Protein AF-0000000075708352 (afdb_homodimer)

Radius of gyration: 33.49 Å; Cα contacts (8 Å, |Δi|>4): 956; chains: 2; bounding box: 64×89×67 Å

Solvent-accessible surface area (backbone atoms only — not comparable to full-atom values): 22211 Å² total; per-residue (Å²): 139,71,80,68,69,72,49,56,51,98,60,37,39,33,64,54,33,54,23,15,39,68,40,34,40,68,58,39,48,53,44,49,76,72,63,41,71,71,75,48,48,28,76,61,36,36,36,31,54,35,34,5,14,49,53,41,12,39,66,24,38,50,52,43,49,76,71,64,40,69,70,71,49,48,24,73,62,32,40,30,28,54,32,37,6,22,52,50,57,10,50,67,25,36,51,51,43,50,76,73,64,41,66,67,71,49,50,25,74,60,35,40,32,28,54,36,31,6,17,56,61,44,22,41,68,45,40,51,53,44,49,76,72,66,39,68,68,72,48,47,26,76,62,33,39,37,33,54,34,38,7,20,54,62,56,18,51,67,26,38,50,53,43,51,77,72,63,40,66,69,69,50,46,23,75,62,34,40,33,29,53,31,35,7,16,42,59,42,18,40,68,44,41,50,53,42,52,77,71,64,41,67,67,69,49,47,24,76,62,34,39,37,30,55,34,36,7,14,52,54,48,14,50,68,25,41,58,68,46,75,143,43,40,68,68,72,51,45,25,76,59,40,38,34,32,53,34,37,6,15,37,57,42,14,40,67,38,38,49,53,43,50,75,71,63,41,70,70,76,48,50,26,76,61,34,36,37,34,52,34,34,6,15,49,55,41,11,38,66,23,37,50,52,42,50,76,70,64,38,69,69,71,49,49,24,72,62,32,41,31,27,53,31,36,6,23,52,53,59,10,52,67,26,37,51,50,43,52,75,70,63,38,66,67,69,49,50,24,74,62,35,39,32,26,54,37,33,6,17,56,62,44,22,39,69,43,37,51,51,43,50,76,70,64,36,67,68,71,48,49,26,75,62,34,38,36,34,54,35,38,7,21,53,62,52,21,50,68,25,37,49,52,44,50,75,71,65,37,66,68,71,50,50,24,75,62,34,41,33,30,53,32,36,7,18,41,62,44,19,40,69,41,41,50,53,43,50,77,70,64,42,68,76,77,48,51,26,76,86,66,44,37,30,61,55,37,5,59,74,57,62,13,59,69,27,38,57,69,73,102

Secondary structure (DSSP, 8-state):
----TT---TTS--HHHHHHHTT-HHHHHHHHHTT--TT---TTS--HHHHHHHTT-HHHHHHHHHTT--TT---TTS--HHHHHHHTT-HHHHHHHHHTT--TT---TTS--HHHHHHHTT-HHHHHHHHHTT--TT---TTS--HHHHHHHTT-HHHHHHHHHTT--TT---TTS--HHHHHHHTT-HHHHHHHHHTT--TT---TTS--HHHHHHHHT-HHHHHHH-/----TT---TTS--HHHHHHHTT-HHHHHHHHHTT--TT---TTS--HHHHHHHTT-HHHHHHHHHTT--TT---TTS--HHHHHHHTT-HHHHHHHHHTT--TT---TTS--HHHHHHHTT-HHHHHHHHHTT--TT---TTS--HHHHHHHTT-HHHHHHHHHTT--TT---TTS--HHHHHHHTT-HHHHHHHHHTT--TT---TTS--HHHHHHHTT-HHHHHHH-

Structure (mmCIF, N/CA/C/O backbone):
data_AF-0000000075708352-model_v1
#
loop_
_entity.id
_entity.type
_entity.pdbx_description
1 polymer 'Ankyrin repeat protein, putative'
#
loop_
_atom_site.group_PDB
_atom_site.id
_atom_site.type_symbol
_atom_site.label_atom_id
_atom_site.label_alt_id
_atom_site.label_comp_id
_atom_site.label_asym_id
_atom_site.label_entity_id
_atom_site.label_seq_id
_atom_site.pdbx_PDB_ins_code
_atom_site.Cartn_x
_atom_site.Cartn_y
_atom_site.Cartn_z
_atom_site.occupancy
_atom_site.B_iso_or_equiv
_atom_site.auth_seq_id
_atom_site.auth_comp_id
_atom_site.auth_asym_id
_atom_site.auth_atom_id
_atom_site.pdbx_PDB_model_num
ATOM 1 N N . HIS A 1 1 ? 36.562 42.594 30.797 1 65.25 1 HIS A N 1
ATOM 2 C CA . HIS A 1 1 ? 36.938 41.312 31.359 1 65.25 1 HIS A CA 1
ATOM 3 C C . HIS A 1 1 ? 35.75 40.344 31.422 1 65.25 1 HIS A C 1
ATOM 5 O O . HIS A 1 1 ? 35.844 39.281 32.031 1 65.25 1 HIS A O 1
ATOM 11 N N . GLY A 1 2 ? 34.688 40.688 30.891 1 81.88 2 GLY A N 1
ATOM 12 C CA . GLY A 1 2 ? 33.406 39.969 30.953 1 81.88 2 GLY A CA 1
ATOM 13 C C . GLY A 1 2 ? 33.281 38.906 29.875 1 81.88 2 GLY A C 1
ATOM 14 O O . GLY A 1 2 ? 34.125 38.781 29 1 81.88 2 GLY A O 1
ATOM 15 N N . ILE A 1 3 ? 32.562 37.875 30.188 1 90 3 ILE A N 1
ATOM 16 C CA . ILE A 1 3 ? 32.25 36.781 29.266 1 90 3 ILE A CA 1
ATOM 17 C C . ILE A 1 3 ? 31.844 37.344 27.906 1 90 3 ILE A C 1
ATOM 19 O O . ILE A 1 3 ? 31.234 38.406 27.828 1 90 3 ILE A O 1
ATOM 23 N N . ASN A 1 4 ? 32.344 36.75 26.812 1 93.56 4 ASN A N 1
ATOM 24 C CA . ASN A 1 4 ? 31.828 37.062 25.484 1 93.56 4 ASN A CA 1
ATOM 25 C C . ASN A 1 4 ? 30.344 36.75 25.391 1 93.56 4 ASN A C 1
ATOM 27 O O . ASN A 1 4 ? 29.953 35.562 25.375 1 93.56 4 ASN A O 1
ATOM 31 N N . ILE A 1 5 ? 29.5 37.719 25.312 1 93.75 5 ILE A N 1
ATOM 32 C CA . ILE A 1 5 ? 28.047 37.562 25.391 1 93.75 5 ILE A CA 1
ATOM 33 C C . ILE A 1 5 ? 27.547 36.875 24.125 1 93.75 5 ILE A C 1
ATOM 35 O O . ILE A 1 5 ? 26.422 36.344 24.094 1 93.75 5 ILE A O 1
ATOM 39 N N . ASN A 1 6 ? 28.375 36.844 23.094 1 94.19 6 ASN A N 1
ATOM 40 C CA . ASN A 1 6 ? 27.969 36.219 21.844 1 94.19 6 ASN A CA 1
ATOM 41 C C . ASN A 1 6 ? 28.516 34.812 21.688 1 94.19 6 ASN A C 1
ATOM 43 O O . ASN A 1 6 ? 28.469 34.219 20.609 1 94.19 6 ASN A O 1
ATOM 47 N N . GLU A 1 7 ? 29.047 34.312 22.781 1 95.5 7 GLU A N 1
ATOM 48 C CA . GLU A 1 7 ? 29.562 32.938 22.75 1 95.5 7 GLU A CA 1
ATOM 49 C C . GLU A 1 7 ? 28.438 31.953 22.438 1 95.5 7 GLU A C 1
ATOM 51 O O . GLU A 1 7 ? 27.344 32.062 22.969 1 95.5 7 GLU A O 1
ATOM 56 N N .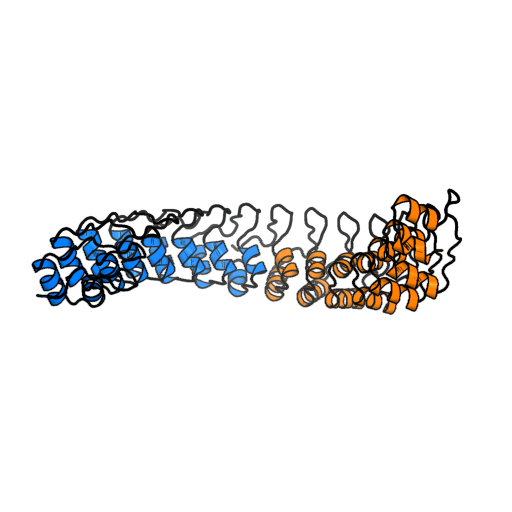 LYS A 1 8 ? 28.766 30.969 21.547 1 96.25 8 LYS A N 1
ATOM 57 C CA . LYS A 1 8 ? 27.781 29.953 21.141 1 96.25 8 LYS A CA 1
ATOM 58 C C . LYS A 1 8 ? 28.141 28.578 21.719 1 96.25 8 LYS A C 1
ATOM 60 O O . LYS A 1 8 ? 29.312 28.281 21.953 1 96.25 8 LYS A O 1
ATOM 65 N N . ASP A 1 9 ? 27.188 27.828 22.047 1 96.38 9 ASP A N 1
ATOM 66 C CA . ASP A 1 9 ? 27.406 26.438 22.422 1 96.38 9 ASP A CA 1
ATOM 67 C C . ASP A 1 9 ? 27.547 25.562 21.172 1 96.38 9 ASP A C 1
ATOM 69 O O . ASP A 1 9 ? 27.688 26.062 20.062 1 96.38 9 ASP A O 1
ATOM 73 N N . ASN A 1 10 ? 27.609 24.266 21.391 1 97.31 10 ASN A N 1
ATOM 74 C CA . ASN A 1 10 ? 27.844 23.328 20.297 1 97.31 10 ASN A CA 1
ATOM 75 C C . ASN A 1 10 ? 26.703 23.328 19.281 1 97.31 10 ASN A C 1
ATOM 77 O O . ASN A 1 10 ? 26.859 22.891 18.156 1 97.31 10 ASN A O 1
ATOM 81 N N . ASP A 1 11 ? 25.531 23.859 19.672 1 96.12 11 ASP A N 1
ATOM 82 C CA . ASP A 1 11 ? 24.375 23.906 18.797 1 96.12 11 ASP A CA 1
ATOM 83 C C . ASP A 1 11 ? 24.266 25.266 18.094 1 96.12 11 ASP A C 1
ATOM 85 O O . ASP A 1 11 ? 23.344 25.484 17.312 1 96.12 11 ASP A O 1
ATOM 89 N N . GLY A 1 12 ? 25.219 26.172 18.438 1 97.25 12 GLY A N 1
ATOM 90 C CA . GLY A 1 12 ? 25.234 27.484 17.828 1 97.25 12 GLY A CA 1
ATOM 91 C C . GLY A 1 12 ? 24.391 28.5 18.562 1 97.25 12 GLY A C 1
ATOM 92 O O . GLY A 1 12 ? 24.094 29.578 18.031 1 97.25 12 GLY A O 1
ATOM 93 N N . GLN A 1 13 ? 24 28.156 19.734 1 97.44 13 GLN A N 1
ATOM 94 C CA . GLN A 1 13 ? 23.094 29.016 20.484 1 97.44 13 GLN A CA 1
ATOM 95 C C . GLN A 1 13 ? 23.859 29.938 21.438 1 97.44 13 GLN A C 1
ATOM 97 O O . GLN A 1 13 ? 24.844 29.516 22.047 1 97.44 13 GLN A O 1
ATOM 102 N N . THR A 1 14 ? 23.469 31.125 21.484 1 97.19 14 THR A N 1
ATOM 103 C CA . THR A 1 14 ? 23.953 32.062 22.5 1 97.19 14 THR A CA 1
ATOM 104 C C . THR A 1 14 ? 23.078 32 23.75 1 97.19 14 THR A C 1
ATOM 106 O O . THR A 1 14 ? 22.031 31.344 23.75 1 97.19 14 THR A O 1
ATOM 109 N N . ALA A 1 15 ? 23.516 32.75 24.781 1 97.25 15 ALA A N 1
ATOM 110 C CA . ALA A 1 15 ? 22.734 32.781 26.016 1 97.25 15 ALA A CA 1
ATOM 111 C C . ALA A 1 15 ? 21.359 33.375 25.781 1 97.25 15 ALA A C 1
ATOM 113 O O . ALA A 1 15 ? 20.406 33.094 26.516 1 97.25 15 ALA A O 1
ATOM 114 N N . LEU A 1 16 ? 21.172 34.156 24.688 1 97.88 16 LEU A N 1
ATOM 115 C CA . LEU A 1 16 ? 19.891 34.781 24.359 1 97.88 16 LEU A CA 1
ATOM 116 C C . LEU A 1 16 ? 18.844 33.719 24.016 1 97.88 16 LEU A C 1
ATOM 118 O O . LEU A 1 16 ? 17.656 33.875 24.328 1 97.88 16 LEU A O 1
ATOM 122 N N . PHE A 1 17 ? 19.25 32.656 23.391 1 98.12 17 PHE A N 1
ATOM 123 C CA . PHE A 1 17 ? 18.344 31.562 23.031 1 98.12 17 PHE A CA 1
ATOM 124 C C . PHE A 1 17 ? 17.703 30.969 24.266 1 98.12 17 PHE A C 1
ATOM 126 O O . PHE A 1 17 ? 16.5 30.766 24.312 1 98.12 17 PHE A O 1
ATOM 133 N N . GLU A 1 18 ? 18.516 30.719 25.25 1 97 18 GLU A N 1
ATOM 134 C CA . GLU A 1 18 ? 18.031 30.172 26.5 1 97 18 GLU A CA 1
ATOM 135 C C . GLU A 1 18 ? 17.094 31.141 27.219 1 97 18 GLU A C 1
ATOM 137 O O . GLU A 1 18 ? 16.047 30.734 27.719 1 97 18 GLU A O 1
ATOM 142 N N . ALA A 1 19 ? 17.5 32.344 27.203 1 97.69 19 ALA A N 1
ATOM 143 C CA . ALA A 1 19 ? 16.641 33.375 27.828 1 97.69 19 ALA A CA 1
ATOM 144 C C . ALA A 1 19 ? 15.281 33.438 27.125 1 97.69 19 ALA A C 1
ATOM 146 O O . ALA A 1 19 ? 14.25 33.531 27.797 1 97.69 19 ALA A O 1
ATOM 147 N N . ALA A 1 20 ? 15.273 33.406 25.828 1 97.81 20 ALA A N 1
ATOM 148 C CA . ALA A 1 20 ? 14.039 33.406 25.047 1 97.81 20 ALA A CA 1
ATOM 149 C C . ALA A 1 20 ? 13.195 32.188 25.312 1 97.81 20 ALA A C 1
ATOM 151 O O . ALA A 1 20 ? 11.977 32.281 25.469 1 97.81 20 ALA A O 1
ATOM 152 N N . PHE A 1 21 ? 13.844 31.047 25.406 1 97.19 21 PHE A N 1
ATOM 153 C CA . PHE A 1 21 ? 13.18 29.766 25.625 1 97.19 21 PHE A CA 1
ATOM 154 C C . PHE A 1 21 ? 12.484 29.734 26.984 1 97.19 21 PHE A C 1
ATOM 156 O O . PHE A 1 21 ? 11.336 29.297 27.094 1 97.19 21 PHE A O 1
ATOM 163 N N . TYR A 1 22 ? 13.102 30.328 27.969 1 96.62 22 TYR A N 1
ATOM 164 C CA . TYR A 1 22 ? 12.594 30.234 29.344 1 96.62 22 TYR A CA 1
ATOM 165 C C . TYR A 1 22 ? 11.867 31.516 29.734 1 96.62 22 TYR A C 1
ATOM 167 O O . TYR A 1 22 ? 11.508 31.688 30.906 1 96.62 22 TYR A O 1
ATOM 175 N N . ASN A 1 23 ? 11.703 32.344 28.875 1 97.12 23 ASN A N 1
ATOM 176 C CA . ASN A 1 23 ? 11.023 33.625 29.094 1 97.12 23 ASN A CA 1
ATOM 177 C C . ASN A 1 23 ? 11.695 34.438 30.188 1 97.12 23 ASN A C 1
ATOM 179 O O . ASN A 1 23 ? 11.023 34.969 31.062 1 97.12 23 ASN A O 1
ATOM 183 N N . SER A 1 24 ? 12.992 34.406 30.203 1 97.25 24 SER A N 1
ATOM 184 C CA . SER A 1 24 ? 13.766 35.25 31.125 1 97.25 24 SER A CA 1
ATOM 185 C C . SER A 1 24 ? 13.938 36.656 30.562 1 97.25 24 SER A C 1
ATOM 187 O O . SER A 1 24 ? 15.047 37.062 30.188 1 97.25 24 SER A O 1
ATOM 189 N N . ARG A 1 25 ? 12.914 37.375 30.625 1 97.12 25 ARG A N 1
ATOM 190 C CA . ARG A 1 25 ? 12.859 38.688 30 1 97.12 25 ARG A CA 1
ATOM 191 C C . ARG A 1 25 ? 13.969 39.594 30.547 1 97.12 25 ARG A C 1
ATOM 193 O O . ARG A 1 25 ? 14.609 40.312 29.781 1 97.12 25 ARG A O 1
ATOM 200 N N . GLU A 1 26 ? 14.203 39.562 31.797 1 97.38 26 GLU A N 1
ATOM 201 C CA . GLU A 1 26 ? 15.211 40.438 32.438 1 97.38 26 GLU A CA 1
ATOM 202 C C . GLU A 1 26 ? 16.609 40.094 31.906 1 97.38 26 GLU A C 1
ATOM 204 O O . GLU A 1 26 ? 17.391 41 31.578 1 97.38 26 GLU A O 1
ATOM 209 N N . ILE A 1 27 ? 16.859 38.844 31.828 1 97.62 27 ILE A N 1
ATOM 210 C CA . ILE A 1 27 ? 18.172 38.438 31.328 1 97.62 27 ILE A CA 1
ATOM 211 C C . ILE A 1 27 ? 18.297 38.812 29.859 1 97.62 27 ILE A C 1
ATOM 213 O O . ILE A 1 27 ? 19.344 39.281 29.422 1 97.62 27 ILE A O 1
ATOM 217 N N . ALA A 1 28 ? 17.25 38.562 29.094 1 97.88 28 ALA A N 1
ATOM 218 C CA . ALA A 1 28 ? 17.266 38.969 27.688 1 97.88 28 ALA A CA 1
ATOM 219 C C . ALA A 1 28 ? 17.531 40.469 27.547 1 97.88 28 ALA A C 1
ATOM 221 O O . ALA A 1 28 ? 18.344 40.875 26.719 1 97.88 28 ALA A O 1
ATOM 222 N N . GLU A 1 29 ? 16.844 41.188 28.391 1 97.69 29 GLU A N 1
ATOM 223 C CA . GLU A 1 29 ? 17.031 42.656 28.359 1 97.69 29 GLU A CA 1
ATOM 224 C C . GLU A 1 29 ? 18.484 43.031 28.672 1 97.69 29 GLU A C 1
ATOM 226 O O . GLU A 1 29 ? 19.062 43.875 28 1 97.69 29 GLU A O 1
ATOM 231 N N . LEU A 1 30 ? 19.047 42.438 29.656 1 97.38 30 LEU A N 1
ATOM 232 C CA . LEU A 1 30 ? 20.438 42.656 30.031 1 97.38 30 LEU A CA 1
ATOM 233 C C . LEU A 1 30 ? 21.375 42.344 28.875 1 97.38 30 LEU A C 1
ATOM 235 O O . LEU A 1 30 ? 22.266 43.125 28.547 1 97.38 30 LEU A O 1
ATOM 239 N N . LEU A 1 31 ? 21.188 41.188 28.281 1 97.38 31 LEU A N 1
ATOM 240 C CA . LEU A 1 31 ? 22.016 40.781 27.172 1 97.38 31 LEU A CA 1
ATOM 241 C C . LEU A 1 31 ? 21.922 41.781 26.016 1 97.38 31 LEU A C 1
ATOM 243 O O . LEU A 1 31 ? 22.938 42.156 25.422 1 97.38 31 LEU A O 1
ATOM 247 N N . ILE A 1 32 ? 20.734 42.25 25.672 1 97.38 32 ILE A N 1
ATOM 248 C CA . ILE A 1 32 ? 20.516 43.188 24.578 1 97.38 32 ILE A CA 1
ATOM 249 C C . ILE A 1 32 ? 21.188 44.531 24.906 1 97.38 32 ILE A C 1
ATOM 251 O O . ILE A 1 32 ? 21.844 45.125 24.047 1 97.38 32 ILE A O 1
ATOM 255 N N . SER A 1 33 ? 21 44.938 26.125 1 95.88 33 SER A N 1
ATOM 256 C CA . SER A 1 33 ? 21.578 46.219 26.531 1 95.88 33 SER A CA 1
ATOM 257 C C . SER A 1 33 ? 23.094 46.188 26.406 1 95.88 33 SER A C 1
ATOM 259 O O . SER A 1 33 ? 23.734 47.25 26.234 1 95.88 33 SER A O 1
ATOM 261 N N . HIS A 1 34 ? 23.641 45.062 26.453 1 96.19 34 HIS A N 1
ATOM 262 C CA . HIS A 1 34 ? 25.094 44.938 26.375 1 96.19 34 HIS A CA 1
ATOM 263 C C . HIS A 1 34 ? 25.531 44.594 24.953 1 96.19 34 HIS A C 1
ATOM 265 O O . HIS A 1 34 ? 26.703 44.312 24.703 1 96.19 34 HIS A O 1
ATOM 271 N N . GLY A 1 35 ? 24.641 44.594 24 1 94.62 35 GLY A N 1
ATOM 272 C CA . GLY A 1 35 ? 25 44.594 22.594 1 94.62 35 GLY A CA 1
ATOM 273 C C . GLY A 1 35 ? 25 43.219 21.984 1 94.62 35 GLY A C 1
ATOM 274 O O . GLY A 1 35 ? 25.688 42.969 21 1 94.62 35 GLY A O 1
ATOM 275 N N . ILE A 1 36 ? 24.312 42.25 22.562 1 96.31 36 ILE A N 1
ATOM 276 C CA . ILE A 1 36 ? 24.219 40.906 21.984 1 96.31 36 ILE A CA 1
ATOM 277 C C . ILE A 1 36 ? 23.594 41 20.578 1 96.31 36 ILE A C 1
ATOM 279 O O . ILE A 1 36 ? 22.734 41.875 20.328 1 96.31 36 ILE A O 1
ATOM 283 N N . ASN A 1 37 ? 24.047 40.156 19.672 1 96.12 37 ASN A N 1
ATOM 284 C CA . ASN A 1 37 ? 23.422 40.062 18.359 1 96.12 37 ASN A CA 1
ATOM 285 C C . ASN A 1 37 ? 22.062 39.375 18.406 1 96.12 37 ASN A C 1
ATOM 287 O O . ASN A 1 37 ? 22 38.156 18.562 1 96.12 37 ASN A O 1
ATOM 291 N N . ILE A 1 38 ? 21.047 40.062 18.203 1 96.62 38 ILE A N 1
ATOM 292 C CA . ILE A 1 38 ? 19.688 39.594 18.422 1 96.62 38 ILE A CA 1
ATOM 293 C C . ILE A 1 38 ? 19.25 38.75 17.234 1 96.62 38 ILE A C 1
ATOM 295 O O . ILE A 1 38 ? 18.297 37.969 17.328 1 96.62 38 ILE A O 1
ATOM 299 N N . ASN A 1 39 ? 19.938 38.812 16.094 1 95.62 39 ASN A N 1
ATOM 300 C CA . ASN A 1 39 ? 19.531 38.125 14.875 1 95.62 39 ASN A CA 1
ATOM 301 C C . ASN A 1 39 ? 20.375 36.875 14.625 1 95.62 39 ASN A C 1
ATOM 303 O O . ASN A 1 39 ? 20.344 36.281 13.547 1 95.62 39 ASN A O 1
ATOM 307 N N . GLU A 1 40 ? 21.094 36.469 15.617 1 96.69 40 GLU A N 1
ATOM 308 C CA . GLU A 1 40 ? 21.906 35.281 15.492 1 96.69 40 GLU A CA 1
ATOM 309 C C . GLU A 1 40 ? 21.031 34.031 15.258 1 96.69 40 GLU A C 1
ATOM 311 O O . GLU A 1 40 ? 19.922 33.938 15.797 1 96.69 40 GLU A O 1
ATOM 316 N N . LYS A 1 41 ? 21.562 33.062 14.445 1 97.81 41 LYS A N 1
ATOM 317 C CA . LYS A 1 41 ? 20.906 31.797 14.188 1 97.81 41 LYS A CA 1
ATOM 318 C C . LYS A 1 41 ? 21.703 30.625 14.766 1 97.81 41 LYS A C 1
ATOM 320 O O . LYS A 1 41 ? 22.922 30.688 14.836 1 97.81 41 LYS A O 1
ATOM 325 N N . ASP A 1 42 ? 21.031 29.672 15.266 1 97.69 42 ASP A N 1
ATOM 326 C CA . ASP A 1 42 ? 21.703 28.453 15.672 1 97.69 42 ASP A CA 1
ATOM 327 C C . ASP A 1 42 ? 22 27.562 14.461 1 97.69 42 ASP A C 1
ATOM 329 O O . ASP A 1 42 ? 21.859 28 13.32 1 97.69 42 ASP A O 1
ATOM 333 N N . ASN A 1 43 ? 22.438 26.344 14.703 1 98.25 43 ASN A N 1
ATOM 334 C CA . ASN A 1 43 ? 22.859 25.453 13.633 1 98.25 43 ASN A CA 1
ATOM 335 C C . ASN A 1 43 ? 21.688 25.016 12.766 1 98.25 43 ASN A C 1
ATOM 337 O O . ASN A 1 43 ? 21.875 24.594 11.625 1 98.25 43 ASN A O 1
ATOM 341 N N . ASP A 1 44 ? 20.516 25.141 13.266 1 98 44 ASP A N 1
ATOM 342 C CA . ASP A 1 44 ? 19.312 24.75 12.531 1 98 44 ASP A CA 1
ATOM 343 C C . ASP A 1 44 ? 18.656 25.953 11.867 1 98 44 ASP A C 1
ATOM 345 O O . ASP A 1 44 ? 17.562 25.844 11.312 1 98 44 ASP A O 1
ATOM 349 N N . GLY A 1 45 ? 19.328 27.078 11.945 1 98.25 45 GLY A N 1
ATOM 350 C CA . GLY A 1 45 ? 18.828 28.297 11.328 1 98.25 45 GLY A CA 1
ATOM 351 C C . GLY A 1 45 ? 17.781 29 12.172 1 98.25 45 GLY A C 1
ATOM 352 O O . GLY A 1 45 ? 17.125 29.938 11.703 1 98.25 45 GLY A O 1
ATOM 353 N N . ARG A 1 46 ? 17.609 28.625 13.344 1 98.44 46 ARG A N 1
ATOM 354 C CA . ARG A 1 46 ? 16.609 29.234 14.219 1 98.44 46 ARG A CA 1
ATOM 355 C C . ARG A 1 46 ? 17.172 30.469 14.906 1 98.44 46 ARG A C 1
ATOM 357 O O . ARG A 1 46 ? 18.344 30.5 15.281 1 98.44 46 ARG A O 1
ATOM 364 N N . THR A 1 47 ? 16.312 31.359 15.141 1 98.5 47 THR A 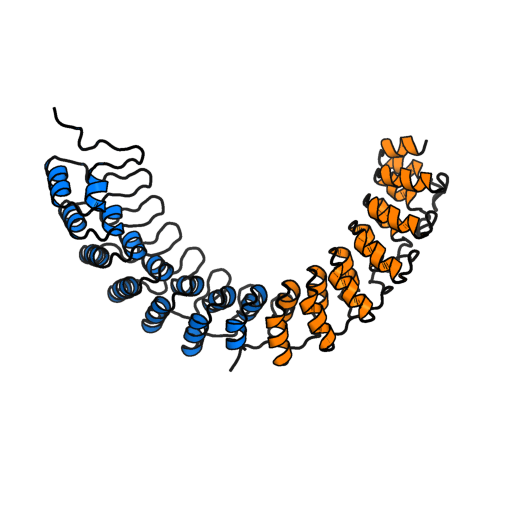N 1
ATOM 365 C CA . THR A 1 47 ? 16.641 32.531 15.938 1 98.5 47 THR A CA 1
ATOM 366 C C . THR A 1 47 ? 16.047 32.406 17.344 1 98.5 47 THR A C 1
ATOM 368 O O . THR A 1 47 ? 15.305 31.484 17.641 1 98.5 47 THR A O 1
ATOM 371 N N . ALA A 1 48 ? 16.438 33.406 18.172 1 98.44 48 ALA A N 1
ATOM 372 C CA . ALA A 1 48 ? 15.883 33.438 19.531 1 98.44 48 ALA A CA 1
ATOM 373 C C . ALA A 1 48 ? 14.359 33.562 19.5 1 98.44 48 ALA A C 1
ATOM 375 O O . ALA A 1 48 ? 13.672 33.062 20.406 1 98.44 48 ALA A O 1
ATOM 376 N N . LEU A 1 49 ? 13.828 34.156 18.438 1 98.69 49 LEU A N 1
ATOM 377 C CA . LEU A 1 49 ? 12.383 34.312 18.328 1 98.69 49 LEU A CA 1
ATOM 378 C C . LEU A 1 49 ? 11.703 32.969 18.125 1 98.69 49 LEU A C 1
ATOM 380 O O . LEU A 1 49 ? 10.602 32.75 18.641 1 98.69 49 LEU A O 1
ATOM 384 N N . HIS A 1 50 ? 12.297 32.062 17.359 1 98.75 50 HIS A N 1
ATOM 385 C CA . HIS A 1 50 ? 11.781 30.703 17.234 1 98.75 50 HIS A CA 1
ATOM 386 C C . HIS A 1 50 ? 11.664 30.031 18.594 1 98.75 50 HIS A C 1
ATOM 388 O O . HIS A 1 50 ? 10.664 29.359 18.875 1 98.75 50 HIS A O 1
ATOM 394 N N . PHE A 1 51 ? 12.625 30.203 19.438 1 98.44 51 PHE A N 1
ATOM 395 C CA . PHE A 1 51 ? 12.633 29.609 20.766 1 98.44 51 PHE A CA 1
ATOM 396 C C . PHE A 1 51 ? 11.562 30.219 21.641 1 98.44 51 PHE A C 1
ATOM 398 O O . PHE A 1 51 ? 10.852 29.516 22.359 1 98.44 51 PHE A O 1
ATOM 405 N N . ALA A 1 52 ? 11.5 31.5 21.562 1 98.56 52 ALA A N 1
ATOM 406 C CA . ALA A 1 52 ? 10.43 32.156 22.312 1 98.56 52 ALA A CA 1
ATOM 407 C C . ALA A 1 52 ? 9.062 31.625 21.891 1 98.56 52 ALA A C 1
ATOM 409 O O . ALA A 1 52 ? 8.18 31.406 22.719 1 98.56 52 ALA A O 1
ATOM 410 N N . ALA A 1 53 ? 8.859 31.422 20.609 1 98.5 53 ALA A N 1
ATOM 411 C CA . ALA A 1 53 ? 7.598 30.938 20.047 1 98.5 53 ALA A CA 1
ATOM 412 C C . ALA A 1 53 ? 7.309 29.516 20.516 1 98.5 53 ALA A C 1
ATOM 414 O O . ALA A 1 53 ? 6.148 29.156 20.734 1 98.5 53 ALA A O 1
ATOM 415 N N . SER A 1 54 ? 8.312 28.703 20.688 1 98.06 54 SER A N 1
ATOM 416 C CA . SER A 1 54 ? 8.125 27.297 21.062 1 98.06 54 SER A CA 1
ATOM 417 C C . SER A 1 54 ? 7.625 27.172 22.5 1 98.06 54 SER A C 1
ATOM 419 O O . SER A 1 54 ? 6.969 26.188 22.844 1 98.06 54 SER A O 1
ATOM 421 N N . HIS A 1 55 ? 7.883 28.188 23.312 1 97.31 55 HIS A N 1
ATOM 422 C CA . HIS A 1 55 ? 7.547 28.062 24.734 1 97.31 55 HIS A CA 1
ATOM 423 C C . HIS A 1 55 ? 6.586 29.156 25.172 1 97.31 55 HIS A C 1
ATOM 425 O O . HIS A 1 55 ? 6.465 29.438 26.359 1 97.31 55 HIS A O 1
ATOM 431 N N . ASN A 1 56 ? 6 29.719 24.188 1 97.88 56 ASN A N 1
ATOM 432 C CA . ASN A 1 56 ? 5.016 30.766 24.422 1 97.88 56 ASN A CA 1
ATOM 433 C C . ASN A 1 56 ? 5.578 31.875 25.328 1 97.88 56 ASN A C 1
ATOM 435 O O . ASN A 1 56 ? 4.906 32.312 26.25 1 97.88 56 ASN A O 1
ATOM 439 N N . SER A 1 57 ? 6.84 32.219 25.109 1 97.81 57 SER A N 1
ATOM 440 C CA . SER A 1 57 ? 7.527 33.281 25.844 1 97.81 57 SER A CA 1
ATOM 441 C C . SER A 1 57 ? 7.184 34.656 25.281 1 97.81 57 SER A C 1
ATOM 443 O O . SER A 1 57 ? 8.055 35.344 24.734 1 97.81 57 SER A O 1
ATOM 445 N N . LYS A 1 58 ? 6.043 35 25.562 1 98.06 58 LYS A N 1
ATOM 446 C CA . LYS A 1 58 ? 5.465 36.219 24.953 1 98.06 58 LYS A CA 1
ATOM 447 C C . LYS A 1 58 ? 6.254 37.469 25.328 1 98.06 58 LYS A C 1
ATOM 449 O O . LYS A 1 58 ? 6.52 38.312 24.469 1 98.06 58 LYS A O 1
ATOM 454 N N . GLU A 1 59 ? 6.602 37.594 26.531 1 98.06 59 GLU A N 1
ATOM 455 C CA . GLU A 1 59 ? 7.266 38.812 26.984 1 98.06 59 GLU A CA 1
ATOM 456 C C . GLU A 1 59 ? 8.648 38.938 26.375 1 98.06 59 GLU A C 1
ATOM 458 O O . GLU A 1 59 ? 9.039 40.031 25.938 1 98.06 59 GLU A O 1
ATOM 463 N N . THR A 1 60 ? 9.344 37.844 26.359 1 98.44 60 THR A N 1
ATOM 464 C CA . THR A 1 60 ? 10.656 37.906 25.719 1 98.44 60 THR A CA 1
ATOM 465 C C . THR A 1 60 ? 10.516 38.125 24.219 1 98.44 60 THR A C 1
ATOM 467 O O . THR A 1 60 ? 11.297 38.875 23.625 1 98.44 60 THR A O 1
ATOM 470 N N . ALA A 1 61 ? 9.555 37.5 23.594 1 98.62 61 ALA A N 1
ATOM 471 C CA . ALA A 1 61 ? 9.297 37.75 22.172 1 98.62 61 ALA A CA 1
ATOM 472 C C . ALA A 1 61 ? 9.023 39.219 21.906 1 98.62 61 ALA A C 1
ATOM 474 O O . ALA A 1 61 ? 9.562 39.812 20.969 1 98.62 61 ALA A O 1
ATOM 475 N N . LYS A 1 62 ? 8.172 39.75 22.734 1 98.38 62 LYS A N 1
ATOM 476 C CA . LYS A 1 62 ? 7.844 41.188 22.609 1 98.38 62 LYS A CA 1
ATOM 477 C C . LYS A 1 62 ? 9.094 42.031 22.703 1 98.38 62 LYS A C 1
ATOM 479 O O . LYS A 1 62 ? 9.266 42.969 21.938 1 98.38 62 LYS A O 1
ATOM 484 N N . LEU A 1 63 ? 9.93 41.781 23.641 1 98.44 63 LEU A N 1
ATOM 485 C CA . LEU A 1 63 ? 11.195 42.5 23.812 1 98.44 63 LEU A CA 1
ATOM 486 C C . LEU A 1 63 ? 12.055 42.375 22.562 1 98.44 63 LEU A C 1
ATOM 488 O O . LEU A 1 63 ? 12.578 43.375 22.078 1 98.44 63 LEU A O 1
ATOM 492 N N . LEU A 1 64 ? 12.227 41.156 22.062 1 98.44 64 LEU A N 1
ATOM 493 C CA . LEU A 1 64 ? 13.031 40.938 20.859 1 98.44 64 LEU A CA 1
ATOM 494 C C . LEU A 1 64 ? 12.492 41.75 19.688 1 98.44 64 LEU A C 1
ATOM 496 O O . LEU A 1 64 ? 13.266 42.406 18.969 1 98.44 64 LEU A O 1
ATOM 500 N N . ILE A 1 65 ? 11.188 41.75 19.484 1 98.38 65 ILE A N 1
ATOM 501 C CA . ILE A 1 65 ? 10.555 42.469 18.375 1 98.38 65 ILE A CA 1
ATOM 502 C C . ILE A 1 65 ? 10.781 43.969 18.531 1 98.38 65 ILE A C 1
ATOM 504 O O . ILE A 1 65 ? 11.109 44.656 17.562 1 98.38 65 ILE A O 1
ATOM 508 N N . SER A 1 66 ? 10.633 44.469 19.75 1 97.38 66 SER A N 1
ATOM 509 C CA . SER A 1 66 ? 10.805 45.906 20 1 97.38 66 SER A CA 1
ATOM 510 C C . SER A 1 66 ? 12.234 46.344 19.703 1 97.38 66 SER A C 1
ATOM 512 O O . SER A 1 66 ? 12.484 47.531 19.469 1 97.38 66 SER A O 1
ATOM 514 N N . HIS A 1 67 ? 13.156 45.438 19.672 1 97.88 67 HIS A N 1
ATOM 515 C CA . HIS A 1 67 ? 14.555 45.781 19.438 1 97.88 67 HIS A CA 1
ATOM 516 C C . HIS A 1 67 ? 14.969 45.438 18 1 97.88 67 HIS A C 1
ATOM 518 O O . HIS A 1 67 ? 16.156 45.438 17.672 1 97.88 67 HIS A O 1
ATOM 524 N N . GLY A 1 68 ? 14.039 45.031 17.203 1 96.12 68 GLY A N 1
ATOM 525 C CA . GLY A 1 68 ? 14.266 45 15.758 1 96.12 68 GLY A CA 1
ATOM 526 C C . GLY A 1 68 ? 14.625 43.625 15.242 1 96.12 68 GLY A C 1
ATOM 527 O O . GLY A 1 68 ? 15.227 43.469 14.172 1 96.12 68 GLY A O 1
ATOM 528 N N . ILE A 1 69 ? 14.289 42.562 15.984 1 97.25 69 ILE A N 1
ATOM 529 C CA . ILE A 1 69 ? 14.523 41.219 15.445 1 97.25 69 ILE A CA 1
ATOM 530 C C . ILE A 1 69 ? 13.703 41.031 14.172 1 97.25 69 ILE A C 1
ATOM 532 O O . ILE A 1 69 ? 12.594 41.531 14.062 1 97.25 69 ILE A O 1
ATOM 536 N N . ASN A 1 70 ? 14.234 40.312 13.203 1 96.56 70 ASN A N 1
ATOM 537 C CA . ASN A 1 70 ? 13.492 40 11.992 1 96.56 70 ASN A CA 1
ATOM 538 C C . ASN A 1 70 ? 12.383 38.969 12.258 1 96.56 70 ASN A C 1
ATOM 540 O O . ASN A 1 70 ? 12.641 37.781 12.461 1 96.56 70 ASN A O 1
ATOM 544 N N . ILE A 1 71 ? 11.219 39.438 12.117 1 97.25 71 ILE A N 1
ATOM 545 C CA . ILE A 1 71 ? 10.055 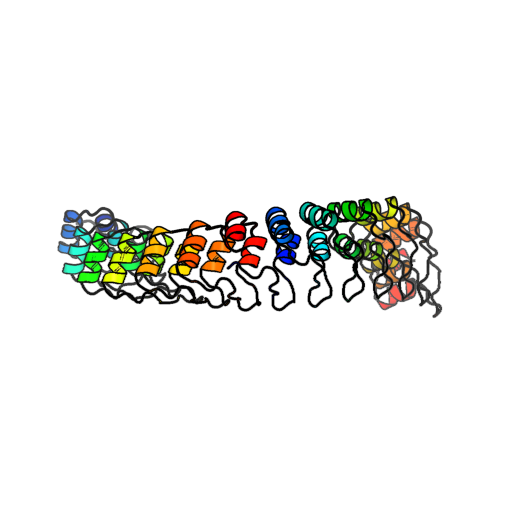38.656 12.547 1 97.25 71 ILE A CA 1
ATOM 546 C C . ILE A 1 71 ? 9.734 37.594 11.508 1 97.25 71 ILE A C 1
ATOM 548 O O . ILE A 1 71 ? 9.07 36.594 11.82 1 97.25 71 ILE A O 1
ATOM 552 N N . ASN A 1 72 ? 10.211 37.688 10.266 1 97.06 72 ASN A N 1
ATOM 553 C CA . ASN A 1 72 ? 9.875 36.781 9.188 1 97.06 72 ASN A CA 1
ATOM 554 C C . ASN A 1 72 ? 11.016 35.812 8.891 1 97.06 72 ASN A C 1
ATOM 556 O O . ASN A 1 72 ? 11 35.094 7.879 1 97.06 72 ASN A O 1
ATOM 560 N N . GLU A 1 73 ? 11.984 35.781 9.797 1 97.75 73 GLU A N 1
ATOM 561 C CA . GLU A 1 73 ? 13.117 34.906 9.578 1 97.75 73 GLU A CA 1
ATOM 562 C C . GLU A 1 73 ? 12.672 33.438 9.57 1 97.75 73 GLU A C 1
ATOM 564 O O . GLU A 1 73 ? 11.844 33.031 10.391 1 97.75 73 GLU A O 1
ATOM 569 N N . LYS A 1 74 ? 13.281 32.656 8.648 1 98.5 74 LYS A N 1
ATOM 570 C CA . LYS A 1 74 ? 12.984 31.219 8.523 1 98.5 74 LYS A CA 1
ATOM 571 C C . LYS A 1 74 ? 14.156 30.375 9.008 1 98.5 74 LYS A C 1
ATOM 573 O O . LYS A 1 74 ? 15.312 30.781 8.898 1 98.5 74 LYS A O 1
ATOM 578 N N . ASP A 1 75 ? 13.836 29.25 9.578 1 98.25 75 ASP A N 1
ATOM 579 C CA . ASP A 1 75 ? 14.883 28.281 9.891 1 98.25 75 ASP A CA 1
ATOM 580 C C . ASP A 1 75 ? 15.242 27.453 8.664 1 98.25 75 ASP A C 1
ATOM 582 O O . ASP A 1 75 ? 14.828 27.766 7.551 1 98.25 75 ASP A O 1
ATOM 586 N N . ASN A 1 76 ? 16.016 26.438 8.883 1 98.62 76 ASN A N 1
ATOM 587 C CA . ASN A 1 76 ? 16.531 25.656 7.762 1 98.62 76 ASN A CA 1
ATOM 588 C C . ASN A 1 76 ? 15.414 24.859 7.082 1 98.62 76 ASN A C 1
ATOM 590 O O . ASN A 1 76 ? 15.562 24.438 5.934 1 98.62 76 ASN A O 1
ATOM 594 N N . ASP A 1 77 ? 14.344 24.672 7.738 1 98.25 77 ASP A N 1
ATOM 595 C CA . ASP A 1 77 ? 13.195 23.953 7.184 1 98.25 77 ASP A CA 1
ATOM 596 C C . ASP A 1 77 ? 12.203 24.922 6.551 1 98.25 77 ASP A C 1
ATOM 598 O O . ASP A 1 77 ? 11.164 24.516 6.039 1 98.25 77 ASP A O 1
ATOM 602 N N . GLY A 1 78 ? 12.508 26.203 6.66 1 98.69 78 GLY A N 1
ATOM 603 C CA . GLY A 1 78 ? 11.648 27.219 6.098 1 98.69 78 GLY A CA 1
ATOM 604 C C . GLY A 1 78 ? 10.562 27.688 7.059 1 98.69 78 GLY A C 1
ATOM 605 O O . GLY A 1 78 ? 9.625 28.375 6.66 1 98.69 78 GLY A O 1
ATOM 606 N N . LYS A 1 79 ? 10.656 27.328 8.242 1 98.75 79 LYS A N 1
ATOM 607 C CA . LYS A 1 79 ? 9.609 27.656 9.211 1 98.75 79 LYS A CA 1
ATOM 608 C C . LYS A 1 79 ? 9.891 29 9.875 1 98.75 79 LYS A C 1
ATOM 610 O O . LYS A 1 79 ? 11.023 29.297 10.266 1 98.75 79 LYS A O 1
ATOM 615 N N . THR A 1 80 ? 8.93 29.734 9.938 1 98.75 80 THR A N 1
ATOM 616 C CA . THR A 1 80 ? 8.984 30.969 10.711 1 98.75 80 THR A CA 1
ATOM 617 C C . THR A 1 80 ? 8.625 30.703 12.172 1 98.75 80 THR A C 1
ATOM 619 O O . THR A 1 80 ? 8.227 29.594 12.531 1 98.75 80 THR A O 1
ATOM 622 N N . ALA A 1 81 ? 8.781 31.766 12.969 1 98.75 81 ALA A N 1
ATOM 623 C CA . ALA A 1 81 ? 8.391 31.656 14.375 1 98.75 81 ALA A CA 1
ATOM 624 C C . ALA A 1 81 ? 6.902 31.359 14.516 1 98.75 81 ALA A C 1
ATOM 626 O O . ALA A 1 81 ? 6.477 30.734 15.484 1 98.75 81 ALA A O 1
ATOM 627 N N . LEU A 1 82 ? 6.109 31.766 13.5 1 98.88 82 LEU A N 1
ATOM 628 C CA . LEU A 1 82 ? 4.676 31.484 13.547 1 98.88 82 LEU A CA 1
ATOM 629 C C . LEU A 1 82 ? 4.402 30 13.367 1 98.88 82 LEU A C 1
ATOM 631 O O . LEU A 1 82 ? 3.529 29.438 14.031 1 98.88 82 LEU A O 1
ATOM 635 N N . HIS A 1 83 ? 5.102 29.344 12.445 1 98.81 83 HIS A N 1
ATOM 636 C CA . HIS A 1 83 ? 4.996 27.891 12.32 1 98.81 83 HIS A CA 1
ATOM 637 C C . HIS A 1 83 ? 5.25 27.219 13.664 1 98.81 83 HIS A C 1
ATOM 639 O O . HIS A 1 83 ? 4.492 26.328 14.062 1 98.81 83 HIS A O 1
ATOM 645 N N . ILE A 1 84 ? 6.293 27.656 14.336 1 98.81 84 ILE A N 1
ATOM 646 C CA . ILE A 1 84 ? 6.691 27.047 15.602 1 98.81 84 ILE A CA 1
ATOM 647 C C . ILE A 1 84 ? 5.617 27.312 16.656 1 98.81 84 ILE A C 1
ATOM 649 O O . ILE A 1 84 ? 5.227 26.406 17.391 1 98.81 84 ILE A O 1
ATOM 653 N N . ALA A 1 85 ? 5.191 28.5 16.703 1 98.81 85 ALA A N 1
ATOM 654 C CA . ALA A 1 85 ? 4.129 28.828 17.641 1 98.81 85 ALA A CA 1
ATOM 655 C C . ALA A 1 85 ? 2.896 27.953 17.406 1 98.81 85 ALA A C 1
ATOM 657 O O . ALA A 1 85 ? 2.256 27.5 18.344 1 98.81 85 ALA A O 1
ATOM 658 N N . ALA A 1 86 ? 2.561 27.75 16.156 1 98.69 86 ALA A N 1
ATOM 659 C CA . ALA A 1 86 ? 1.401 26.938 15.781 1 98.69 86 ALA A CA 1
ATOM 660 C C . ALA A 1 86 ? 1.585 25.484 16.219 1 98.69 86 ALA A C 1
ATOM 662 O O . ALA A 1 86 ? 0.64 24.844 16.688 1 98.69 86 ALA A O 1
ATOM 663 N N . SER A 1 87 ? 2.781 24.984 16.094 1 98.12 87 SER A N 1
ATOM 664 C CA . SER A 1 87 ? 3.076 23.594 16.453 1 98.12 87 SER A CA 1
ATOM 665 C C . SER A 1 87 ? 2.996 23.391 17.969 1 98.12 87 SER A C 1
ATOM 667 O O . SER A 1 87 ? 2.535 22.359 18.438 1 98.12 87 SER A O 1
ATOM 669 N N . HIS A 1 88 ? 3.332 24.406 18.688 1 97.81 88 HIS A N 1
ATOM 670 C CA . HIS A 1 88 ? 3.48 24.266 20.141 1 97.81 88 HIS A CA 1
ATOM 671 C C . HIS A 1 88 ? 2.295 24.875 20.875 1 97.81 88 HIS A C 1
ATOM 673 O O . HIS A 1 88 ? 2.314 24.984 22.094 1 97.81 88 HIS A O 1
ATOM 679 N N . ASN A 1 89 ? 1.344 25.234 20.125 1 98.12 89 ASN A N 1
ATOM 680 C CA . ASN A 1 89 ? 0.139 25.828 20.688 1 98.12 89 ASN A CA 1
ATOM 681 C C . ASN A 1 89 ? 0.466 27.078 21.516 1 98.12 89 ASN A C 1
ATOM 683 O O . ASN A 1 89 ? -0.111 27.281 22.578 1 98.12 89 ASN A O 1
ATOM 687 N N . SER A 1 90 ? 1.416 27.844 21.062 1 98.38 90 SER A N 1
ATOM 688 C CA . SER A 1 90 ? 1.8 29.094 21.688 1 98.38 90 SER A CA 1
ATOM 689 C C . SER A 1 90 ? 0.917 30.25 21.219 1 98.38 90 SER A C 1
ATOM 691 O O . SER A 1 90 ? 1.375 31.141 20.5 1 98.38 90 SER A O 1
ATOM 693 N N . LYS A 1 91 ? -0.22 30.297 21.719 1 98.19 91 LYS A N 1
ATOM 694 C CA . LYS A 1 91 ? -1.27 31.188 21.219 1 98.19 91 LYS A CA 1
ATOM 695 C C . LYS A 1 91 ? -0.908 32.656 21.438 1 98.19 91 LYS A C 1
ATOM 697 O O . LYS A 1 91 ? -1.089 33.469 20.547 1 98.19 91 LYS A O 1
ATOM 702 N N . GLU A 1 92 ? -0.444 32.969 22.609 1 98.06 92 GLU A N 1
ATOM 703 C CA . GLU A 1 92 ? -0.145 34.344 22.922 1 98.06 92 GLU A CA 1
ATOM 704 C C . GLU A 1 92 ? 0.999 34.875 22.062 1 98.06 92 GLU A C 1
ATOM 706 O O . GLU A 1 92 ? 0.95 36.031 21.594 1 98.06 92 GLU A O 1
ATOM 711 N N . THR A 1 93 ? 1.965 34.062 21.922 1 98.56 93 THR A N 1
ATOM 712 C CA . THR A 1 93 ? 3.066 34.438 21.047 1 98.56 93 THR A CA 1
ATOM 713 C C . THR A 1 93 ? 2.598 34.562 19.609 1 98.56 93 THR A C 1
ATOM 715 O O . THR A 1 93 ? 3 35.5 18.891 1 98.56 93 THR A O 1
ATOM 718 N N . ALA A 1 94 ? 1.755 33.688 19.156 1 98.75 94 ALA A N 1
ATOM 719 C CA . ALA A 1 94 ? 1.198 33.75 17.812 1 98.75 94 ALA A CA 1
ATOM 720 C C . ALA A 1 94 ? 0.44 35.062 17.609 1 98.75 94 ALA A C 1
ATOM 722 O O . ALA A 1 94 ? 0.639 35.75 16.609 1 98.75 94 ALA A O 1
ATOM 723 N N . LYS A 1 95 ? -0.36 35.406 18.578 1 98.56 95 LYS A N 1
ATOM 724 C CA . LYS A 1 95 ? -1.104 36.656 18.516 1 98.56 95 LYS A CA 1
ATOM 725 C C . LYS A 1 95 ? -0.162 37.844 18.391 1 98.56 95 LYS A C 1
ATOM 727 O O . LYS A 1 95 ? -0.403 38.75 17.594 1 98.56 95 LYS A O 1
ATOM 732 N N . LEU A 1 96 ? 0.837 37.844 19.188 1 98.62 96 LEU A N 1
ATOM 733 C CA . LEU A 1 96 ? 1.834 38.906 19.172 1 98.62 96 LEU A CA 1
ATOM 734 C C . LEU A 1 96 ? 2.475 39.031 17.797 1 98.62 96 LEU A C 1
ATOM 736 O O . LEU A 1 96 ? 2.574 40.125 17.25 1 98.62 96 LEU A O 1
ATOM 740 N N . LEU A 1 97 ? 2.916 37.906 17.266 1 98.69 97 LEU A N 1
ATOM 741 C CA . LEU A 1 97 ? 3.566 37.875 15.969 1 98.69 97 LEU A CA 1
ATOM 742 C C . LEU A 1 97 ? 2.641 38.438 14.891 1 98.69 97 LEU A C 1
ATOM 744 O O . LEU A 1 97 ? 3.057 39.281 14.078 1 98.69 97 LEU A O 1
ATOM 748 N N . ILE A 1 98 ? 1.396 38.062 14.891 1 98.62 98 ILE A N 1
ATOM 749 C CA . ILE A 1 98 ? 0.415 38.5 13.906 1 98.62 98 ILE A CA 1
ATOM 750 C C . ILE A 1 98 ? 0.194 40.031 14.055 1 98.62 98 ILE A C 1
ATOM 752 O O . ILE A 1 98 ? 0.17 40.75 13.062 1 98.62 98 ILE A O 1
ATOM 756 N N . SER A 1 99 ? 0.084 40.469 15.281 1 97.88 99 SER A N 1
ATOM 757 C CA . SER A 1 99 ? -0.154 41.875 15.539 1 97.88 99 SER A CA 1
ATOM 758 C C . SER A 1 99 ? 1.016 42.75 15.062 1 97.88 99 SER A C 1
ATOM 760 O O . SER A 1 99 ? 0.854 43.938 14.805 1 97.88 99 SER A O 1
ATOM 762 N N . HIS A 1 100 ? 2.156 42.188 14.906 1 98.31 100 HIS A N 1
ATOM 763 C CA . HIS A 1 100 ? 3.34 42.938 14.477 1 98.31 100 HIS A CA 1
ATOM 764 C C . HIS A 1 100 ? 3.629 42.688 13 1 98.31 100 HIS A C 1
ATOM 766 O O . HIS A 1 100 ? 4.707 43.031 12.508 1 98.31 100 HIS A O 1
ATOM 772 N N . GLY A 1 101 ? 2.766 42 12.328 1 97.25 101 GLY A N 1
ATOM 773 C CA . GLY A 1 101 ? 2.781 42 10.875 1 97.25 101 GLY A CA 1
ATOM 774 C C . GLY A 1 101 ? 3.531 40.812 10.289 1 97.25 101 GLY A C 1
ATOM 775 O O . GLY A 1 101 ? 4.047 40.906 9.172 1 97.25 101 GLY A 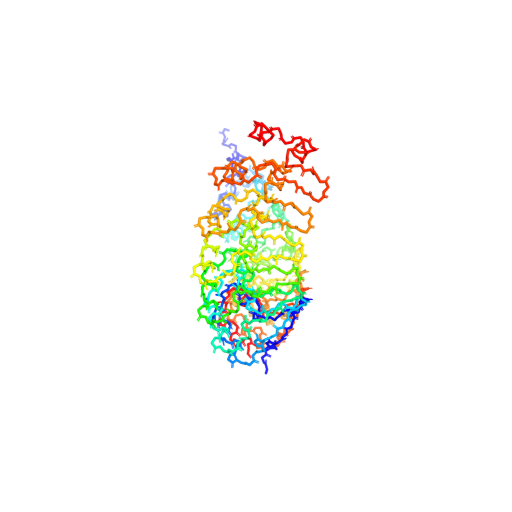O 1
ATOM 776 N N . ILE A 1 102 ? 3.641 39.719 11.039 1 98 102 ILE A N 1
ATOM 777 C CA . ILE A 1 102 ? 4.262 38.531 10.453 1 98 102 ILE A CA 1
ATOM 778 C C . ILE A 1 102 ? 3.443 38.062 9.258 1 98 102 ILE A C 1
ATOM 780 O O . ILE A 1 102 ? 2.217 38.188 9.25 1 98 102 ILE A O 1
ATOM 784 N N . ASN A 1 103 ? 4.078 37.531 8.219 1 97.81 103 ASN A N 1
ATOM 785 C CA . ASN A 1 103 ? 3.375 36.969 7.078 1 97.81 103 ASN A CA 1
ATOM 786 C C . ASN A 1 103 ? 2.66 35.656 7.461 1 97.81 103 ASN A C 1
ATOM 788 O O . ASN A 1 103 ? 3.289 34.625 7.566 1 97.81 103 ASN A O 1
ATOM 792 N N . ILE A 1 104 ? 1.44 35.781 7.531 1 98.19 104 ILE A N 1
ATOM 793 C CA . ILE A 1 104 ? 0.629 34.688 8.078 1 98.19 104 ILE A CA 1
ATOM 794 C C . ILE A 1 104 ? 0.532 33.562 7.059 1 98.19 104 ILE A C 1
ATOM 796 O O . ILE A 1 104 ? 0.246 32.406 7.422 1 98.19 104 ILE A O 1
ATOM 800 N N . ASN A 1 105 ? 0.771 33.812 5.742 1 98.31 105 ASN A N 1
ATOM 801 C CA . ASN A 1 105 ? 0.632 32.812 4.684 1 98.31 105 ASN A CA 1
ATOM 802 C C . ASN A 1 105 ? 1.989 32.25 4.246 1 98.31 105 ASN A C 1
ATOM 804 O O . ASN A 1 105 ? 2.094 31.609 3.207 1 98.31 105 ASN A O 1
ATOM 808 N N . GLU A 1 106 ? 2.992 32.594 5.078 1 98.31 106 GLU A N 1
ATOM 809 C CA . GLU A 1 106 ? 4.32 32.094 4.719 1 98.31 106 GLU A CA 1
ATOM 810 C C . GLU A 1 106 ? 4.355 30.578 4.699 1 98.31 106 GLU A C 1
ATOM 812 O O . GLU A 1 106 ? 3.814 29.922 5.598 1 98.31 106 GLU A O 1
ATOM 817 N N . LYS A 1 107 ? 5.043 30.016 3.654 1 98.5 107 LYS A N 1
ATOM 818 C CA . LYS A 1 107 ? 5.164 28.562 3.508 1 98.5 107 LYS A CA 1
ATOM 819 C C . LYS A 1 107 ? 6.559 28.094 3.906 1 98.5 107 LYS A C 1
ATOM 821 O O . LYS A 1 107 ? 7.543 28.797 3.709 1 98.5 107 LYS A O 1
ATOM 826 N N . ASP A 1 108 ? 6.594 26.953 4.484 1 98.38 108 ASP A N 1
ATOM 827 C CA . ASP A 1 108 ? 7.887 26.312 4.719 1 98.38 108 ASP A CA 1
ATOM 828 C C . ASP A 1 108 ? 8.367 25.578 3.469 1 98.38 108 ASP A C 1
ATOM 830 O O . ASP A 1 108 ? 7.828 25.781 2.379 1 98.38 108 ASP A O 1
ATOM 834 N N . ASN A 1 109 ? 9.414 24.812 3.615 1 98.62 109 ASN A N 1
ATOM 835 C CA . ASN A 1 109 ? 10.039 24.156 2.467 1 98.62 109 ASN A CA 1
ATOM 836 C C . ASN A 1 109 ? 9.125 23.109 1.849 1 98.62 109 ASN A C 1
ATOM 838 O O . ASN A 1 109 ? 9.305 22.734 0.689 1 98.62 109 ASN A O 1
ATOM 842 N N . ASP A 1 110 ? 8.156 22.641 2.576 1 98.12 110 ASP A N 1
ATOM 843 C CA . ASP A 1 110 ? 7.215 21.641 2.09 1 98.12 110 ASP A CA 1
ATOM 844 C C . ASP A 1 110 ? 5.934 22.281 1.569 1 98.12 110 ASP A C 1
ATOM 846 O O . ASP A 1 110 ? 4.996 21.594 1.177 1 98.12 110 ASP A O 1
ATOM 850 N N . GLY A 1 111 ? 5.906 23.578 1.617 1 98.5 111 GLY A N 1
ATOM 851 C CA . GLY A 1 111 ? 4.746 24.328 1.138 1 98.5 111 GLY A CA 1
ATOM 852 C C . GLY A 1 111 ? 3.664 24.484 2.188 1 98.5 111 GLY A C 1
ATOM 853 O O . GLY A 1 111 ? 2.52 24.797 1.862 1 98.5 111 GLY A O 1
ATOM 854 N N . GLN A 1 112 ? 4.016 24.297 3.4 1 98.62 112 GLN A N 1
ATOM 855 C CA . GLN A 1 112 ? 3.018 24.281 4.469 1 98.62 112 GLN A CA 1
ATOM 856 C C . GLN A 1 112 ? 3.018 25.609 5.23 1 98.62 112 GLN A C 1
ATOM 858 O O . GLN A 1 112 ? 4.082 26.156 5.543 1 98.62 112 GLN A O 1
ATOM 863 N N . THR A 1 113 ? 1.888 26.078 5.426 1 98.69 113 THR A N 1
ATOM 864 C CA . THR A 1 113 ? 1.735 27.25 6.27 1 98.69 113 THR A CA 1
ATOM 865 C C . THR A 1 113 ? 1.605 26.859 7.738 1 98.69 113 THR A C 1
ATOM 867 O O . THR A 1 113 ? 1.581 25.672 8.062 1 98.69 113 THR A O 1
ATOM 870 N N . ALA A 1 114 ? 1.506 27.891 8.594 1 98.75 114 ALA A N 1
ATOM 871 C CA . ALA A 1 114 ? 1.348 27.641 10.023 1 98.75 114 ALA A CA 1
ATOM 872 C C . ALA A 1 114 ? 0.041 26.906 10.32 1 98.75 114 ALA A C 1
ATOM 874 O O . ALA A 1 114 ? -0.077 26.203 11.328 1 98.75 114 ALA A O 1
ATOM 875 N N . LEU A 1 115 ? -0.94 27 9.391 1 98.81 115 LEU A N 1
ATOM 876 C CA . LEU A 1 115 ? -2.219 26.328 9.57 1 98.81 115 LEU A CA 1
ATOM 877 C C . LEU A 1 115 ? -2.043 24.812 9.508 1 98.81 115 LEU A C 1
ATOM 879 O O . LEU A 1 115 ? -2.725 24.078 10.227 1 98.81 115 LEU A O 1
ATOM 883 N N . PHE A 1 116 ? -1.164 24.328 8.672 1 98.62 116 PHE A N 1
ATOM 884 C CA . PHE A 1 116 ? -0.876 22.906 8.578 1 98.62 116 PHE A CA 1
ATOM 885 C C . PHE A 1 116 ? -0.368 22.359 9.914 1 98.62 116 PHE A C 1
ATOM 887 O O . PHE A 1 116 ? -0.783 21.297 10.352 1 98.62 116 PHE A O 1
ATOM 894 N N . GLU A 1 117 ? 0.525 23.156 10.562 1 98.19 117 GLU A N 1
ATOM 895 C CA . GLU A 1 117 ? 1.037 22.766 11.875 1 98.19 117 GLU A CA 1
ATOM 896 C C . GLU A 1 117 ? -0.088 22.672 12.906 1 98.19 117 GLU A C 1
ATOM 898 O O . GLU A 1 117 ? -0.156 21.719 13.68 1 98.19 117 GLU A O 1
ATOM 903 N N . ALA A 1 118 ? -0.863 23.656 12.859 1 98.44 118 ALA A N 1
ATOM 904 C CA . ALA A 1 118 ? -1.985 23.672 13.789 1 98.44 118 ALA A CA 1
ATOM 905 C C . ALA A 1 118 ? -2.885 22.453 13.578 1 98.44 118 ALA A C 1
ATOM 907 O O . ALA A 1 118 ? -3.348 21.844 14.539 1 98.44 118 ALA A O 1
ATOM 908 N N . ALA A 1 119 ? -3.16 22.078 12.336 1 98 119 ALA A N 1
ATOM 909 C CA . ALA A 1 119 ? -3.986 20.922 12 1 98 119 ALA A CA 1
ATOM 910 C C . ALA A 1 119 ? -3.307 19.609 12.422 1 98 119 ALA A C 1
ATOM 912 O O . ALA A 1 119 ? -3.957 18.703 12.938 1 98 119 ALA A O 1
ATOM 913 N N . PHE A 1 120 ? -2.047 19.547 12.211 1 97 120 PHE A N 1
ATOM 914 C CA . PHE A 1 120 ? -1.248 18.375 12.516 1 97 120 PHE A CA 1
ATOM 915 C C . PHE A 1 120 ? -1.254 18.094 14.016 1 97 120 PHE A C 1
ATOM 917 O O . PHE A 1 120 ? -1.448 16.938 14.43 1 97 120 PHE A O 1
ATOM 924 N N . TYR A 1 121 ? -1.169 19.125 14.797 1 97.12 121 TYR A N 1
ATOM 925 C CA . TYR A 1 121 ? -1.008 18.969 16.234 1 97.12 121 TYR A CA 1
ATOM 926 C C . TYR A 1 121 ? -2.328 19.188 16.969 1 97.12 121 TYR A C 1
ATOM 928 O O . TYR A 1 121 ? -2.371 19.203 18.203 1 97.12 121 TYR A O 1
ATOM 936 N N . ASN A 1 122 ? -3.338 19.297 16.25 1 97.75 122 ASN A N 1
ATOM 937 C CA . ASN A 1 122 ? -4.688 19.484 16.766 1 97.75 122 ASN A CA 1
ATOM 938 C C . ASN A 1 122 ? -4.777 20.719 17.672 1 97.75 122 ASN A C 1
ATOM 940 O O . ASN A 1 122 ? -5.367 20.656 18.75 1 97.75 122 ASN A O 1
ATOM 944 N N . ASN A 1 123 ? -4.109 21.812 17.266 1 98.06 123 ASN A N 1
ATOM 945 C CA . ASN A 1 123 ? -4.176 23.078 17.984 1 98.06 123 ASN A CA 1
ATOM 946 C C . ASN A 1 123 ? -5.32 23.953 17.484 1 98.06 123 ASN A C 1
ATOM 948 O O . ASN A 1 123 ? -5.098 24.922 16.75 1 98.06 123 ASN A O 1
ATOM 952 N N . ARG A 1 124 ? -6.383 23.656 17.969 1 97.19 124 ARG A N 1
ATOM 953 C CA . ARG A 1 124 ? -7.648 24.219 17.516 1 97.19 124 ARG A CA 1
ATOM 954 C C . ARG A 1 124 ? -7.66 25.734 17.688 1 97.19 124 ARG A C 1
ATOM 956 O O . ARG A 1 124 ? -8.086 26.469 16.797 1 97.19 124 ARG A O 1
ATOM 963 N N . GLU A 1 125 ? -7.234 26.203 18.781 1 97 125 GLU A N 1
ATOM 964 C CA . GLU A 1 125 ? -7.262 27.641 19.062 1 97 125 GLU A CA 1
ATOM 965 C C . GLU A 1 125 ? -6.352 28.406 18.125 1 97 125 GLU A C 1
ATOM 967 O O . GLU A 1 125 ? -6.695 29.516 17.672 1 97 125 GLU A O 1
ATOM 972 N N . ILE A 1 126 ? -5.23 27.812 17.859 1 98.25 126 ILE A N 1
ATOM 973 C CA . ILE A 1 126 ? -4.309 28.453 16.922 1 98.25 126 ILE A CA 1
ATOM 974 C C . ILE A 1 126 ? -4.922 28.469 15.531 1 98.25 126 ILE A C 1
ATOM 976 O O . ILE A 1 126 ? -4.832 29.484 14.82 1 98.25 126 ILE A O 1
ATOM 980 N N . ALA A 1 127 ? -5.555 27.406 15.148 1 98.5 127 ALA A N 1
ATOM 981 C CA . ALA A 1 127 ? -6.223 27.359 13.844 1 98.5 127 ALA A CA 1
ATOM 982 C C . ALA A 1 127 ? -7.277 28.453 13.734 1 98.5 127 ALA A C 1
ATOM 984 O O . ALA A 1 127 ? -7.316 29.188 12.742 1 98.5 127 ALA A O 1
ATOM 985 N N . GLU A 1 128 ? -8.039 28.594 14.75 1 98.12 128 GLU A N 1
ATOM 986 C CA . GLU A 1 128 ? -9.07 29.625 14.766 1 98.12 128 GLU A CA 1
ATOM 987 C C . GLU A 1 128 ? -8.461 31.031 14.672 1 98.12 128 GLU A C 1
ATOM 989 O O . GLU A 1 128 ? -8.953 31.891 13.945 1 98.12 128 GLU A O 1
ATOM 994 N N . LEU A 1 129 ? -7.41 31.25 15.445 1 98.5 129 LEU A N 1
ATOM 995 C CA . LEU A 1 129 ? -6.699 32.531 15.43 1 98.5 129 LEU A CA 1
ATOM 996 C C . LEU A 1 129 ? -6.215 32.844 14.023 1 98.5 129 LEU A C 1
ATOM 998 O O . LEU A 1 129 ? -6.453 33.969 13.531 1 98.5 129 LEU A O 1
ATOM 1002 N N . LEU A 1 130 ? -5.57 31.891 13.383 1 98.69 130 LEU A N 1
ATOM 1003 C CA . LEU A 1 130 ? -5.023 32.125 12.055 1 98.69 130 LEU A CA 1
ATOM 1004 C C . LEU A 1 130 ? -6.133 32.406 11.047 1 98.69 130 LEU A C 1
ATOM 1006 O O . LEU A 1 130 ? -6.016 33.344 10.25 1 98.69 130 LEU A O 1
ATOM 1010 N N . ILE A 1 131 ? -7.211 31.703 11.094 1 98.56 131 ILE A N 1
ATOM 1011 C CA . ILE A 1 131 ? -8.32 31.875 10.172 1 98.56 131 ILE A CA 1
ATOM 1012 C C . ILE A 1 131 ? -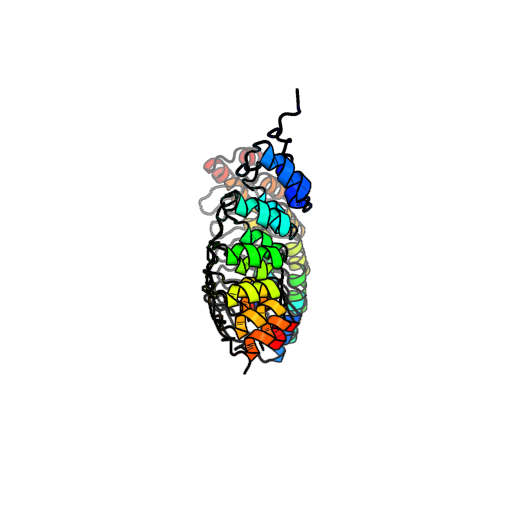8.961 33.25 10.375 1 98.56 131 ILE A C 1
ATOM 1014 O O . ILE A 1 131 ? -9.242 33.938 9.406 1 98.56 131 ILE A O 1
ATOM 1018 N N . SER A 1 132 ? -9.125 33.625 11.625 1 97.81 132 SER A N 1
ATOM 1019 C CA . SER A 1 132 ? -9.734 34.906 11.945 1 97.81 132 SER A CA 1
ATOM 1020 C C . SER A 1 132 ? -8.875 36.062 11.438 1 97.81 132 SER A C 1
ATOM 1022 O O . SER A 1 132 ? -9.375 37.188 11.25 1 97.81 132 SER A O 1
ATOM 1024 N N . HIS A 1 133 ? -7.652 35.844 11.188 1 98.44 133 HIS A N 1
ATOM 1025 C CA . HIS A 1 133 ? -6.754 36.906 10.727 1 98.44 133 HIS A CA 1
ATOM 1026 C C . HIS A 1 133 ? -6.48 36.781 9.234 1 98.44 133 HIS A C 1
ATOM 1028 O O . HIS A 1 133 ? -5.574 37.438 8.711 1 98.44 133 HIS A O 1
ATOM 1034 N N . GLY A 1 134 ? -7.176 35.875 8.586 1 97.5 134 GLY A N 1
ATOM 1035 C CA . GLY A 1 134 ? -7.234 35.938 7.133 1 97.5 134 GLY A CA 1
ATOM 1036 C C . GLY A 1 134 ? -6.242 34.969 6.473 1 97.5 134 GLY A C 1
ATOM 1037 O O . GLY A 1 134 ? -5.836 35.188 5.332 1 97.5 134 GLY A O 1
ATOM 1038 N N . ILE A 1 135 ? -5.812 33.938 7.18 1 98.31 135 ILE A N 1
ATOM 1039 C CA . ILE A 1 135 ? -4.953 32.938 6.535 1 98.31 135 ILE A CA 1
ATOM 1040 C C . ILE A 1 135 ? -5.703 32.281 5.391 1 98.31 135 ILE A C 1
ATOM 1042 O O . ILE A 1 135 ? -6.922 32.094 5.465 1 98.31 135 ILE A O 1
ATOM 1046 N N . ASN A 1 136 ? -5.031 31.938 4.312 1 98.12 136 ASN A N 1
ATOM 1047 C CA . ASN A 1 136 ? -5.641 31.156 3.234 1 98.12 136 ASN A CA 1
ATOM 1048 C C . ASN A 1 136 ? -5.945 29.734 3.676 1 98.12 136 ASN A C 1
ATOM 1050 O O . ASN A 1 136 ? -5.055 28.891 3.715 1 98.12 136 ASN A O 1
ATOM 1054 N N . ILE A 1 137 ? -7.125 29.484 3.859 1 98.25 137 ILE A N 1
ATOM 1055 C CA . ILE A 1 137 ? -7.57 28.25 4.492 1 98.25 137 ILE A CA 1
ATOM 1056 C C . ILE A 1 137 ? -7.457 27.094 3.5 1 98.25 137 ILE A C 1
ATOM 1058 O O . ILE A 1 137 ? -7.375 25.938 3.9 1 98.25 137 ILE A O 1
ATOM 1062 N N . ASN A 1 138 ? -7.422 27.328 2.184 1 98.12 138 ASN A N 1
ATOM 1063 C CA . ASN A 1 138 ? -7.41 26.281 1.168 1 98.12 138 ASN A CA 1
ATOM 1064 C C . ASN A 1 138 ? -6.027 26.141 0.533 1 98.12 138 ASN A C 1
ATOM 1066 O O . ASN A 1 138 ? -5.891 25.547 -0.539 1 98.12 138 ASN A O 1
ATOM 1070 N N . GLU A 1 139 ? -5.047 26.703 1.256 1 98.19 139 GLU A N 1
ATOM 1071 C CA . GLU A 1 139 ? -3.686 26.547 0.75 1 98.19 139 GLU A CA 1
ATOM 1072 C C . GLU A 1 139 ? -3.285 25.078 0.68 1 98.19 139 GLU A C 1
ATOM 1074 O O . GLU A 1 139 ? -3.645 24.297 1.558 1 98.19 139 GLU A O 1
ATOM 1079 N N . LYS A 1 140 ? -2.465 24.719 -0.376 1 98.31 140 LYS A N 1
ATOM 1080 C CA . LYS A 1 140 ? -1.973 23.344 -0.562 1 98.31 140 LYS A CA 1
ATOM 1081 C C . LYS A 1 140 ? -0.464 23.281 -0.344 1 98.31 140 LYS A C 1
ATOM 1083 O O . LYS A 1 140 ? 0.256 24.234 -0.625 1 98.31 140 LYS A O 1
ATOM 1088 N N . ASP A 1 141 ? -0.041 22.188 0.205 1 98.19 141 ASP A N 1
ATOM 1089 C CA . ASP A 1 141 ? 1.398 21.969 0.283 1 98.19 141 ASP A CA 1
ATOM 1090 C C . ASP A 1 141 ? 1.938 21.406 -1.033 1 98.19 141 ASP A C 1
ATOM 1092 O O . ASP A 1 141 ? 1.24 21.422 -2.049 1 98.19 141 ASP A O 1
ATOM 1096 N N . ASN A 1 142 ? 3.17 21 -1.076 1 98.62 142 ASN A N 1
ATOM 1097 C CA . ASN A 1 142 ? 3.834 20.562 -2.299 1 98.62 142 ASN A CA 1
ATOM 1098 C C . ASN A 1 142 ? 3.219 19.281 -2.848 1 98.62 142 ASN A C 1
ATOM 1100 O O . ASN A 1 142 ? 3.375 18.969 -4.027 1 98.62 142 ASN A O 1
ATOM 1104 N N . ASP A 1 143 ? 2.541 18.531 -2.02 1 98 143 ASP A N 1
ATOM 1105 C CA . ASP A 1 143 ? 1.895 17.297 -2.43 1 98 143 ASP A CA 1
ATOM 1106 C C . ASP A 1 143 ? 0.42 17.516 -2.754 1 98 143 ASP A C 1
ATOM 1108 O O . ASP A 1 143 ? -0.317 16.578 -3.02 1 98 143 ASP A O 1
ATOM 1112 N N . GLY A 1 144 ? 0.014 18.75 -2.707 1 98.38 144 GLY A N 1
ATOM 1113 C CA . GLY A 1 144 ? -1.355 19.109 -3.035 1 98.38 144 GLY A CA 1
ATOM 1114 C C . GLY A 1 144 ? -2.316 18.922 -1.876 1 98.38 144 GLY A C 1
ATOM 1115 O O . GLY A 1 144 ? -3.533 19 -2.053 1 98.38 144 GLY A O 1
ATOM 1116 N N . ARG A 1 145 ? -1.829 18.734 -0.734 1 98.38 145 ARG A N 1
ATOM 1117 C CA . ARG A 1 145 ? -2.67 18.516 0.438 1 98.38 145 ARG A CA 1
ATOM 1118 C C . ARG A 1 145 ? -3.037 19.828 1.103 1 98.38 145 ARG A C 1
ATOM 1120 O O . ARG A 1 145 ? -2.23 20.766 1.133 1 98.38 145 ARG A O 1
ATOM 1127 N N . THR A 1 146 ? -4.156 19.781 1.657 1 98.62 146 THR A N 1
ATOM 1128 C CA . THR A 1 146 ? -4.582 20.891 2.488 1 98.62 146 THR A CA 1
ATOM 1129 C C . THR A 1 146 ? -4.441 20.562 3.969 1 98.62 146 THR A C 1
ATOM 1131 O O . THR A 1 146 ? -4.109 19.422 4.32 1 98.62 146 THR A O 1
ATOM 1134 N N . ALA A 1 147 ? -4.719 21.578 4.801 1 98.69 147 ALA A N 1
ATOM 1135 C CA . ALA A 1 147 ? -4.672 21.359 6.246 1 98.69 147 ALA A CA 1
ATOM 1136 C C . ALA A 1 147 ? -5.691 20.312 6.68 1 98.69 147 ALA A C 1
ATOM 1138 O O . ALA A 1 147 ? -5.48 19.594 7.664 1 98.69 147 ALA A O 1
ATOM 1139 N N . LEU A 1 148 ? -6.785 20.172 5.895 1 98.69 148 LEU A N 1
ATOM 1140 C CA . LEU A 1 148 ? -7.812 19.188 6.223 1 98.69 148 LEU A CA 1
ATOM 1141 C C . LEU A 1 148 ? -7.281 17.766 6.027 1 98.69 148 LEU A C 1
ATOM 1143 O O . LEU A 1 148 ? -7.609 16.875 6.805 1 98.69 148 LEU A O 1
ATOM 1147 N N . HIS A 1 149 ? -6.512 17.531 5 1 98.25 149 HIS A N 1
ATOM 1148 C CA . HIS A 1 149 ? -5.875 16.234 4.82 1 98.25 149 HIS A CA 1
ATOM 1149 C C . HIS A 1 149 ? -5.07 15.836 6.059 1 98.25 149 HIS A C 1
ATOM 1151 O O . HIS A 1 149 ? -5.121 14.688 6.496 1 98.25 149 HIS A O 1
ATOM 1157 N N . PHE A 1 150 ? -4.348 16.797 6.66 1 97.38 150 PHE A N 1
ATOM 1158 C CA . PHE A 1 150 ? -3.52 16.531 7.832 1 97.38 150 PHE A CA 1
ATOM 1159 C C . PHE A 1 150 ? -4.387 16.25 9.055 1 97.38 150 PHE A C 1
ATOM 1161 O O . PHE A 1 150 ? -4.086 15.352 9.836 1 97.38 150 PHE A O 1
ATOM 1168 N N . ALA A 1 151 ? -5.363 17.047 9.164 1 97.81 151 ALA A N 1
ATOM 1169 C CA . ALA A 1 151 ? -6.277 16.781 10.273 1 97.81 151 ALA A CA 1
ATOM 1170 C C . ALA A 1 151 ? -6.871 15.383 10.188 1 97.81 151 ALA A C 1
ATOM 1172 O O . ALA A 1 151 ? -7.035 14.711 11.203 1 97.81 151 ALA A O 1
ATOM 1173 N N . ALA A 1 152 ? -7.176 14.938 8.984 1 97.31 152 ALA A N 1
ATOM 1174 C CA . ALA A 1 152 ? -7.742 13.609 8.773 1 97.31 152 ALA A CA 1
ATOM 1175 C C . ALA A 1 152 ? -6.707 12.523 9.055 1 97.31 152 ALA A C 1
ATOM 1177 O O . ALA A 1 152 ? -7.023 11.508 9.68 1 97.31 152 ALA A O 1
ATOM 1178 N N . PHE A 1 153 ? -5.562 12.781 8.625 1 94.19 153 PHE A N 1
ATOM 1179 C CA . PHE A 1 153 ? -4.457 11.844 8.789 1 94.19 153 PHE A CA 1
ATOM 1180 C C . PHE A 1 153 ? -4.219 11.547 10.266 1 94.19 153 PHE A C 1
ATOM 1182 O O . PHE A 1 153 ? -4.043 10.383 10.648 1 94.19 153 PHE A O 1
ATOM 1189 N N . TYR A 1 154 ? -4.332 12.516 11.062 1 93.62 154 TYR A N 1
ATOM 1190 C CA . TYR A 1 154 ? -3.959 12.398 12.469 1 93.62 154 TYR A CA 1
ATOM 1191 C C . TYR A 1 154 ? -5.195 12.336 13.359 1 93.62 154 TYR A C 1
ATOM 1193 O O . TYR A 1 154 ? -5.094 12.43 14.578 1 93.62 154 TYR A O 1
ATOM 1201 N N . ASN A 1 155 ? -6.309 12.164 12.727 1 96 155 ASN A N 1
ATOM 1202 C CA . ASN A 1 155 ? -7.59 12.047 13.414 1 96 155 ASN A CA 1
ATOM 1203 C C . ASN A 1 155 ? -7.828 13.203 14.375 1 96 155 ASN A C 1
ATOM 1205 O O . ASN A 1 155 ? -8.242 13 15.516 1 96 155 ASN A O 1
ATOM 1209 N N . ASN A 1 156 ? -7.469 14.43 13.984 1 96.94 156 ASN A N 1
ATOM 1210 C CA . ASN A 1 156 ? -7.668 15.656 14.75 1 96.94 156 ASN A CA 1
ATOM 1211 C C . ASN A 1 156 ? -9.023 16.281 14.453 1 96.94 156 ASN A C 1
ATOM 1213 O O . ASN A 1 156 ? -9.109 17.281 13.727 1 96.94 156 ASN A O 1
ATOM 1217 N N . ARG A 1 157 ? -10 15.812 15.055 1 96.44 157 ARG A N 1
ATOM 1218 C CA . ARG A 1 157 ? -11.391 16.156 14.766 1 96.44 157 ARG A CA 1
ATOM 1219 C C . ARG A 1 157 ? -11.672 17.625 15.078 1 96.44 157 ARG A C 1
ATOM 1221 O O . ARG A 1 157 ? -12.391 18.281 14.336 1 96.44 157 ARG A O 1
ATOM 1228 N N . GLU A 1 158 ? -11.141 18.094 16.172 1 96.25 158 GLU A N 1
ATOM 1229 C CA . GLU A 1 158 ? -11.422 19.469 16.578 1 96.25 158 GLU A CA 1
ATOM 1230 C C . GLU A 1 158 ? -10.945 20.469 15.531 1 96.25 158 GLU A C 1
ATOM 1232 O O . GLU A 1 158 ? -11.672 21.391 15.172 1 96.25 158 GLU A O 1
ATOM 1237 N N . THR A 1 159 ? -9.797 20.234 15.094 1 97.75 159 THR A N 1
ATOM 1238 C CA . THR A 1 159 ? -9.273 21.156 14.086 1 97.75 159 THR A CA 1
ATOM 1239 C C . THR A 1 159 ? -10.016 20.969 12.758 1 97.75 159 THR A C 1
ATOM 1241 O O . THR A 1 159 ? -10.281 21.953 12.055 1 97.75 159 THR A O 1
ATOM 1244 N N . ALA A 1 160 ? -10.391 19.781 12.398 1 98.25 160 ALA A N 1
ATOM 1245 C CA . ALA A 1 160 ? -11.172 19.531 11.195 1 98.25 160 ALA A CA 1
ATOM 1246 C C . ALA A 1 160 ? -12.5 20.297 11.242 1 98.25 160 ALA A C 1
ATOM 1248 O O . ALA A 1 160 ? -12.906 20.906 10.25 1 98.25 160 ALA A O 1
ATOM 1249 N N . GLU A 1 161 ? -13.117 20.312 12.375 1 98.06 161 GLU A N 1
ATOM 1250 C CA . GLU A 1 161 ? -14.391 21 12.547 1 98.06 161 GLU A CA 1
ATOM 1251 C C . GLU A 1 161 ? -14.25 22.5 12.297 1 98.06 161 GLU A C 1
ATOM 1253 O O . GLU A 1 161 ? -15.086 23.109 11.617 1 98.06 161 GLU A O 1
ATOM 1258 N N . ILE A 1 162 ? -13.219 23.047 12.812 1 98.12 162 ILE A N 1
ATOM 1259 C CA . ILE A 1 162 ? -12.977 24.469 12.641 1 98.12 162 ILE A CA 1
ATOM 1260 C C . ILE A 1 162 ? -12.734 24.781 11.172 1 98.12 162 ILE A C 1
ATOM 1262 O O . ILE A 1 162 ? -13.297 25.734 10.625 1 98.12 162 ILE A O 1
ATOM 1266 N N . LEU A 1 163 ? -11.93 23.984 10.539 1 98.44 163 LEU A N 1
ATOM 1267 C CA . LEU A 1 163 ? -11.641 24.203 9.125 1 98.44 163 LEU A CA 1
ATOM 1268 C C . LEU A 1 163 ? -12.914 24.156 8.297 1 98.44 163 LEU A C 1
ATOM 1270 O O . LEU A 1 163 ? -13.164 25.031 7.473 1 98.44 163 LEU A O 1
ATOM 1274 N N . ILE A 1 164 ? -13.758 23.219 8.562 1 98.44 164 ILE A N 1
ATOM 1275 C CA . ILE A 1 164 ? -14.992 23.031 7.805 1 98.44 164 ILE A CA 1
ATOM 1276 C C . ILE A 1 164 ? -15.945 24.188 8.094 1 98.44 164 ILE A C 1
ATOM 1278 O O . ILE A 1 164 ? -16.547 24.75 7.168 1 98.44 164 ILE A O 1
ATOM 1282 N N . SER A 1 165 ? -16.031 24.531 9.375 1 97.5 165 SER A N 1
ATOM 1283 C CA . SER A 1 165 ? -16.953 25.609 9.766 1 97.5 165 SER A CA 1
ATOM 1284 C C . SER A 1 165 ? -16.547 26.938 9.125 1 97.5 165 SER A C 1
ATOM 1286 O O . SER A 1 165 ? -17.391 27.812 8.938 1 97.5 165 SER A O 1
ATOM 1288 N N . HIS A 1 166 ? -15.328 27.094 8.734 1 98.06 166 HIS A N 1
ATOM 1289 C CA . HIS A 1 166 ? -14.859 28.344 8.164 1 98.06 166 HIS A CA 1
ATOM 1290 C C . HIS A 1 166 ? -14.719 28.234 6.645 1 98.06 166 HIS A C 1
ATOM 1292 O O . HIS A 1 166 ? -14.133 29.125 6.008 1 98.06 166 HIS A O 1
ATOM 1298 N N . GLY A 1 167 ? -15.156 27.141 6.07 1 96.81 167 GLY A N 1
ATOM 1299 C CA . GLY A 1 167 ? -15.391 27.094 4.637 1 96.81 167 GLY A CA 1
ATOM 1300 C C . GLY A 1 167 ? -14.25 26.438 3.873 1 96.81 167 GLY A C 1
ATOM 1301 O O . GLY A 1 167 ? -14.039 26.734 2.695 1 96.81 167 GLY A O 1
ATOM 1302 N N . ILE A 1 168 ? -13.461 25.609 4.535 1 98.12 168 ILE A N 1
ATOM 1303 C CA . ILE A 1 168 ? -12.453 24.859 3.785 1 98.12 168 ILE A CA 1
ATOM 1304 C C . ILE A 1 168 ? -13.133 23.984 2.736 1 98.12 168 ILE A C 1
ATOM 1306 O O . ILE A 1 168 ? -14.219 23.453 2.977 1 98.12 168 ILE A O 1
ATOM 1310 N N . ASN A 1 169 ? -12.578 23.828 1.57 1 98.19 169 ASN A N 1
ATOM 1311 C CA . ASN A 1 169 ? -13.102 22.938 0.544 1 98.19 169 ASN A CA 1
ATOM 1312 C C . ASN A 1 169 ? -12.906 21.469 0.926 1 98.19 169 ASN A C 1
ATOM 1314 O O . ASN A 1 169 ? -11.805 20.938 0.815 1 98.19 169 ASN A O 1
ATOM 1318 N N . ILE A 1 170 ? -13.945 20.844 1.298 1 98.19 170 ILE A N 1
ATOM 1319 C CA . ILE A 1 170 ? -13.859 19.5 1.86 1 98.19 170 ILE A CA 1
ATOM 1320 C C . ILE A 1 170 ? -13.586 18.484 0.748 1 98.19 170 ILE A C 1
ATOM 1322 O O . ILE A 1 170 ? -13.188 17.344 1.017 1 98.19 170 ILE A O 1
ATOM 1326 N N . ASN A 1 171 ? -13.82 18.859 -0.567 1 98.25 171 ASN A N 1
ATOM 1327 C CA . ASN A 1 171 ? -13.625 17.938 -1.686 1 98.25 171 ASN A CA 1
ATOM 1328 C C . ASN A 1 171 ? -12.297 18.188 -2.393 1 98.25 171 ASN A C 1
ATOM 1330 O O . ASN A 1 171 ? -12.07 17.688 -3.494 1 98.25 171 ASN A O 1
ATOM 1334 N N . GLU A 1 172 ? -11.445 19.047 -1.729 1 98.31 172 GLU A N 1
ATOM 1335 C CA . GLU A 1 172 ? -10.148 19.297 -2.348 1 98.31 172 GLU A CA 1
ATOM 1336 C C . GLU A 1 172 ? -9.344 18 -2.475 1 98.31 172 GLU A C 1
ATOM 1338 O O . GLU A 1 172 ? -9.289 17.203 -1.539 1 98.31 172 GLU A O 1
ATOM 1343 N N . LYS A 1 173 ? -8.672 17.812 -3.646 1 98.12 173 LYS A N 1
ATOM 1344 C CA . LYS A 1 173 ? -7.859 16.625 -3.916 1 98.12 173 LYS A CA 1
ATOM 1345 C C . LYS A 1 173 ? -6.371 16.953 -3.836 1 98.12 173 LYS A C 1
ATOM 1347 O O . LYS A 1 173 ? -5.949 18.047 -4.191 1 98.12 173 LYS A O 1
ATOM 1352 N N . ASP A 1 174 ? -5.648 16.047 -3.336 1 98.12 174 ASP A N 1
ATOM 1353 C CA . ASP A 1 174 ? -4.195 16.172 -3.398 1 98.12 174 ASP A CA 1
ATOM 1354 C C . ASP A 1 174 ? -3.662 15.734 -4.758 1 98.12 174 ASP A C 1
ATOM 1356 O O . ASP A 1 174 ? -4.434 15.562 -5.707 1 98.12 174 ASP A O 1
ATOM 1360 N N . ASN A 1 175 ? -2.334 15.633 -4.934 1 98.56 175 ASN A N 1
ATOM 1361 C CA . ASN A 1 175 ? -1.714 15.336 -6.219 1 98.56 175 ASN A CA 1
ATOM 1362 C C . ASN A 1 175 ? -2.051 13.922 -6.691 1 98.56 175 ASN A C 1
ATOM 1364 O O . ASN A 1 175 ? -1.942 13.617 -7.879 1 98.56 175 ASN A O 1
ATOM 1368 N N . ASP A 1 176 ? -2.461 13.039 -5.812 1 98.06 176 ASP A N 1
ATOM 1369 C CA . ASP A 1 176 ? -2.838 11.664 -6.156 1 98.06 176 ASP A CA 1
ATOM 1370 C C . ASP A 1 176 ? -4.336 11.562 -6.426 1 98.06 176 ASP A C 1
ATOM 1372 O O . ASP A 1 176 ? -4.844 10.477 -6.719 1 98.06 176 ASP A O 1
ATOM 1376 N N . GLY A 1 177 ? -5.027 12.68 -6.25 1 98.5 177 GLY A N 1
ATOM 1377 C CA . GLY A 1 177 ? -6.461 12.719 -6.48 1 98.5 177 GLY A CA 1
ATOM 1378 C C . GLY A 1 177 ? -7.27 12.336 -5.25 1 98.5 177 GLY A C 1
ATOM 1379 O O . GLY A 1 177 ? -8.461 12.031 -5.355 1 98.5 177 GLY A O 1
ATOM 1380 N N . GLN A 1 178 ? -6.668 12.383 -4.164 1 98.44 178 GLN A N 1
ATOM 1381 C CA . GLN A 1 178 ? -7.328 11.906 -2.951 1 98.44 178 GLN A CA 1
ATOM 1382 C C . GLN A 1 178 ? -7.844 13.07 -2.111 1 98.44 178 GLN A C 1
ATOM 1384 O O . GLN A 1 178 ? -7.152 14.078 -1.948 1 98.44 178 GLN A O 1
ATOM 1389 N N . THR A 1 179 ? -9.008 12.938 -1.679 1 98.5 179 THR A N 1
ATOM 1390 C CA . THR A 1 179 ? -9.555 13.891 -0.72 1 98.5 179 THR A CA 1
ATOM 1391 C C . THR A 1 179 ? -9.188 13.492 0.707 1 98.5 179 THR A C 1
ATOM 1393 O O . THR A 1 179 ? -8.578 12.445 0.929 1 98.5 179 THR A O 1
ATOM 1396 N N . ALA A 1 180 ? -9.586 14.328 1.676 1 98.56 180 ALA A N 1
ATOM 1397 C CA . ALA A 1 180 ? -9.328 14.047 3.086 1 98.56 180 ALA A CA 1
ATOM 1398 C C . ALA A 1 180 ? -10.055 12.781 3.539 1 98.56 180 ALA A C 1
ATOM 1400 O O . ALA A 1 180 ? -9.656 12.148 4.52 1 98.56 180 ALA A O 1
ATOM 1401 N N . LEU A 1 181 ? -11.109 12.352 2.803 1 98.56 181 LEU A N 1
ATOM 1402 C CA . LEU A 1 181 ? -11.859 11.148 3.145 1 98.56 181 LEU A CA 1
ATOM 1403 C C . LEU A 1 181 ? -10.992 9.906 2.969 1 98.56 181 LEU A C 1
ATOM 1405 O O . LEU A 1 181 ? -11.109 8.945 3.734 1 98.56 181 LEU A O 1
ATOM 1409 N N . PHE A 1 182 ? -10.156 9.891 1.948 1 98.56 182 PHE A N 1
ATOM 1410 C CA . PHE A 1 182 ? -9.242 8.773 1.734 1 98.56 182 PHE A CA 1
ATOM 1411 C C . PHE A 1 182 ?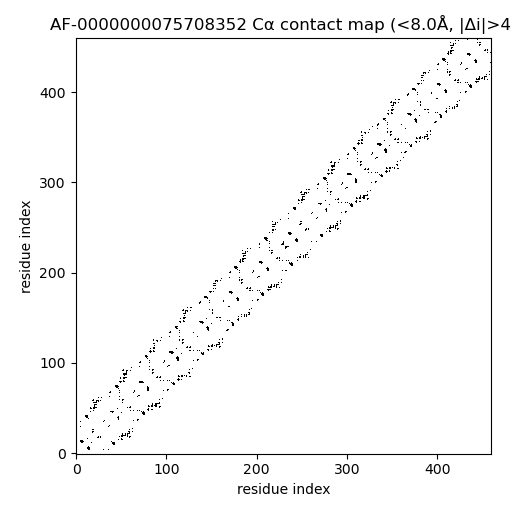 -8.336 8.578 2.945 1 98.56 182 PHE A C 1
ATOM 1413 O O . PHE A 1 182 ? -8.133 7.445 3.395 1 98.56 182 PHE A O 1
ATOM 1420 N N . GLU A 1 183 ? -7.805 9.719 3.467 1 97.81 183 GLU A N 1
ATOM 1421 C CA . GLU A 1 183 ? -6.961 9.664 4.656 1 97.81 183 GLU A CA 1
ATOM 1422 C C . GLU A 1 183 ? -7.73 9.117 5.855 1 97.81 183 GLU A C 1
ATOM 1424 O O . GLU A 1 183 ? -7.223 8.281 6.605 1 97.81 183 GLU A O 1
ATOM 1429 N N . ALA A 1 184 ? -8.875 9.602 5.98 1 98.06 184 ALA A N 1
ATOM 1430 C CA . ALA A 1 184 ? -9.703 9.133 7.09 1 98.06 184 ALA A CA 1
ATOM 1431 C C . ALA A 1 184 ? -9.961 7.637 6.988 1 98.06 184 ALA A C 1
ATOM 1433 O O . ALA A 1 184 ? -9.945 6.926 8 1 98.06 184 ALA A O 1
ATOM 1434 N N . ALA A 1 185 ? -10.219 7.156 5.797 1 98.06 185 ALA A N 1
ATOM 1435 C CA . ALA A 1 185 ? -10.461 5.734 5.57 1 98.06 185 ALA A CA 1
ATOM 1436 C C . ALA A 1 185 ? -9.203 4.91 5.836 1 98.06 185 ALA A C 1
ATOM 1438 O O . ALA A 1 185 ? -9.266 3.85 6.457 1 98.06 185 ALA A O 1
ATOM 1439 N N . PHE A 1 186 ? -8.141 5.379 5.398 1 97.88 186 PHE A N 1
ATOM 1440 C CA . PHE A 1 186 ? -6.863 4.688 5.531 1 97.88 186 PHE A CA 1
ATOM 1441 C C . PHE A 1 186 ? -6.469 4.551 7 1 97.88 186 PHE A C 1
ATOM 1443 O O . PHE A 1 186 ? -6.012 3.492 7.43 1 97.88 186 PHE A O 1
ATOM 1450 N N . TYR A 1 187 ? -6.75 5.539 7.75 1 96.69 187 TYR A N 1
ATOM 1451 C CA . TYR A 1 187 ? -6.266 5.582 9.125 1 96.69 187 TYR A CA 1
ATOM 1452 C C . TYR A 1 187 ? -7.391 5.289 10.109 1 96.69 187 TYR A C 1
ATOM 1454 O O . TYR A 1 187 ? -7.238 5.496 11.312 1 96.69 187 TYR A O 1
ATOM 1462 N N . ASN A 1 188 ? -8.438 4.828 9.609 1 96.25 188 ASN A N 1
ATOM 1463 C CA . ASN A 1 188 ? -9.594 4.438 10.406 1 96.25 188 ASN A CA 1
ATOM 1464 C C . ASN A 1 188 ? -10.055 5.566 11.32 1 96.25 188 ASN A C 1
ATOM 1466 O O . ASN A 1 188 ? -10.344 5.34 12.5 1 96.25 188 ASN A O 1
ATOM 1470 N N . SER A 1 189 ? -9.992 6.793 10.805 1 96.31 189 SER A N 1
ATOM 1471 C CA . SER A 1 189 ? -10.523 7.957 11.5 1 96.31 189 SER A CA 1
ATOM 1472 C C . SER A 1 189 ? -12.031 8.078 11.305 1 96.31 189 SER A C 1
ATOM 1474 O O . SER A 1 189 ? -12.5 8.992 10.617 1 96.31 189 SER A O 1
ATOM 1476 N N . ARG A 1 190 ? -12.758 7.293 11.961 1 95.69 190 ARG A N 1
ATOM 1477 C CA . ARG A 1 190 ? -14.203 7.191 11.781 1 95.69 190 ARG A CA 1
ATOM 1478 C C . ARG A 1 190 ? -14.883 8.523 12.07 1 95.69 190 ARG A C 1
ATOM 1480 O O . ARG A 1 190 ? -15.812 8.922 11.367 1 95.69 190 ARG A O 1
ATOM 1487 N N . GLU A 1 191 ? -14.422 9.188 13.078 1 95.94 191 GLU A N 1
ATOM 1488 C CA . GLU A 1 191 ? -15.031 10.453 13.477 1 95.94 191 GLU A CA 1
ATOM 1489 C C . GLU A 1 191 ? -14.859 11.508 12.391 1 95.94 191 GLU A C 1
ATOM 1491 O O . GLU A 1 191 ? -15.789 12.266 12.102 1 95.94 191 GLU A O 1
ATOM 1496 N N . ILE A 1 192 ? -13.703 11.516 11.836 1 97.62 192 ILE A N 1
ATOM 1497 C CA . ILE A 1 192 ? -13.453 12.484 10.766 1 97.62 192 ILE A CA 1
ATOM 1498 C C . ILE A 1 192 ? -14.289 12.117 9.539 1 97.62 192 ILE A C 1
ATOM 1500 O O . ILE A 1 192 ? -14.875 12.992 8.898 1 97.62 192 ILE A O 1
ATOM 1504 N N . ALA A 1 193 ? -14.344 10.844 9.203 1 97.56 193 ALA A N 1
ATOM 1505 C CA . ALA A 1 193 ? -15.172 10.406 8.086 1 97.56 193 ALA A CA 1
ATOM 1506 C C . ALA A 1 193 ? -16.625 10.805 8.281 1 97.56 193 ALA A C 1
ATOM 1508 O O . ALA A 1 193 ? -17.266 11.32 7.363 1 97.56 193 ALA A O 1
ATOM 1509 N N . GLU A 1 194 ? -17.109 10.617 9.484 1 97.56 194 GLU A N 1
ATOM 1510 C CA . GLU A 1 194 ? -18.484 11.008 9.82 1 97.56 194 GLU A CA 1
ATOM 1511 C C . GLU A 1 194 ? -18.688 12.508 9.633 1 97.56 194 GLU A C 1
ATOM 1513 O O . GLU A 1 194 ? -19.688 12.938 9.055 1 97.56 194 GLU A O 1
ATOM 1518 N N . LEU A 1 195 ? -17.781 13.281 10.141 1 98 195 LEU A N 1
ATOM 1519 C CA . LEU A 1 195 ? -17.828 14.734 10.008 1 98 195 LEU A CA 1
ATOM 1520 C C . LEU A 1 195 ? -17.875 15.148 8.539 1 98 195 LEU A C 1
ATOM 1522 O O . LEU A 1 195 ? -18.719 15.953 8.148 1 98 195 LEU A O 1
ATOM 1526 N N . LEU A 1 196 ? -17 14.594 7.738 1 98.06 196 LEU A N 1
ATOM 1527 C CA . LEU A 1 196 ? -16.938 14.938 6.324 1 98.06 196 LEU A CA 1
ATOM 1528 C C . LEU A 1 196 ? -18.234 14.555 5.609 1 98.06 196 LEU A C 1
ATOM 1530 O O . LEU A 1 196 ? -18.75 15.344 4.82 1 98.06 196 LEU A O 1
ATOM 1534 N N . ILE A 1 197 ? -18.734 13.391 5.859 1 97.69 197 ILE A N 1
ATOM 1535 C CA . ILE A 1 197 ? -19.969 12.914 5.227 1 97.69 197 ILE A CA 1
ATOM 1536 C C . ILE A 1 197 ? -21.125 13.812 5.613 1 97.69 197 ILE A C 1
ATOM 1538 O O . ILE A 1 197 ? -21.938 14.203 4.762 1 97.69 197 ILE A O 1
ATOM 1542 N N . SER A 1 198 ? -21.203 14.156 6.895 1 97.12 198 SER A N 1
ATOM 1543 C CA . SER A 1 198 ? -22.297 15.008 7.379 1 97.12 198 SER A CA 1
ATOM 1544 C C . SER A 1 198 ? -22.25 16.375 6.723 1 97.12 198 SER A C 1
ATOM 1546 O O . SER A 1 198 ? -23.266 17.078 6.66 1 97.12 198 SER A O 1
ATOM 1548 N N . HIS A 1 199 ? -21.141 16.797 6.203 1 97.81 199 HIS A N 1
ATOM 1549 C CA . HIS A 1 199 ? -21.016 18.109 5.586 1 97.81 199 HIS A CA 1
ATOM 1550 C C . HIS A 1 199 ? -21 18 4.062 1 97.81 199 HIS A C 1
ATOM 1552 O O . HIS A 1 199 ? -20.688 18.969 3.371 1 97.81 199 HIS A O 1
ATOM 1558 N N . GLY A 1 200 ? -21.266 16.812 3.537 1 96.44 200 GLY A N 1
ATOM 1559 C CA . GLY A 1 200 ? -21.609 16.672 2.129 1 96.44 200 GLY A CA 1
ATOM 1560 C C . GLY A 1 200 ? -20.406 16.328 1.265 1 96.44 200 GLY A C 1
ATOM 1561 O O . GLY A 1 200 ? -20.359 16.688 0.082 1 96.44 200 GLY A O 1
ATOM 1562 N N . ILE A 1 201 ? -19.375 15.742 1.826 1 97.38 201 ILE A N 1
ATOM 1563 C CA . ILE A 1 201 ? -18.25 15.305 1.008 1 97.38 201 ILE A CA 1
ATOM 1564 C C . ILE A 1 201 ? -18.734 14.305 -0.038 1 97.38 201 ILE A C 1
ATOM 1566 O O . ILE A 1 201 ? -19.656 13.523 0.215 1 97.38 201 ILE A O 1
ATOM 1570 N N . ASN A 1 202 ? -18.156 14.289 -1.231 1 96.94 202 ASN A N 1
ATOM 1571 C CA . ASN A 1 202 ? -18.438 13.266 -2.24 1 96.94 202 ASN A CA 1
ATOM 1572 C C . ASN A 1 202 ? -17.812 11.93 -1.874 1 96.94 202 ASN A C 1
ATOM 1574 O O . ASN A 1 202 ? -16.625 11.719 -2.092 1 96.94 202 ASN A O 1
ATOM 1578 N N . ILE A 1 203 ? -18.609 11.055 -1.439 1 96.94 203 ILE A N 1
ATOM 1579 C CA . ILE A 1 203 ? -18.141 9.805 -0.874 1 96.94 203 ILE A CA 1
ATOM 1580 C C . ILE A 1 203 ? -17.672 8.875 -1.994 1 96.94 203 ILE A C 1
ATOM 1582 O O . ILE A 1 203 ? -16.922 7.918 -1.75 1 96.94 203 ILE A O 1
ATOM 1586 N N . ASN A 1 204 ? -18.078 9.086 -3.244 1 96.81 204 ASN A N 1
ATOM 1587 C CA . ASN A 1 204 ? -17.734 8.227 -4.367 1 96.81 204 ASN A CA 1
ATOM 1588 C C . ASN A 1 204 ? -16.594 8.812 -5.199 1 96.81 204 ASN A C 1
ATOM 1590 O O . ASN A 1 204 ? -16.312 8.344 -6.305 1 96.81 204 ASN A O 1
ATOM 1594 N N . GLU A 1 205 ? -15.992 9.898 -4.621 1 97.06 205 GLU A N 1
ATOM 1595 C CA . GLU A 1 205 ? -14.859 10.477 -5.34 1 97.06 205 GLU A CA 1
ATOM 1596 C C . GLU A 1 205 ? -13.766 9.43 -5.582 1 97.06 205 GLU A C 1
ATOM 1598 O O . GLU A 1 205 ? -13.469 8.625 -4.699 1 97.06 205 GLU A O 1
ATOM 1603 N N . LYS A 1 206 ? -13.109 9.492 -6.801 1 97.75 206 LYS A N 1
ATOM 1604 C CA . LYS A 1 206 ? -12.039 8.57 -7.16 1 97.75 206 LYS A CA 1
ATOM 1605 C C . LYS A 1 206 ? -10.695 9.281 -7.223 1 97.75 206 LYS A C 1
ATOM 1607 O O . LYS A 1 206 ? -10.625 10.453 -7.609 1 97.75 206 LYS A O 1
ATOM 1612 N N . ASP A 1 207 ? -9.719 8.594 -6.805 1 98 207 ASP A N 1
ATOM 1613 C CA . ASP A 1 207 ? -8.367 9.125 -6.965 1 98 207 ASP A CA 1
ATOM 1614 C C . ASP A 1 207 ? -7.84 8.867 -8.375 1 98 207 ASP A C 1
ATOM 1616 O O . ASP A 1 207 ? -8.594 8.484 -9.266 1 98 207 ASP A O 1
ATOM 1620 N N . ASN A 1 208 ? -6.566 9.18 -8.641 1 98.56 208 ASN A N 1
ATOM 1621 C CA . ASN A 1 208 ? -5.973 9.094 -9.977 1 98.56 208 ASN A CA 1
ATOM 1622 C C . ASN A 1 208 ? -5.941 7.652 -10.477 1 98.56 208 ASN A C 1
ATOM 1624 O O . ASN A 1 208 ? -5.832 7.414 -11.68 1 98.56 208 ASN A O 1
ATOM 1628 N N . ASP A 1 209 ? -6.02 6.68 -9.586 1 97.94 209 ASP A N 1
ATOM 1629 C CA . ASP A 1 209 ? -6.012 5.266 -9.945 1 97.94 209 ASP A CA 1
ATOM 1630 C C . ASP A 1 209 ? -7.434 4.727 -10.086 1 97.94 209 ASP A C 1
ATOM 1632 O O . ASP A 1 209 ? -7.633 3.537 -10.328 1 97.94 209 ASP A O 1
ATOM 1636 N N . GLY A 1 210 ? -8.383 5.594 -9.883 1 98.19 210 GLY A N 1
ATOM 1637 C CA . GLY A 1 210 ? -9.781 5.203 -9.984 1 98.19 210 GLY A CA 1
ATOM 1638 C C . GLY A 1 210 ? -10.328 4.594 -8.711 1 98.19 210 GLY A C 1
ATOM 1639 O O . GLY A 1 210 ? -11.398 3.988 -8.711 1 98.19 210 GLY A O 1
ATOM 1640 N N . LYS A 1 211 ? -9.672 4.711 -7.68 1 98.12 211 LYS A N 1
ATOM 1641 C CA . LYS A 1 211 ? -10.062 4.098 -6.414 1 98.12 211 LYS A CA 1
ATOM 1642 C C . LYS A 1 211 ? -10.859 5.07 -5.551 1 98.12 211 LYS A C 1
ATOM 1644 O O . LYS A 1 211 ? -10.555 6.262 -5.512 1 98.12 211 LYS A O 1
ATOM 1649 N N . THR A 1 212 ? -11.797 4.531 -4.895 1 98.31 212 THR A N 1
ATOM 1650 C CA . THR A 1 212 ? -12.523 5.316 -3.898 1 98.31 212 THR A CA 1
ATOM 1651 C C . THR A 1 212 ? -11.906 5.133 -2.514 1 98.31 212 THR A C 1
ATOM 1653 O O . THR A 1 212 ? -10.992 4.32 -2.338 1 98.31 212 THR A O 1
ATOM 1656 N N . ALA A 1 213 ? -12.445 5.875 -1.528 1 98.5 213 ALA A N 1
ATOM 1657 C CA . ALA A 1 213 ? -11.945 5.797 -0.158 1 98.5 213 ALA A CA 1
ATOM 1658 C C . ALA A 1 213 ? -12.156 4.406 0.428 1 98.5 213 ALA A C 1
ATOM 1660 O O . ALA A 1 213 ? -11.453 4 1.354 1 98.5 213 ALA A O 1
ATOM 1661 N N . LEU A 1 214 ? -13.094 3.633 -0.131 1 98.56 214 LEU A N 1
ATOM 1662 C CA . LEU A 1 214 ? -13.375 2.283 0.346 1 98.56 214 LEU A CA 1
ATOM 1663 C C . LEU A 1 214 ? -12.188 1.357 0.091 1 98.56 214 LEU A C 1
ATOM 1665 O O . LEU A 1 214 ? -11.922 0.452 0.884 1 98.56 214 LEU A O 1
ATOM 1669 N N . PHE A 1 215 ? -11.445 1.555 -0.988 1 98.5 215 PHE A N 1
ATOM 1670 C CA . PHE A 1 215 ? -10.258 0.762 -1.272 1 98.5 215 PHE A CA 1
ATOM 1671 C C . PHE A 1 215 ? -9.219 0.922 -0.165 1 98.5 215 PHE A C 1
ATOM 1673 O O . PHE A 1 215 ? -8.609 -0.057 0.265 1 98.5 215 PHE A O 1
ATOM 1680 N N . ASP A 1 216 ? -9.039 2.174 0.294 1 98.06 216 ASP A N 1
ATOM 1681 C CA . ASP A 1 216 ? -8.102 2.436 1.382 1 98.06 216 ASP A CA 1
ATOM 1682 C C . ASP A 1 216 ? -8.555 1.763 2.674 1 98.06 216 ASP A C 1
ATOM 1684 O O . ASP A 1 216 ? -7.734 1.228 3.424 1 98.06 216 ASP A O 1
ATOM 1688 N N . ALA A 1 217 ? -9.82 1.841 2.914 1 98.25 217 ALA A N 1
ATOM 1689 C CA . ALA A 1 217 ? -10.352 1.163 4.094 1 98.25 217 ALA A CA 1
ATOM 1690 C C . ALA A 1 217 ? -10.102 -0.341 4.02 1 98.25 217 ALA A C 1
ATOM 1692 O O . ALA A 1 217 ? -9.781 -0.974 5.027 1 98.25 217 ALA A O 1
ATOM 1693 N N . ALA A 1 218 ? -10.297 -0.889 2.863 1 98.12 218 ALA A N 1
ATOM 1694 C CA . ALA A 1 218 ? -10.07 -2.318 2.664 1 98.12 218 ALA A CA 1
ATOM 1695 C C . ALA A 1 218 ? -8.602 -2.67 2.865 1 98.12 218 ALA A C 1
ATOM 1697 O O . ALA A 1 218 ? -8.273 -3.666 3.516 1 98.12 218 ALA A O 1
ATOM 1698 N N . LEU A 1 219 ? -7.789 -1.858 2.275 1 97.38 219 LEU A N 1
ATOM 1699 C CA . LEU A 1 219 ? -6.348 -2.049 2.361 1 97.38 219 LEU A CA 1
ATOM 1700 C C . LEU A 1 219 ? -5.887 -2.072 3.814 1 97.38 219 LEU A C 1
ATOM 1702 O O . LEU A 1 219 ? -5.09 -2.93 4.203 1 97.38 219 LEU A O 1
ATOM 1706 N N . GLU A 1 220 ? -6.441 -1.238 4.664 1 97.44 220 GLU A N 1
ATOM 1707 C CA . GLU A 1 220 ? -5.957 -1.055 6.031 1 97.44 220 GLU A CA 1
ATOM 1708 C C . GLU A 1 220 ? -6.863 -1.758 7.035 1 97.44 220 GLU A C 1
ATOM 1710 O O . GLU A 1 220 ? -6.656 -1.651 8.25 1 97.44 220 GLU A O 1
ATOM 1715 N N . ASN A 1 221 ? -7.785 -2.465 6.512 1 97.62 221 ASN A N 1
ATOM 1716 C CA . ASN A 1 221 ? -8.758 -3.15 7.352 1 97.62 221 ASN A CA 1
ATOM 1717 C C . ASN A 1 221 ? -9.406 -2.199 8.352 1 97.62 221 ASN A C 1
ATOM 1719 O O . ASN A 1 221 ? -9.516 -2.52 9.539 1 97.62 221 ASN A O 1
ATOM 1723 N N . SER A 1 222 ? -9.727 -1.004 7.895 1 97.19 222 SER A N 1
ATOM 1724 C CA . SER A 1 222 ? -10.422 0.005 8.688 1 97.19 222 SER A CA 1
ATOM 1725 C C . SER A 1 222 ? -11.922 -0.261 8.719 1 97.19 222 SER A C 1
ATOM 1727 O O . SER A 1 222 ? -12.695 0.423 8.047 1 97.19 222 SER A O 1
ATOM 1729 N N . ARG A 1 223 ? -12.32 -1.083 9.555 1 96.31 223 ARG A N 1
ATOM 1730 C CA . ARG A 1 223 ? -13.664 -1.651 9.555 1 96.31 223 ARG A CA 1
ATOM 1731 C C . ARG A 1 223 ? -14.711 -0.593 9.898 1 96.31 223 ARG A C 1
ATOM 1733 O O . ARG A 1 223 ? -15.75 -0.501 9.25 1 96.31 223 ARG A O 1
ATOM 1740 N N . GLU A 1 224 ? -14.422 0.151 10.883 1 96.38 224 GLU A N 1
ATOM 1741 C CA . GLU A 1 224 ? -15.414 1.116 11.336 1 96.38 224 GLU A CA 1
ATOM 1742 C C . GLU A 1 224 ? -15.672 2.189 10.281 1 96.38 224 GLU A C 1
ATOM 1744 O O . GLU A 1 224 ? -16.812 2.557 10.031 1 96.38 224 GLU A O 1
ATOM 1749 N N . THR A 1 225 ? -14.609 2.611 9.719 1 97.38 225 THR A N 1
ATOM 1750 C CA . THR A 1 225 ? -14.781 3.615 8.672 1 97.38 225 THR A CA 1
ATOM 1751 C C . THR A 1 225 ? -15.445 3.006 7.438 1 97.38 225 THR A C 1
ATOM 1753 O O . THR A 1 225 ? -16.297 3.635 6.812 1 97.38 225 THR A O 1
ATOM 1756 N N . ALA A 1 226 ? -15.078 1.783 7.074 1 97.69 226 ALA A N 1
ATOM 1757 C CA . ALA A 1 226 ? -15.711 1.099 5.949 1 97.69 226 ALA A CA 1
ATOM 1758 C C . ALA A 1 226 ? -17.219 0.967 6.16 1 97.69 226 ALA A C 1
ATOM 1760 O O . ALA A 1 226 ? -18 1.21 5.242 1 97.69 226 ALA A O 1
ATOM 1761 N N . LYS A 1 227 ? -17.625 0.653 7.32 1 96.62 227 LYS A N 1
ATOM 1762 C CA . LYS A 1 227 ? -19.031 0.529 7.656 1 96.62 227 LYS A CA 1
ATOM 1763 C C . LYS A 1 227 ? -19.766 1.846 7.426 1 96.62 227 LYS A C 1
ATOM 1765 O O . LYS A 1 227 ? -20.875 1.856 6.887 1 96.62 227 LYS A O 1
ATOM 1770 N N . LEU A 1 228 ? -19.141 2.863 7.836 1 96.56 228 LEU A N 1
ATOM 1771 C CA . LEU A 1 228 ? -19.734 4.184 7.656 1 96.56 228 LEU A CA 1
ATOM 1772 C C . LEU A 1 228 ? -19.875 4.52 6.176 1 96.56 228 LEU A C 1
ATOM 1774 O O . LEU A 1 228 ? -20.906 5.055 5.754 1 96.56 228 LEU A O 1
ATOM 1778 N N . LEU A 1 229 ? -18.891 4.234 5.391 1 97.5 229 LEU A N 1
ATOM 1779 C CA . LEU A 1 229 ? -18.891 4.539 3.965 1 97.5 229 LEU A CA 1
ATOM 1780 C C . LEU A 1 229 ? -19.984 3.756 3.246 1 97.5 229 LEU A C 1
ATOM 1782 O O . LEU A 1 229 ? -20.656 4.285 2.357 1 97.5 229 LEU A O 1
ATOM 1786 N N . ILE A 1 230 ? -20.188 2.58 3.662 1 96.31 230 ILE A N 1
ATOM 1787 C CA . ILE A 1 230 ? -21.172 1.711 3.021 1 96.31 230 ILE A CA 1
ATOM 1788 C C . ILE A 1 230 ? -22.578 2.117 3.451 1 96.31 230 ILE A C 1
ATOM 1790 O O . ILE A 1 230 ? -23.5 2.172 2.629 1 96.31 230 ILE A O 1
ATOM 1794 N N . HIS B 1 1 ? -27.672 5.914 0.229 1 62.22 1 HIS B N 1
ATOM 1795 C CA . HIS B 1 1 ? -26.828 7.074 0.493 1 62.22 1 HIS B CA 1
ATOM 1796 C C . HIS B 1 1 ? -25.375 6.664 0.702 1 62.22 1 HIS B C 1
ATOM 1798 O O . HIS B 1 1 ? -24.516 7.512 0.964 1 62.22 1 HIS B O 1
ATOM 1804 N N . GLY B 1 2 ? -24.938 5.395 0.542 1 87 2 GLY B N 1
ATOM 1805 C CA . GLY B 1 2 ? -23.625 4.82 0.807 1 87 2 GLY B CA 1
ATOM 1806 C C . GLY B 1 2 ? -22.781 4.691 -0.439 1 87 2 GLY B C 1
ATOM 1807 O O . GLY B 1 2 ? -23.234 5 -1.544 1 87 2 GLY B O 1
ATOM 1808 N N . ILE B 1 3 ? -21.562 4.613 -0.196 1 94.12 3 ILE B N 1
ATOM 1809 C CA . ILE B 1 3 ? -20.578 4.449 -1.261 1 94.12 3 ILE B CA 1
ATOM 1810 C C . ILE B 1 3 ? -21 3.312 -2.188 1 94.12 3 ILE B C 1
ATOM 1812 O O . ILE B 1 3 ? -21.609 2.336 -1.742 1 94.12 3 ILE B O 1
ATOM 1816 N N . ASN B 1 4 ? -20.844 3.463 -3.518 1 95.12 4 ASN B N 1
ATOM 1817 C CA . ASN B 1 4 ? -21.016 2.342 -4.438 1 95.12 4 ASN B CA 1
ATOM 1818 C C . ASN B 1 4 ? -19.938 1.276 -4.219 1 95.12 4 ASN B C 1
ATOM 1820 O O . ASN B 1 4 ? -18.797 1.461 -4.609 1 95.12 4 ASN B O 1
ATOM 1824 N N . ILE B 1 5 ? -20.359 0.197 -3.672 1 96.56 5 ILE B N 1
ATOM 1825 C CA . ILE B 1 5 ? -19.406 -0.825 -3.246 1 96.56 5 ILE B CA 1
ATOM 1826 C C . ILE B 1 5 ? -18.859 -1.553 -4.465 1 96.56 5 ILE B C 1
ATOM 1828 O O . ILE B 1 5 ? -17.859 -2.268 -4.367 1 96.56 5 ILE B O 1
ATOM 1832 N N . ASN B 1 6 ? -19.5 -1.386 -5.645 1 96.19 6 ASN B N 1
ATOM 1833 C CA . ASN B 1 6 ? -19.062 -2.098 -6.84 1 96.19 6 ASN B CA 1
ATOM 1834 C C . ASN B 1 6 ? -18.203 -1.207 -7.742 1 96.19 6 ASN B C 1
ATOM 1836 O O . ASN B 1 6 ? -17.938 -1.561 -8.891 1 96.19 6 ASN B O 1
ATOM 1840 N N . GLU B 1 7 ? -17.875 -0.038 -7.191 1 96.62 7 GLU B N 1
ATOM 1841 C CA . GLU B 1 7 ? -17 0.816 -7.984 1 96.62 7 GLU B CA 1
ATOM 1842 C C . GLU B 1 7 ? -15.68 0.109 -8.305 1 96.62 7 GLU B C 1
ATOM 1844 O O . GLU B 1 7 ? -15.094 -0.541 -7.438 1 96.62 7 GLU B O 1
ATOM 1849 N N . LYS B 1 8 ? -15.227 0.282 -9.547 1 97.69 8 LYS B N 1
ATOM 1850 C CA . LYS B 1 8 ? -13.977 -0.333 -9.992 1 97.69 8 LYS B CA 1
ATOM 1851 C C . LYS B 1 8 ? -12.883 0.713 -10.18 1 97.69 8 LYS B C 1
ATOM 1853 O O . LYS B 1 8 ? -13.164 1.857 -10.539 1 97.69 8 LYS B O 1
ATOM 1858 N N . ASP B 1 9 ? -11.695 0.313 -9.898 1 97.75 9 ASP B N 1
ATOM 1859 C CA . ASP B 1 9 ? -10.555 1.171 -10.219 1 97.75 9 ASP B CA 1
ATOM 1860 C C . ASP B 1 9 ? -10.148 1.023 -11.68 1 97.75 9 ASP B C 1
ATOM 1862 O O . ASP B 1 9 ? -10.867 0.426 -12.477 1 97.75 9 ASP B O 1
ATOM 1866 N N . ASN B 1 10 ? -9.016 1.646 -12.07 1 98.38 10 ASN B N 1
ATOM 1867 C CA . ASN B 1 10 ? -8.578 1.68 -13.461 1 98.38 10 ASN B CA 1
ATOM 1868 C C . ASN B 1 10 ? -8.195 0.291 -13.961 1 98.38 10 ASN B C 1
ATOM 1870 O O . ASN B 1 10 ? -8.125 0.058 -15.172 1 98.38 10 ASN B O 1
ATOM 1874 N N . ASP B 1 11 ? -7.941 -0.653 -13.062 1 98.06 11 ASP B N 1
ATOM 1875 C CA . ASP B 1 11 ? -7.57 -2.014 -13.438 1 98.06 11 ASP B CA 1
ATOM 1876 C C . ASP B 1 11 ? -8.781 -2.941 -13.414 1 98.06 11 ASP B C 1
ATOM 1878 O O . ASP B 1 11 ? -8.656 -4.145 -13.656 1 98.06 11 ASP B O 1
ATOM 1882 N N . GLY B 1 12 ? -9.969 -2.352 -13.055 1 98.44 12 GLY B N 1
ATOM 1883 C CA . GLY B 1 12 ? -11.195 -3.127 -13.023 1 98.44 12 GLY B CA 1
ATOM 1884 C C . GLY B 1 12 ? -11.453 -3.801 -11.688 1 98.44 12 GLY B C 1
ATOM 1885 O O . GLY B 1 12 ? -12.297 -4.691 -11.586 1 98.44 12 GLY B O 1
ATOM 1886 N N . GLN B 1 13 ? -10.75 -3.389 -10.719 1 98.31 13 GLN B N 1
ATOM 1887 C CA . GLN B 1 13 ? -10.852 -4.023 -9.406 1 98.31 13 GLN B CA 1
ATOM 1888 C C . GLN B 1 13 ? -11.805 -3.258 -8.492 1 98.31 13 GLN B C 1
ATOM 1890 O O . GLN B 1 13 ? -11.875 -2.029 -8.555 1 98.31 13 GLN B O 1
ATOM 1895 N N . THR B 1 14 ? -12.539 -3.969 -7.77 1 98.38 14 THR B N 1
ATOM 1896 C CA . THR B 1 14 ? -13.336 -3.377 -6.703 1 98.38 14 THR B CA 1
ATOM 1897 C C . THR B 1 14 ? -12.594 -3.43 -5.375 1 98.38 14 THR B C 1
ATOM 1899 O O . THR B 1 14 ? -11.5 -4.004 -5.289 1 98.38 14 THR B O 1
ATOM 1902 N N . ALA B 1 15 ? -13.211 -2.891 -4.316 1 98.56 15 ALA B N 1
ATOM 1903 C CA . ALA B 1 15 ? -12.594 -2.871 -2.996 1 98.56 15 ALA B CA 1
ATOM 1904 C C . ALA B 1 15 ? -12.422 -4.285 -2.447 1 98.56 15 ALA B C 1
ATOM 1906 O O . ALA B 1 15 ? -11.586 -4.523 -1.574 1 98.56 15 ALA B O 1
ATOM 1907 N N . LEU B 1 16 ? -13.188 -5.234 -2.959 1 98.75 16 LEU B N 1
ATOM 1908 C CA . LEU B 1 16 ? -13.086 -6.625 -2.533 1 98.75 16 LEU B CA 1
ATOM 1909 C C . LEU B 1 16 ? -11.719 -7.203 -2.891 1 98.75 16 LEU B C 1
ATOM 1911 O O . LEU B 1 16 ? -11.172 -8.016 -2.141 1 98.75 16 LEU B O 1
ATOM 1915 N N . PHE B 1 17 ? -11.227 -6.82 -4.055 1 98.75 17 PHE B N 1
ATOM 1916 C CA . PHE B 1 17 ? -9.906 -7.293 -4.473 1 98.75 17 PHE B CA 1
ATOM 1917 C C . PHE B 1 17 ? -8.844 -6.883 -3.467 1 98.75 17 PHE B C 1
ATOM 1919 O O . PHE B 1 17 ? -7.984 -7.691 -3.098 1 98.75 17 PHE B O 1
ATOM 1926 N N . GLU B 1 18 ? -8.883 -5.578 -3.033 1 98.31 18 GLU B N 1
ATOM 1927 C CA . GLU B 1 18 ? -7.957 -5.082 -2.02 1 98.31 18 GLU B CA 1
ATOM 1928 C C . GLU B 1 18 ? -8.102 -5.852 -0.71 1 98.31 18 GLU B C 1
ATOM 1930 O O . GLU B 1 18 ? -7.109 -6.246 -0.1 1 98.31 18 GLU B O 1
ATOM 1935 N N . ALA B 1 19 ? -9.305 -6.059 -0.324 1 98.69 19 ALA B N 1
ATOM 1936 C CA . ALA B 1 19 ? -9.562 -6.801 0.908 1 98.69 19 ALA B CA 1
ATOM 1937 C C . ALA B 1 19 ? -9 -8.211 0.827 1 98.69 19 ALA B C 1
ATOM 1939 O O . ALA B 1 19 ? -8.422 -8.719 1.797 1 98.69 19 ALA B O 1
ATOM 1940 N N . ALA B 1 20 ? -9.156 -8.828 -0.294 1 98.69 20 ALA B N 1
ATOM 1941 C CA . ALA B 1 20 ? -8.648 -10.18 -0.505 1 98.69 20 ALA B CA 1
ATOM 1942 C C . ALA B 1 20 ? -7.117 -10.195 -0.501 1 98.69 20 ALA B C 1
ATOM 1944 O O . ALA B 1 20 ? -6.504 -11.086 0.096 1 98.69 20 ALA B O 1
ATOM 1945 N N . PHE B 1 21 ? -6.559 -9.234 -1.153 1 98.44 21 PHE B N 1
ATOM 1946 C CA . PHE B 1 21 ? -5.105 -9.156 -1.269 1 98.44 21 PHE B CA 1
ATOM 1947 C C . PHE B 1 21 ? -4.469 -8.938 0.096 1 98.44 21 PHE B C 1
ATOM 1949 O O . PHE B 1 21 ? -3.467 -9.57 0.431 1 98.44 21 PHE B O 1
ATOM 1956 N N . TYR B 1 22 ? -5.051 -8.141 0.917 1 97.88 22 TYR B N 1
ATOM 1957 C CA . TYR B 1 22 ? -4.441 -7.734 2.178 1 97.88 22 TYR B CA 1
ATOM 1958 C C . TYR B 1 22 ? -5.043 -8.508 3.348 1 97.88 22 TYR B C 1
ATOM 1960 O O . TYR B 1 22 ? -4.766 -8.195 4.508 1 97.88 22 TYR B O 1
ATOM 1968 N N . ASN B 1 23 ? -5.832 -9.469 3.072 1 97.94 23 ASN B N 1
ATOM 1969 C CA . ASN B 1 23 ? -6.453 -10.359 4.047 1 97.94 23 ASN B CA 1
ATOM 1970 C C . ASN B 1 23 ? -7.293 -9.578 5.059 1 97.94 23 ASN B C 1
ATOM 1972 O O . ASN B 1 23 ? -7.219 -9.836 6.262 1 97.94 23 ASN B O 1
ATOM 1976 N N . SER B 1 24 ? -8.023 -8.578 4.551 1 98.19 24 SER B N 1
ATOM 1977 C CA . SER B 1 24 ? -8.977 -7.836 5.363 1 98.19 24 SER B CA 1
ATOM 1978 C C . SER B 1 24 ? -10.328 -8.547 5.426 1 98.19 24 SER B C 1
ATOM 1980 O O . SER B 1 24 ? -11.312 -8.062 4.863 1 98.19 24 SER B O 1
ATOM 1982 N N . ARG B 1 25 ? -10.359 -9.57 6.164 1 97.5 25 ARG B N 1
ATOM 1983 C CA . ARG B 1 25 ? -11.508 -10.461 6.223 1 97.5 25 ARG B CA 1
ATOM 1984 C C . ARG B 1 25 ? -12.766 -9.703 6.656 1 97.5 25 ARG B C 1
ATOM 1986 O O . ARG B 1 25 ? -13.852 -9.945 6.137 1 97.5 25 ARG B O 1
ATOM 1993 N N . GLU B 1 26 ? -12.609 -8.805 7.582 1 97.31 26 GLU B N 1
ATOM 1994 C CA . GLU B 1 26 ? -13.75 -8.055 8.102 1 97.31 26 GLU B CA 1
ATOM 1995 C C . GLU B 1 26 ? -14.359 -7.16 7.031 1 97.31 26 GLU B C 1
ATOM 1997 O O . GLU B 1 26 ? -15.586 -7.086 6.906 1 97.31 26 GLU B O 1
ATOM 2002 N N . ILE B 1 27 ? -13.523 -6.539 6.277 1 98.31 27 ILE B N 1
ATOM 2003 C CA . ILE B 1 27 ? -14.031 -5.676 5.219 1 98.31 27 ILE B CA 1
ATOM 2004 C C . ILE B 1 27 ? -14.672 -6.527 4.125 1 98.31 27 ILE B C 1
ATOM 2006 O O . ILE B 1 27 ? -15.742 -6.184 3.615 1 98.31 27 ILE B O 1
ATOM 2010 N N . ALA B 1 28 ? -14.016 -7.609 3.781 1 98.44 28 ALA B N 1
ATOM 2011 C CA . ALA B 1 28 ? -14.609 -8.516 2.803 1 98.44 28 ALA B CA 1
ATOM 2012 C C . ALA B 1 28 ? -16 -8.961 3.244 1 98.44 28 ALA B C 1
ATOM 2014 O O . ALA B 1 28 ? -16.938 -8.961 2.445 1 98.44 28 ALA B O 1
ATOM 2015 N N . GLU B 1 29 ? -16.109 -9.289 4.484 1 98.25 29 GLU B N 1
ATOM 2016 C CA . GLU B 1 29 ? -17.391 -9.711 5.027 1 98.25 29 GLU B CA 1
ATOM 2017 C C . GLU B 1 29 ? -18.438 -8.594 4.898 1 98.25 29 GLU B C 1
ATOM 2019 O O . GLU B 1 29 ? -19.578 -8.852 4.5 1 98.25 29 GLU B O 1
ATOM 2024 N N . LEU B 1 30 ? -18.062 -7.391 5.258 1 98 30 LEU B N 1
ATOM 2025 C CA . LEU B 1 30 ? -18.953 -6.242 5.137 1 98 30 LEU B CA 1
ATOM 2026 C C . LEU B 1 30 ? -19.406 -6.055 3.691 1 98 30 LEU B C 1
ATOM 2028 O O . LEU B 1 30 ? -20.609 -5.883 3.43 1 98 30 LEU B O 1
ATOM 2032 N N . LEU B 1 31 ? -18.516 -6.09 2.789 1 98.25 31 LEU B N 1
ATOM 2033 C CA . LEU B 1 31 ? -18.828 -5.906 1.378 1 98.25 31 LEU B CA 1
ATOM 2034 C C . LEU B 1 31 ? -19.797 -6.98 0.892 1 98.25 31 LEU B C 1
ATOM 2036 O O . LEU B 1 31 ? -20.766 -6.68 0.206 1 98.25 31 LEU B O 1
ATOM 2040 N N . ILE B 1 32 ? -19.531 -8.227 1.222 1 98.31 32 ILE B N 1
ATOM 2041 C CA . ILE B 1 32 ? -20.375 -9.344 0.799 1 98.31 32 ILE B CA 1
ATOM 2042 C C . ILE B 1 32 ? -21.766 -9.203 1.391 1 98.31 32 ILE B C 1
ATOM 2044 O O . ILE B 1 32 ? -22.766 -9.391 0.691 1 98.31 32 ILE B 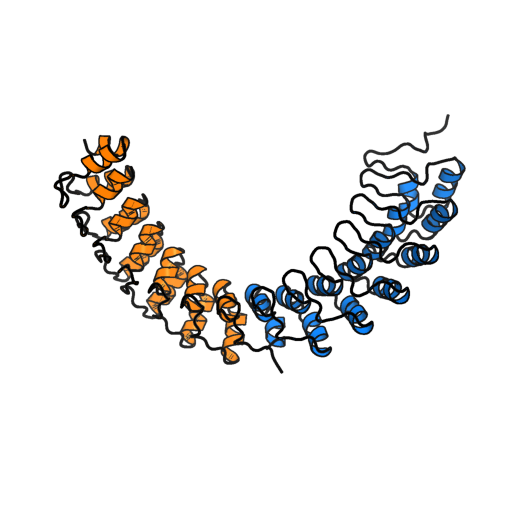O 1
ATOM 2048 N N . SER B 1 33 ? -21.812 -8.852 2.666 1 97.31 33 SER B N 1
ATOM 2049 C CA . SER B 1 33 ? -23.094 -8.695 3.334 1 97.31 33 SER B CA 1
ATOM 2050 C C . SER B 1 33 ? -23.922 -7.594 2.689 1 97.31 33 SER B C 1
ATOM 2052 O O . SER B 1 33 ? -25.156 -7.594 2.789 1 97.31 33 SER B O 1
ATOM 2054 N N . HIS B 1 34 ? -23.312 -6.695 2.023 1 97.25 34 HIS B N 1
ATOM 2055 C CA . HIS B 1 34 ? -24.031 -5.586 1.395 1 97.25 34 HIS B CA 1
ATOM 2056 C C . HIS B 1 34 ? -24.203 -5.828 -0.101 1 97.25 34 HIS B C 1
ATOM 2058 O O . HIS B 1 34 ? -24.641 -4.93 -0.831 1 97.25 34 HIS B O 1
ATOM 2064 N N . GLY B 1 35 ? -23.859 -6.957 -0.574 1 96.19 35 GLY B N 1
ATOM 2065 C CA . GLY B 1 35 ? -24.281 -7.395 -1.894 1 96.19 35 GLY B CA 1
ATOM 2066 C C . GLY B 1 35 ? -23.234 -7.16 -2.967 1 96.19 35 GLY B C 1
ATOM 2067 O O . GLY B 1 35 ? -23.578 -7.027 -4.148 1 96.19 35 GLY B O 1
ATOM 2068 N N . ILE B 1 36 ? -21.984 -7.047 -2.59 1 97.38 36 ILE B N 1
ATOM 2069 C CA . ILE B 1 36 ? -20.953 -6.891 -3.598 1 97.38 36 ILE B CA 1
ATOM 2070 C C . ILE B 1 36 ? -20.938 -8.109 -4.52 1 97.38 36 ILE B C 1
ATOM 2072 O O . ILE B 1 36 ? -21.219 -9.227 -4.082 1 97.38 36 ILE B O 1
ATOM 2076 N N . ASN B 1 37 ? -20.609 -7.922 -5.797 1 97 37 ASN B N 1
ATOM 2077 C CA . ASN B 1 37 ? -20.438 -9.039 -6.719 1 97 37 ASN B CA 1
ATOM 2078 C C . ASN B 1 37 ? -19.141 -9.789 -6.445 1 97 37 ASN B C 1
ATOM 2080 O O . ASN B 1 37 ? -18.062 -9.336 -6.824 1 97 37 ASN B O 1
ATOM 2084 N N . ILE B 1 38 ? -19.266 -10.93 -5.93 1 97.5 38 ILE B N 1
ATOM 2085 C CA . ILE B 1 38 ? -18.125 -11.695 -5.438 1 97.5 38 ILE B CA 1
ATOM 2086 C C . ILE B 1 38 ? -17.375 -12.32 -6.613 1 97.5 38 ILE B C 1
ATOM 2088 O O . ILE B 1 38 ? -16.203 -12.688 -6.492 1 97.5 38 ILE B O 1
ATOM 2092 N N . ASN B 1 39 ? -17.984 -12.469 -7.766 1 96.81 39 ASN B N 1
ATOM 2093 C CA . ASN B 1 39 ? -17.391 -13.148 -8.906 1 96.81 39 ASN B CA 1
ATOM 2094 C C . ASN B 1 39 ? -16.891 -12.156 -9.953 1 96.81 39 ASN B C 1
ATOM 2096 O O . ASN B 1 39 ? -16.594 -12.539 -11.086 1 96.81 39 ASN B O 1
ATOM 2100 N N . GLU B 1 40 ? -16.828 -10.906 -9.547 1 97.56 40 GLU B N 1
ATOM 2101 C CA . GLU B 1 40 ? -16.297 -9.898 -10.469 1 97.56 40 GLU B CA 1
ATOM 2102 C C . GLU B 1 40 ? -14.867 -10.219 -10.867 1 97.56 40 GLU B C 1
ATOM 2104 O O . GLU B 1 40 ? -14.094 -10.742 -10.07 1 97.56 40 GLU B O 1
ATOM 2109 N N . LYS B 1 41 ? -14.484 -9.844 -12.148 1 98.31 41 LYS B N 1
ATOM 2110 C CA . LYS B 1 41 ? -13.125 -10.016 -12.664 1 98.31 41 LYS B CA 1
ATOM 2111 C C . LYS B 1 41 ? -12.484 -8.672 -12.969 1 98.31 41 LYS B C 1
ATOM 2113 O O . LYS B 1 41 ? -13.164 -7.719 -13.359 1 98.31 41 LYS B O 1
ATOM 2118 N N . ASP B 1 42 ? -11.234 -8.555 -12.703 1 98.31 42 ASP B N 1
ATOM 2119 C CA . ASP B 1 42 ? -10.508 -7.359 -13.117 1 98.31 42 ASP B CA 1
ATOM 2120 C C . ASP B 1 42 ? -10.156 -7.422 -14.602 1 98.31 42 ASP B C 1
ATOM 2122 O O . ASP B 1 42 ? -10.641 -8.297 -15.328 1 98.31 42 ASP B O 1
ATOM 2126 N N . ASN B 1 43 ? -9.367 -6.492 -15.102 1 98.75 43 ASN B N 1
ATOM 2127 C CA . ASN B 1 43 ? -9.062 -6.379 -16.531 1 98.75 43 ASN B CA 1
ATOM 2128 C C . ASN B 1 43 ? -8.234 -7.562 -17.016 1 98.75 43 ASN B C 1
ATOM 2130 O O . ASN B 1 43 ? -8.211 -7.859 -18.203 1 98.75 43 ASN B O 1
ATOM 2134 N N . ASP B 1 44 ? -7.582 -8.266 -16.141 1 98.5 44 ASP B N 1
ATOM 2135 C CA . ASP B 1 44 ? -6.758 -9.422 -16.484 1 98.5 44 ASP B CA 1
ATOM 2136 C C . ASP B 1 44 ? -7.531 -10.719 -16.281 1 98.5 44 ASP B C 1
ATOM 2138 O O . ASP B 1 44 ? -6.965 -11.812 -16.406 1 98.5 44 ASP B O 1
ATOM 2142 N N . GLY B 1 45 ? -8.773 -10.602 -15.938 1 98.69 45 GLY B N 1
ATOM 2143 C CA . GLY B 1 45 ? -9.625 -11.766 -15.758 1 98.69 45 GLY B CA 1
ATOM 2144 C C . GLY B 1 45 ? -9.5 -12.391 -14.383 1 98.69 45 GLY B C 1
ATOM 2145 O O . GLY B 1 45 ? -10 -13.492 -14.148 1 98.69 45 GLY B O 1
ATOM 2146 N N . ARG B 1 46 ? -8.898 -11.758 -13.531 1 98.62 46 ARG B N 1
ATOM 2147 C CA . ARG B 1 46 ? -8.688 -12.297 -12.188 1 98.62 46 ARG B CA 1
ATOM 2148 C C . ARG B 1 46 ? -9.867 -11.961 -11.273 1 98.62 46 ARG B C 1
ATOM 2150 O O . ARG B 1 46 ? -10.453 -10.883 -11.383 1 98.62 46 ARG B O 1
ATOM 2157 N N . THR B 1 47 ? -10.125 -12.844 -10.422 1 98.75 47 THR B N 1
ATOM 2158 C CA . THR B 1 47 ? -11.117 -12.625 -9.375 1 98.75 47 THR B CA 1
ATOM 2159 C C . THR B 1 47 ? -10.438 -12.297 -8.047 1 98.75 47 THR B C 1
ATOM 2161 O O . THR B 1 47 ? -9.211 -12.359 -7.941 1 98.75 47 THR B O 1
ATOM 2164 N N . ALA B 1 48 ? -11.297 -11.977 -7.031 1 98.81 48 ALA B N 1
ATOM 2165 C CA . ALA B 1 48 ? -10.781 -11.695 -5.695 1 98.81 48 ALA B CA 1
ATOM 2166 C C . ALA B 1 48 ? -10.055 -12.906 -5.121 1 98.81 48 ALA B C 1
ATOM 2168 O O . ALA B 1 48 ? -9.109 -12.766 -4.344 1 98.81 48 ALA B O 1
ATOM 2169 N N . LEU B 1 49 ? -10.414 -14.102 -5.555 1 98.88 49 LEU B N 1
ATOM 2170 C CA . LEU B 1 49 ? -9.781 -15.32 -5.066 1 98.88 49 LEU B CA 1
ATOM 2171 C C . LEU B 1 49 ? -8.344 -15.43 -5.574 1 98.88 49 LEU B C 1
ATOM 2173 O O . LEU B 1 49 ? -7.465 -15.906 -4.855 1 98.88 49 LEU B O 1
ATOM 2177 N N . HIS B 1 50 ? -8.133 -15.023 -6.812 1 98.88 50 HIS B N 1
ATOM 2178 C CA . HIS B 1 50 ? -6.77 -14.969 -7.32 1 98.88 50 HIS B CA 1
ATOM 2179 C C . HIS B 1 50 ? -5.887 -14.086 -6.441 1 98.88 50 HIS B C 1
ATOM 2181 O O . HIS B 1 50 ? -4.746 -14.445 -6.141 1 98.88 50 HIS B O 1
ATOM 2187 N N . PHE B 1 51 ? -6.395 -12.93 -6.023 1 98.75 51 PHE B N 1
ATOM 2188 C CA . PHE B 1 51 ? -5.648 -11.992 -5.191 1 98.75 51 PHE B CA 1
ATOM 2189 C C . PHE B 1 51 ? -5.406 -12.578 -3.805 1 98.75 51 PHE B C 1
ATOM 2191 O O . PHE B 1 51 ? -4.305 -12.469 -3.262 1 98.75 51 PHE B O 1
ATOM 2198 N N . ALA B 1 52 ? -6.387 -13.188 -3.246 1 98.81 52 ALA B N 1
ATOM 2199 C CA . ALA B 1 52 ? -6.203 -13.852 -1.959 1 98.81 52 ALA B CA 1
ATOM 2200 C C . ALA B 1 52 ? -5.113 -14.914 -2.041 1 98.81 52 ALA B C 1
ATOM 2202 O O . ALA B 1 52 ? -4.297 -15.047 -1.126 1 98.81 52 ALA B O 1
ATOM 2203 N N . ALA B 1 53 ? -5.082 -15.609 -3.135 1 98.75 53 ALA B N 1
ATOM 2204 C CA . ALA B 1 53 ? -4.102 -16.672 -3.344 1 98.75 53 ALA B CA 1
ATOM 2205 C C . ALA B 1 53 ? -2.691 -16.094 -3.467 1 98.75 53 ALA B C 1
ATOM 2207 O O . ALA B 1 53 ? -1.724 -16.719 -3.021 1 98.75 53 ALA B O 1
ATOM 2208 N N . SER B 1 54 ? -2.594 -14.969 -4.066 1 98.38 54 SER B N 1
ATOM 2209 C CA . SER B 1 54 ? -1.276 -14.383 -4.297 1 98.38 54 SER B CA 1
ATOM 2210 C C . SER B 1 54 ? -0.628 -13.945 -2.988 1 98.38 54 SER B C 1
ATOM 2212 O O . SER B 1 54 ? 0.6 -13.922 -2.875 1 98.38 54 SER B O 1
ATOM 2214 N N . HIS B 1 55 ? -1.388 -13.641 -1.979 1 97.88 55 HIS B N 1
ATOM 2215 C CA . HIS B 1 55 ? -0.83 -13.086 -0.75 1 97.88 55 HIS B CA 1
ATOM 2216 C C . HIS B 1 55 ? -1.122 -13.992 0.443 1 97.88 55 HIS B C 1
ATOM 2218 O O . HIS B 1 55 ? -1.036 -13.555 1.594 1 97.88 55 HIS B O 1
ATOM 2224 N N . ASN B 1 56 ? -1.478 -15.203 0.139 1 98.31 56 ASN B N 1
ATOM 2225 C CA . ASN B 1 56 ? -1.754 -16.234 1.142 1 98.31 56 ASN B CA 1
ATOM 2226 C C . ASN B 1 56 ? -2.787 -15.75 2.158 1 98.31 56 ASN B C 1
ATOM 2228 O O . ASN B 1 56 ? -2.615 -15.945 3.363 1 98.31 56 ASN B O 1
ATOM 2232 N N . SER B 1 57 ? -3.785 -15.039 1.65 1 98.44 57 SER B N 1
ATOM 2233 C CA . SER B 1 57 ? -4.883 -14.531 2.467 1 98.44 57 SER B CA 1
ATOM 2234 C C . SER B 1 57 ? -5.934 -15.609 2.711 1 98.44 57 SER B C 1
ATOM 2236 O O . SER B 1 57 ? -7.066 -15.5 2.238 1 98.44 57 SER B O 1
ATOM 2238 N N . LYS B 1 58 ? -5.617 -16.516 3.514 1 98.44 58 LYS B N 1
ATOM 2239 C CA . LYS B 1 58 ? -6.387 -17.734 3.721 1 98.44 58 LYS B CA 1
ATOM 2240 C C . LYS B 1 58 ? -7.773 -17.422 4.277 1 98.44 58 LYS B C 1
ATOM 2242 O O . LYS B 1 58 ? -8.773 -18 3.84 1 98.44 58 LYS B O 1
ATOM 2247 N N . GLU B 1 59 ? -7.816 -16.5 5.195 1 98.44 59 GLU B N 1
ATOM 2248 C CA . GLU B 1 59 ? -9.094 -16.234 5.855 1 98.44 59 GLU B CA 1
ATOM 2249 C C . GLU B 1 59 ? -10.078 -15.562 4.898 1 98.44 59 GLU B C 1
ATOM 2251 O O . GLU B 1 59 ? -11.258 -15.906 4.879 1 98.44 59 GLU B O 1
ATOM 2256 N N . THR B 1 60 ? -9.586 -14.664 4.148 1 98.69 60 THR B N 1
ATOM 2257 C CA . THR B 1 60 ? -10.469 -14.039 3.174 1 98.69 60 THR B CA 1
ATOM 2258 C C . THR B 1 60 ? -10.852 -15.031 2.076 1 98.69 60 THR B C 1
ATOM 2260 O O . THR B 1 60 ? -12 -15.047 1.625 1 98.69 60 THR B O 1
ATOM 2263 N N . ALA B 1 61 ? -9.914 -15.859 1.637 1 98.75 61 ALA B N 1
ATOM 2264 C CA . ALA B 1 61 ? -10.227 -16.906 0.664 1 98.75 61 ALA B CA 1
ATOM 2265 C C . ALA B 1 61 ? -11.336 -17.812 1.179 1 98.75 61 ALA B C 1
ATOM 2267 O O . ALA B 1 61 ? -12.281 -18.125 0.448 1 98.75 61 ALA B O 1
ATOM 2268 N N . LYS B 1 62 ? -11.18 -18.203 2.385 1 98.69 62 LYS B N 1
ATOM 2269 C CA . LYS B 1 62 ? -12.188 -19.062 3.012 1 98.69 62 LYS B CA 1
ATOM 2270 C C . LYS B 1 62 ? -13.562 -18.391 2.998 1 98.69 62 LYS B C 1
ATOM 2272 O O . LYS B 1 62 ? -14.562 -19.047 2.697 1 98.69 62 LYS B O 1
ATOM 2277 N N . LEU B 1 63 ? -13.602 -17.141 3.346 1 98.69 63 LEU B N 1
ATOM 2278 C CA . LEU B 1 63 ? -14.836 -16.375 3.334 1 98.69 63 LEU B CA 1
ATOM 2279 C C . LEU B 1 63 ? -15.445 -16.344 1.934 1 98.69 63 LEU B C 1
ATOM 2281 O O . LEU B 1 63 ? -16.641 -16.578 1.766 1 98.69 63 LEU B O 1
ATOM 2285 N N . LEU B 1 64 ? -14.656 -16.047 0.939 1 98.69 64 LEU B N 1
ATOM 2286 C CA . LEU B 1 64 ? -15.133 -15.984 -0.44 1 98.69 64 LEU B CA 1
ATOM 2287 C C . LEU B 1 64 ? -15.719 -17.328 -0.87 1 98.69 64 LEU B C 1
ATOM 2289 O O . LEU B 1 64 ? -16.797 -17.375 -1.459 1 98.69 64 LEU B O 1
ATOM 2293 N N . ILE B 1 65 ? -15.047 -18.406 -0.565 1 98.69 65 ILE B N 1
ATOM 2294 C CA . ILE B 1 65 ? -15.484 -19.75 -0.939 1 98.69 65 ILE B CA 1
ATOM 2295 C C . ILE B 1 65 ? -16.812 -20.078 -0.249 1 98.69 65 ILE B C 1
ATOM 2297 O O . ILE B 1 65 ? -17.734 -20.594 -0.878 1 98.69 65 ILE B O 1
ATOM 2301 N N . SER B 1 66 ? -16.891 -19.734 1.032 1 98.19 66 SER B N 1
ATOM 2302 C CA . SER B 1 66 ? -18.109 -20.016 1.794 1 98.19 66 SER B CA 1
ATOM 2303 C C . SER B 1 66 ? -19.297 -19.25 1.227 1 98.19 66 SER B C 1
ATOM 2305 O O . SER B 1 66 ? -20.453 -19.641 1.444 1 98.19 66 SER B O 1
ATOM 2307 N N . HIS B 1 67 ? -19.062 -18.219 0.477 1 98.38 67 HIS B N 1
ATOM 2308 C CA . HIS B 1 67 ? -20.156 -17.422 -0.08 1 98.38 67 HIS B CA 1
ATOM 2309 C C . HIS B 1 67 ? -20.344 -17.703 -1.564 1 98.38 67 HIS B C 1
ATOM 2311 O O . HIS B 1 67 ? -21.078 -16.984 -2.254 1 98.38 67 HIS B O 1
ATOM 2317 N N . GLY B 1 68 ? -19.672 -18.672 -2.07 1 96.94 68 GLY B N 1
ATOM 2318 C CA . GLY B 1 68 ? -20.047 -19.234 -3.357 1 96.94 68 GLY B CA 1
ATOM 2319 C C . GLY B 1 68 ? -19.203 -18.719 -4.504 1 96.94 68 GLY B C 1
ATOM 2320 O O . GLY B 1 68 ? -19.625 -18.75 -5.664 1 96.94 68 GLY B O 1
ATOM 2321 N N . ILE B 1 69 ? -18.016 -18.156 -4.176 1 97.75 69 ILE B N 1
ATOM 2322 C CA . ILE B 1 69 ? -17.156 -17.75 -5.281 1 97.75 69 ILE B CA 1
ATOM 2323 C C . ILE B 1 69 ? -16.781 -18.969 -6.121 1 97.75 69 ILE B C 1
ATOM 2325 O O . ILE B 1 69 ? -16.609 -20.062 -5.59 1 97.75 69 ILE B O 1
ATOM 2329 N N . ASN B 1 70 ? -16.656 -18.828 -7.426 1 97.38 70 ASN B N 1
ATOM 2330 C CA . ASN B 1 70 ? -16.219 -19.906 -8.297 1 97.38 70 ASN B CA 1
ATOM 2331 C C . ASN B 1 70 ? -14.734 -20.234 -8.094 1 97.38 70 ASN B C 1
ATOM 2333 O O . ASN B 1 70 ? -13.867 -19.484 -8.531 1 97.38 70 ASN B O 1
ATOM 2337 N N . ILE B 1 71 ? -14.5 -21.359 -7.566 1 97.75 71 ILE B N 1
ATOM 2338 C CA . ILE B 1 71 ? -13.164 -21.734 -7.109 1 97.75 71 ILE B CA 1
ATOM 2339 C C . ILE B 1 71 ? -12.297 -22.109 -8.312 1 97.75 71 ILE B C 1
ATOM 2341 O O . ILE B 1 71 ? -11.062 -22.047 -8.234 1 97.75 71 ILE B O 1
ATOM 2345 N N . ASN B 1 72 ? -12.891 -22.453 -9.438 1 97.69 72 ASN B N 1
ATOM 2346 C CA . ASN B 1 72 ? -12.133 -22.938 -10.594 1 97.69 72 ASN B CA 1
ATOM 2347 C C . ASN B 1 72 ? -12.039 -21.859 -11.672 1 97.69 72 ASN B C 1
ATOM 2349 O O . ASN B 1 72 ? -11.656 -22.156 -12.812 1 97.69 72 ASN B O 1
ATOM 2353 N N . GLU B 1 73 ? -12.438 -20.641 -11.297 1 98.19 73 GLU B N 1
ATOM 2354 C CA . GLU B 1 73 ? -12.359 -19.578 -12.281 1 98.19 73 GLU B CA 1
ATOM 2355 C C . GLU B 1 73 ? -10.922 -19.375 -12.758 1 98.19 73 GLU B C 1
ATOM 2357 O O . GLU B 1 73 ? -9.984 -19.422 -11.961 1 98.19 73 GLU B O 1
ATOM 2362 N N . LYS B 1 74 ? -10.812 -19.047 -14.102 1 98.56 74 LYS B N 1
ATOM 2363 C CA . LYS B 1 74 ? -9.508 -18.812 -14.711 1 98.56 74 LYS B CA 1
ATOM 2364 C C . LYS B 1 74 ? -9.336 -17.344 -15.102 1 98.56 74 LYS B C 1
ATOM 2366 O O . LYS B 1 74 ? -10.305 -16.672 -15.461 1 98.56 74 LYS B O 1
ATOM 2371 N N . ASP B 1 75 ? -8.117 -16.859 -14.961 1 98.44 75 ASP B N 1
ATOM 2372 C CA . ASP B 1 75 ? -7.828 -15.523 -15.492 1 98.44 75 ASP B CA 1
ATOM 2373 C C . ASP B 1 75 ? -7.566 -15.57 -17 1 98.44 75 ASP B C 1
ATOM 2375 O O . ASP B 1 75 ? -7.816 -16.594 -17.641 1 98.44 75 ASP B O 1
ATOM 2379 N N . ASN B 1 76 ? -7.109 -14.453 -17.562 1 98.75 76 ASN B N 1
ATOM 2380 C CA . ASN B 1 76 ? -6.953 -14.359 -19.016 1 98.75 76 ASN B CA 1
ATOM 2381 C C . ASN B 1 76 ? -5.832 -15.258 -19.516 1 98.75 76 ASN B C 1
ATOM 2383 O O . ASN B 1 76 ? -5.785 -15.594 -20.703 1 98.75 76 ASN B O 1
ATOM 2387 N N . ASP B 1 77 ? -4.941 -15.664 -18.672 1 98.5 77 ASP B N 1
ATOM 2388 C CA . ASP B 1 77 ? -3.852 -16.562 -19.031 1 98.5 77 ASP B CA 1
ATOM 2389 C C . ASP B 1 77 ? -4.238 -18.016 -18.766 1 98.5 77 ASP B C 1
ATOM 2391 O O . ASP B 1 77 ? -3.436 -18.938 -19 1 98.5 77 ASP B O 1
ATOM 2395 N N . GLY B 1 78 ? -5.414 -18.234 -18.25 1 98.81 78 GLY B N 1
ATOM 2396 C CA . GLY B 1 78 ? -5.902 -19.578 -17.969 1 98.81 78 GLY B CA 1
ATOM 2397 C C . GLY B 1 78 ? -5.508 -20.062 -16.594 1 98.81 78 GLY B C 1
ATOM 2398 O O . GLY B 1 78 ? -5.648 -21.25 -16.297 1 98.81 78 GLY B O 1
ATOM 2399 N N . LYS B 1 79 ? -5.098 -19.188 -15.781 1 98.75 79 LYS B N 1
ATOM 2400 C CA . LYS B 1 79 ? -4.613 -19.594 -14.469 1 98.75 79 LYS B CA 1
ATOM 2401 C C . LYS B 1 79 ? -5.727 -19.531 -13.43 1 98.75 79 LYS B C 1
ATOM 2403 O O . LYS B 1 79 ? -6.484 -18.562 -13.383 1 98.75 79 LYS B O 1
ATOM 2408 N N . THR B 1 80 ? -5.781 -20.594 -12.727 1 98.81 80 THR B N 1
ATOM 2409 C CA . THR B 1 80 ? -6.68 -20.594 -11.578 1 98.81 80 THR B CA 1
ATOM 2410 C C . THR B 1 80 ? -5.992 -20 -10.352 1 98.81 80 THR B C 1
ATOM 2412 O O . THR B 1 80 ? -4.797 -19.688 -10.391 1 98.81 80 THR B O 1
ATOM 2415 N N . ALA B 1 81 ? -6.785 -19.891 -9.258 1 98.88 81 ALA B N 1
ATOM 2416 C CA . ALA B 1 81 ? -6.227 -19.391 -8 1 98.88 81 ALA B CA 1
ATOM 2417 C C . ALA B 1 81 ? -5.148 -20.344 -7.473 1 98.88 81 ALA B C 1
ATOM 2419 O O . ALA B 1 81 ? -4.223 -19.906 -6.785 1 98.88 81 ALA B O 1
ATOM 2420 N N . LEU B 1 82 ? -5.207 -21.609 -7.836 1 98.88 82 LEU B N 1
ATOM 2421 C CA . LEU B 1 82 ? -4.199 -22.562 -7.398 1 98.88 82 LEU B CA 1
ATOM 2422 C C . LEU B 1 82 ? -2.865 -22.312 -8.094 1 98.88 82 LEU B C 1
ATOM 2424 O O . LEU B 1 82 ? -1.806 -22.422 -7.477 1 98.88 82 LEU B O 1
ATOM 2428 N N . HIS B 1 83 ? -2.957 -22.031 -9.398 1 98.88 83 HIS B N 1
ATOM 2429 C CA . HIS B 1 83 ? -1.734 -21.641 -10.086 1 98.88 83 HIS B CA 1
ATOM 2430 C C . HIS B 1 83 ? -1.047 -20.469 -9.367 1 98.88 83 HIS B C 1
ATOM 2432 O O . HIS B 1 83 ? 0.166 -20.5 -9.148 1 98.88 83 HIS B O 1
ATOM 2438 N N . ILE B 1 84 ? -1.854 -19.469 -9.008 1 98.88 84 ILE B N 1
ATOM 2439 C CA . ILE B 1 84 ? -1.333 -18.266 -8.367 1 98.88 84 ILE B CA 1
ATOM 2440 C C . ILE B 1 84 ? -0.764 -18.609 -6.992 1 98.88 84 ILE B C 1
ATOM 2442 O O . ILE B 1 84 ? 0.334 -18.188 -6.641 1 98.88 84 ILE B O 1
ATOM 2446 N N . ALA B 1 85 ? -1.432 -19.359 -6.25 1 98.88 85 ALA B N 1
ATOM 2447 C CA . ALA B 1 85 ? -0.945 -19.781 -4.941 1 98.88 85 ALA B CA 1
ATOM 2448 C C . ALA B 1 85 ? 0.387 -20.516 -5.062 1 98.88 85 ALA B C 1
ATOM 2450 O O . ALA B 1 85 ? 1.286 -20.328 -4.238 1 98.88 85 ALA B O 1
ATOM 2451 N N . ALA B 1 86 ? 0.5 -21.312 -6.07 1 98.75 86 ALA B N 1
ATOM 2452 C CA . ALA B 1 86 ? 1.719 -22.094 -6.293 1 98.75 86 ALA B CA 1
ATOM 2453 C C . ALA B 1 86 ? 2.895 -21.188 -6.629 1 98.75 86 ALA B C 1
ATOM 2455 O O . ALA B 1 86 ? 4.02 -21.422 -6.18 1 98.75 86 ALA B O 1
ATOM 2456 N N . SER B 1 87 ? 2.602 -20.203 -7.402 1 98.31 87 SER B N 1
ATOM 2457 C CA . SER B 1 87 ? 3.648 -19.266 -7.805 1 98.31 87 SER B CA 1
ATOM 2458 C C . SER B 1 87 ? 4.129 -18.438 -6.625 1 98.31 87 SER B C 1
ATOM 2460 O O . SER B 1 87 ? 5.32 -18.125 -6.516 1 98.31 87 SER B O 1
ATOM 2462 N N . HIS B 1 88 ? 3.281 -18.141 -5.723 1 98.25 88 HIS B N 1
ATOM 2463 C CA . HIS B 1 88 ? 3.596 -17.203 -4.648 1 98.25 88 HIS B CA 1
ATOM 2464 C C . HIS B 1 88 ? 3.873 -17.938 -3.34 1 98.25 88 HIS B C 1
ATOM 2466 O O . HIS B 1 88 ? 4.004 -17.312 -2.289 1 98.25 88 HIS B O 1
ATOM 2472 N N . ASN B 1 89 ? 3.967 -19.203 -3.404 1 98.31 89 ASN B N 1
ATOM 2473 C CA . ASN B 1 89 ? 4.234 -20.031 -2.242 1 98.31 89 ASN B CA 1
ATOM 2474 C C . ASN B 1 89 ? 3.203 -19.812 -1.14 1 98.31 89 ASN B C 1
ATOM 2476 O O . ASN B 1 89 ? 3.549 -19.781 0.042 1 98.31 89 ASN B O 1
ATOM 2480 N N . SER B 1 90 ? 1.969 -19.641 -1.547 1 98.56 90 SER B N 1
ATOM 2481 C CA . SER B 1 90 ? 0.852 -19.484 -0.621 1 98.56 90 SER B CA 1
ATOM 2482 C C . SER B 1 90 ? 0.298 -20.828 -0.188 1 98.56 90 SER B C 1
ATOM 2484 O O . SER B 1 90 ? -0.808 -21.203 -0.581 1 98.56 90 SER B O 1
ATOM 2486 N N . LYS B 1 91 ? 0.938 -21.469 0.643 1 98.31 91 LYS B N 1
ATOM 2487 C CA . LYS B 1 91 ? 0.693 -22.875 0.988 1 98.31 91 LYS B CA 1
ATOM 2488 C C . LYS B 1 91 ? -0.659 -23.031 1.675 1 98.31 91 LYS B C 1
ATOM 2490 O O . LYS B 1 91 ? -1.409 -23.969 1.362 1 98.31 91 LYS B O 1
ATOM 2495 N N . GLU B 1 92 ? -0.942 -22.141 2.588 1 98.38 92 GLU B N 1
ATOM 2496 C CA . GLU B 1 92 ? -2.188 -22.281 3.338 1 98.38 92 GLU B CA 1
ATOM 2497 C C . GLU B 1 92 ? -3.4 -22.062 2.438 1 98.38 92 GLU B C 1
ATOM 2499 O O . GLU B 1 92 ? -4.395 -22.781 2.551 1 98.38 92 GLU B O 1
ATOM 2504 N N . THR B 1 93 ? -3.27 -21.141 1.593 1 98.75 93 THR B N 1
ATOM 2505 C CA . THR B 1 93 ? -4.363 -20.938 0.652 1 98.75 93 THR B CA 1
ATOM 2506 C C . THR B 1 93 ? -4.469 -22.094 -0.33 1 98.75 93 THR B C 1
ATOM 2508 O O . THR B 1 93 ? -5.57 -22.531 -0.675 1 98.75 93 THR B O 1
ATOM 2511 N N . ALA B 1 94 ? -3.365 -22.625 -0.786 1 98.81 94 ALA B N 1
ATOM 2512 C CA . ALA B 1 94 ? -3.383 -23.797 -1.657 1 98.81 94 ALA B CA 1
ATOM 2513 C C . ALA B 1 94 ? -4.082 -24.969 -0.981 1 98.81 94 ALA B C 1
ATOM 2515 O O . ALA B 1 94 ? -4.945 -25.609 -1.582 1 98.81 94 ALA B O 1
ATOM 2516 N N . LYS B 1 95 ? -3.756 -25.188 0.247 1 98.69 95 LYS B N 1
ATOM 2517 C CA . LYS B 1 95 ? -4.395 -26.25 1.018 1 98.69 95 LYS B CA 1
ATOM 2518 C C . LYS B 1 95 ? -5.902 -26.047 1.088 1 98.69 95 LYS B C 1
ATOM 2520 O O . LYS B 1 95 ? -6.672 -27 0.912 1 98.69 95 LYS B O 1
ATOM 2525 N N . LEU B 1 96 ? -6.277 -24.828 1.363 1 98.75 96 LEU B N 1
ATOM 2526 C CA . LEU B 1 96 ? -7.691 -24.484 1.447 1 98.75 96 LEU B CA 1
ATOM 2527 C C . LEU B 1 96 ? -8.398 -24.781 0.128 1 98.75 96 LEU B C 1
ATOM 2529 O O . LEU B 1 96 ? -9.469 -25.391 0.114 1 98.75 96 LEU B O 1
ATOM 2533 N N . LEU B 1 97 ? -7.848 -24.344 -0.955 1 98.81 97 LEU B N 1
ATOM 2534 C CA . LEU B 1 97 ? -8.445 -24.547 -2.271 1 98.81 97 LEU B CA 1
ATOM 2535 C C . LEU B 1 97 ? -8.609 -26.031 -2.572 1 98.81 97 LEU B C 1
ATOM 2537 O O . LEU B 1 97 ? -9.664 -26.453 -3.037 1 98.81 97 LEU B O 1
ATOM 2541 N N . ILE B 1 98 ? -7.609 -26.812 -2.305 1 98.75 98 ILE B N 1
ATOM 2542 C CA . ILE B 1 98 ? -7.629 -28.25 -2.557 1 98.75 98 ILE B CA 1
ATOM 2543 C C . ILE B 1 98 ? -8.719 -28.906 -1.709 1 98.75 98 ILE B C 1
ATOM 2545 O O . ILE B 1 98 ? -9.492 -29.734 -2.207 1 98.75 98 ILE B O 1
ATOM 2549 N N . SER B 1 99 ? -8.766 -28.516 -0.454 1 98.25 99 SER B N 1
ATOM 2550 C CA . SER B 1 99 ? -9.75 -29.094 0.455 1 98.25 99 SER B CA 1
ATOM 2551 C C . SER B 1 99 ? -11.172 -28.781 0.006 1 98.25 99 SER B C 1
ATOM 2553 O O . SER B 1 99 ? -12.117 -29.484 0.371 1 98.25 99 SER B O 1
ATOM 2555 N N . HIS B 1 100 ? -11.352 -27.781 -0.789 1 98.5 100 HIS B N 1
ATOM 2556 C CA . HIS B 1 100 ? -12.68 -27.391 -1.252 1 98.5 100 HIS B CA 1
ATOM 2557 C C . HIS B 1 100 ? -12.922 -27.859 -2.682 1 98.5 100 HIS B C 1
ATOM 2559 O O . HIS B 1 100 ? -13.891 -27.438 -3.324 1 98.5 100 HIS B O 1
ATOM 2565 N N . GLY B 1 101 ? -12.055 -28.609 -3.229 1 97.62 101 GLY B N 1
ATOM 2566 C CA . GLY B 1 101 ? -12.344 -29.375 -4.438 1 97.62 101 GLY B CA 1
ATOM 2567 C C . GLY B 1 101 ? -11.891 -28.672 -5.703 1 97.62 101 GLY B C 1
ATOM 2568 O O . GLY B 1 101 ? -12.445 -28.891 -6.777 1 97.62 101 GLY B O 1
ATOM 2569 N N . ILE B 1 102 ? -10.938 -27.781 -5.562 1 98.25 102 ILE B N 1
ATOM 2570 C CA . ILE B 1 102 ? -10.414 -27.172 -6.777 1 98.25 102 ILE B CA 1
ATOM 2571 C C . ILE B 1 102 ? -9.805 -28.25 -7.676 1 98.25 102 ILE B C 1
ATOM 2573 O O . ILE B 1 102 ? -9.234 -29.234 -7.184 1 98.25 102 ILE B O 1
ATOM 2577 N N . ASN B 1 103 ? -9.891 -28.109 -8.977 1 98.06 103 ASN B N 1
ATOM 2578 C CA . ASN B 1 103 ? -9.25 -29.031 -9.914 1 98.06 103 ASN B CA 1
ATOM 2579 C C . ASN B 1 103 ? -7.73 -28.891 -9.891 1 98.06 103 ASN B C 1
ATOM 2581 O O . ASN B 1 103 ? -7.18 -27.969 -10.484 1 98.06 103 ASN B O 1
ATOM 2585 N N . ILE B 1 104 ? -7.117 -29.828 -9.328 1 98.19 104 ILE B N 1
ATOM 2586 C CA . ILE B 1 104 ? -5.688 -29.766 -9.047 1 98.19 104 ILE B CA 1
ATOM 2587 C C . ILE B 1 104 ? -4.895 -29.938 -10.336 1 98.19 104 ILE B C 1
ATOM 2589 O O . ILE B 1 104 ? -3.736 -29.531 -10.422 1 98.19 104 ILE B O 1
ATOM 2593 N N . ASN B 1 105 ? -5.504 -30.547 -11.367 1 98.31 105 ASN B N 1
ATOM 2594 C CA . ASN B 1 105 ? -4.805 -30.828 -12.609 1 98.31 105 ASN B CA 1
ATOM 2595 C C . ASN B 1 105 ? -5.176 -29.828 -13.711 1 98.31 105 ASN B C 1
ATOM 2597 O O . ASN B 1 105 ? -4.887 -30.062 -14.883 1 98.31 105 ASN B O 1
ATOM 2601 N N . GLU B 1 106 ? -5.887 -28.781 -13.281 1 98.38 106 GLU B N 1
ATOM 2602 C CA . GLU B 1 106 ? -6.27 -27.781 -14.281 1 98.38 106 GLU B CA 1
ATOM 2603 C C . GLU B 1 106 ? -5.039 -27.203 -14.969 1 98.38 106 GLU B C 1
ATOM 2605 O O . GLU B 1 106 ? -4.043 -26.891 -14.32 1 98.38 106 GLU B O 1
ATOM 2610 N N . LYS B 1 107 ? -5.184 -27 -16.328 1 98.5 107 LYS B N 1
ATOM 2611 C CA . LYS B 1 107 ? -4.094 -26.453 -17.125 1 98.5 107 LYS B CA 1
ATOM 2612 C C . LYS B 1 107 ? -4.371 -25 -17.5 1 98.5 107 LYS B C 1
ATOM 2614 O O . LYS B 1 107 ? -5.52 -24.625 -17.734 1 98.5 107 LYS B O 1
ATOM 2619 N N . ASP B 1 108 ? -3.326 -24.219 -17.531 1 98.44 108 ASP B N 1
ATOM 2620 C CA . ASP B 1 108 ? -3.463 -22.875 -18.062 1 98.44 108 ASP B CA 1
ATOM 2621 C C . ASP B 1 108 ? -3.357 -22.875 -19.578 1 98.44 108 ASP B C 1
ATOM 2623 O O . ASP B 1 108 ? -3.434 -23.922 -20.219 1 98.44 108 ASP B O 1
ATOM 2627 N N . ASN B 1 109 ? -3.248 -21.656 -20.188 1 98.75 109 ASN B N 1
ATOM 2628 C CA . ASN B 1 109 ? -3.271 -21.547 -21.641 1 98.75 109 ASN B CA 1
ATOM 2629 C C . ASN B 1 109 ? -2.029 -22.156 -22.266 1 98.75 109 ASN B C 1
ATOM 2631 O O . ASN B 1 109 ? -2.035 -22.5 -23.453 1 98.75 109 ASN B O 1
ATOM 2635 N N . ASP B 1 110 ? -0.971 -22.312 -21.516 1 98.44 110 ASP B N 1
ATOM 2636 C CA . ASP B 1 110 ? 0.266 -22.922 -22.016 1 98.44 110 ASP B CA 1
ATOM 2637 C C . ASP B 1 110 ? 0.316 -24.406 -21.703 1 98.44 110 ASP B C 1
ATOM 2639 O O . ASP B 1 110 ? 1.314 -25.078 -21.984 1 98.44 110 ASP B O 1
ATOM 2643 N N . GLY B 1 111 ? -0.729 -24.922 -21.078 1 98.69 111 GLY B N 1
ATOM 2644 C CA . GLY B 1 111 ? -0.803 -26.328 -20.75 1 98.69 111 GLY B CA 1
ATOM 2645 C C . GLY B 1 111 ? -0.143 -26.656 -19.422 1 98.69 111 GLY B C 1
ATOM 2646 O O . GLY B 1 111 ? 0.132 -27.828 -19.125 1 98.69 111 GLY B O 1
ATOM 2647 N N . GLN B 1 112 ? 0.037 -25.688 -18.641 1 98.62 112 GLN B N 1
ATOM 2648 C CA . GLN B 1 112 ? 0.787 -25.875 -17.391 1 98.62 112 GLN B CA 1
ATOM 2649 C C . GLN B 1 112 ? -0.149 -25.969 -16.188 1 98.62 112 GLN B C 1
ATOM 2651 O O . GLN B 1 112 ? -1.11 -25.203 -16.094 1 98.62 112 GLN B O 1
ATOM 2656 N N . THR B 1 113 ? 0.137 -26.969 -15.43 1 98.69 113 THR B N 1
ATOM 2657 C CA . THR B 1 113 ? -0.59 -27.078 -14.164 1 98.69 113 THR B CA 1
ATOM 2658 C C . THR B 1 113 ? 0.09 -26.25 -13.078 1 98.69 113 THR B C 1
ATOM 2660 O O . THR B 1 113 ? 1.136 -25.641 -13.312 1 98.69 113 THR B O 1
ATOM 2663 N N . ALA B 1 114 ? -0.514 -26.25 -11.852 1 98.81 114 ALA B N 1
ATOM 2664 C CA . ALA B 1 114 ? 0.043 -25.531 -10.719 1 98.81 114 ALA B CA 1
ATOM 2665 C C . ALA B 1 114 ? 1.407 -26.078 -10.328 1 98.81 114 ALA B C 1
ATOM 2667 O O . ALA B 1 114 ? 2.234 -25.375 -9.75 1 98.81 114 ALA B O 1
ATOM 2668 N N . LEU B 1 115 ? 1.694 -27.312 -10.664 1 98.81 115 LEU B N 1
ATOM 2669 C CA . LEU B 1 115 ? 2.977 -27.922 -10.344 1 98.81 115 LEU B CA 1
ATOM 2670 C C . LEU B 1 115 ? 4.109 -27.266 -11.109 1 98.81 115 LEU B C 1
ATOM 2672 O O . LEU B 1 115 ? 5.223 -27.125 -10.594 1 98.81 115 LEU B O 1
ATOM 2676 N N . PHE B 1 116 ? 3.807 -26.891 -12.352 1 98.56 116 PHE B N 1
ATOM 2677 C CA . PHE B 1 116 ? 4.805 -26.172 -13.141 1 98.56 116 PHE B CA 1
ATOM 2678 C C . PHE B 1 116 ? 5.23 -24.891 -12.453 1 98.56 116 PHE B C 1
ATOM 2680 O O . PHE B 1 116 ? 6.422 -24.578 -12.391 1 98.56 116 PHE B O 1
ATOM 2687 N N . GLU B 1 117 ? 4.242 -24.141 -11.922 1 98.31 117 GLU B N 1
ATOM 2688 C CA . GLU B 1 117 ? 4.531 -22.906 -11.195 1 98.31 117 GLU B CA 1
ATOM 2689 C C . GLU B 1 117 ? 5.402 -23.188 -9.977 1 98.31 117 GLU B C 1
ATOM 2691 O O . GLU B 1 117 ? 6.371 -22.453 -9.727 1 98.31 117 GLU B O 1
ATOM 2696 N N . ALA B 1 118 ? 5.074 -24.141 -9.242 1 98.5 118 ALA B N 1
ATOM 2697 C CA . ALA B 1 118 ? 5.852 -24.5 -8.062 1 98.5 118 ALA B CA 1
ATOM 2698 C C . ALA B 1 118 ? 7.293 -24.828 -8.43 1 98.5 118 ALA B C 1
ATOM 2700 O O . ALA B 1 118 ? 8.227 -24.438 -7.73 1 98.5 118 ALA B O 1
ATOM 2701 N N . ALA B 1 119 ? 7.441 -25.547 -9.516 1 97.88 119 ALA B N 1
ATOM 2702 C CA . ALA B 1 119 ? 8.773 -25.922 -9.984 1 97.88 119 ALA B CA 1
ATOM 2703 C C . ALA B 1 119 ? 9.547 -24.703 -10.453 1 97.88 119 ALA B C 1
ATOM 2705 O O . ALA B 1 119 ? 10.75 -24.578 -10.18 1 97.88 119 ALA B O 1
ATOM 2706 N N . PHE B 1 120 ? 8.867 -23.875 -11.164 1 97.06 120 PHE B N 1
ATOM 2707 C CA . PHE B 1 120 ? 9.461 -22.672 -11.711 1 97.06 120 PHE B CA 1
ATOM 2708 C C . PHE B 1 120 ? 9.984 -21.766 -10.602 1 97.06 120 PHE B C 1
ATOM 2710 O O . PHE B 1 120 ? 11.102 -21.25 -10.688 1 97.06 120 PHE B O 1
ATOM 2717 N N . TYR B 1 121 ? 9.289 -21.641 -9.539 1 97.38 121 TYR B N 1
ATOM 2718 C CA . TYR B 1 121 ? 9.625 -20.672 -8.492 1 97.38 121 TYR B CA 1
ATOM 2719 C C . TYR B 1 121 ? 10.281 -21.375 -7.309 1 97.38 121 TYR B C 1
ATOM 2721 O O . TYR B 1 121 ? 10.531 -20.75 -6.27 1 97.38 121 TYR B O 1
ATOM 2729 N N . ASN B 1 122 ? 10.586 -22.562 -7.422 1 97.81 122 ASN B N 1
ATOM 2730 C CA . ASN B 1 122 ? 11.266 -23.391 -6.43 1 97.81 122 ASN B CA 1
ATOM 2731 C C . ASN B 1 122 ? 10.484 -23.453 -5.117 1 97.81 122 ASN B C 1
ATOM 2733 O O . ASN B 1 122 ? 11.07 -23.328 -4.039 1 97.81 122 ASN B O 1
ATOM 2737 N N . ASN B 1 123 ? 9.188 -23.578 -5.25 1 98.19 123 ASN B N 1
ATOM 2738 C CA . ASN B 1 123 ? 8.32 -23.719 -4.082 1 98.19 123 ASN B CA 1
ATOM 2739 C C . ASN B 1 123 ? 8.117 -25.188 -3.713 1 98.19 123 ASN B C 1
ATOM 2741 O O . ASN B 1 123 ? 7.074 -25.766 -4.008 1 98.19 123 ASN B O 1
ATOM 2745 N N . ARG B 1 124 ? 9.016 -25.641 -3.047 1 97.25 124 ARG B N 1
ATOM 2746 C CA . ARG B 1 124 ? 9.148 -27.062 -2.73 1 97.25 124 ARG B CA 1
ATOM 2747 C C . ARG B 1 124 ? 7.953 -27.562 -1.918 1 97.25 124 ARG B C 1
ATOM 2749 O O . ARG B 1 124 ? 7.41 -28.625 -2.193 1 97.25 124 ARG B O 1
ATOM 2756 N N . GLU B 1 125 ? 7.543 -26.828 -0.976 1 97.31 125 GLU B N 1
ATOM 2757 C CA . GLU B 1 125 ? 6.445 -27.234 -0.104 1 97.31 125 GLU B CA 1
ATOM 2758 C C . GLU B 1 125 ? 5.133 -27.344 -0.875 1 97.31 125 GLU B C 1
ATOM 2760 O O . GLU B 1 125 ? 4.332 -28.25 -0.639 1 97.31 125 GLU B O 1
ATOM 2765 N N . ILE B 1 126 ? 4.961 -26.406 -1.767 1 98.44 126 ILE B N 1
ATOM 2766 C CA . ILE B 1 126 ? 3.758 -26.438 -2.596 1 98.44 126 ILE B CA 1
ATOM 2767 C C . ILE B 1 126 ? 3.803 -27.641 -3.523 1 98.44 126 ILE B C 1
ATOM 2769 O O . ILE B 1 126 ? 2.793 -28.328 -3.715 1 98.44 126 ILE B O 1
ATOM 2773 N N . ALA B 1 127 ? 4.93 -27.922 -4.082 1 98.5 127 ALA B N 1
ATOM 2774 C CA . ALA B 1 127 ? 5.074 -29.109 -4.934 1 98.5 127 ALA B CA 1
ATOM 2775 C C . ALA B 1 127 ? 4.727 -30.375 -4.176 1 98.5 127 ALA B C 1
ATOM 2777 O O . ALA B 1 127 ? 3.955 -31.203 -4.664 1 98.5 127 ALA B O 1
ATOM 2778 N N . GLU B 1 128 ? 5.234 -30.484 -3.035 1 98.25 128 GLU B N 1
ATOM 2779 C CA . GLU B 1 128 ? 4.953 -31.656 -2.203 1 98.25 128 GLU B CA 1
ATOM 2780 C C . GLU B 1 128 ? 3.463 -31.75 -1.894 1 98.25 128 GLU B C 1
ATOM 2782 O O . GLU B 1 128 ? 2.891 -32.844 -1.942 1 98.25 128 GLU B O 1
ATOM 2787 N N . LEU B 1 129 ? 2.871 -30.625 -1.538 1 98.62 129 LEU B N 1
ATOM 2788 C CA . LEU B 1 129 ? 1.441 -30.578 -1.249 1 98.62 129 LEU B CA 1
ATOM 2789 C C . LEU B 1 129 ? 0.627 -31.062 -2.443 1 98.62 129 LEU B C 1
ATOM 2791 O O . LEU B 1 129 ? -0.255 -31.906 -2.293 1 98.62 129 LEU B O 1
ATOM 2795 N N . LEU B 1 130 ? 0.914 -30.578 -3.592 1 98.75 130 LEU B N 1
ATOM 2796 C CA . LEU B 1 130 ? 0.18 -30.938 -4.797 1 98.75 130 LEU B CA 1
ATOM 2797 C C . LEU B 1 130 ? 0.338 -32.438 -5.098 1 98.75 130 LEU B C 1
ATOM 2799 O O . LEU B 1 130 ? -0.643 -33.094 -5.402 1 98.75 130 LEU B O 1
ATOM 2803 N N . ILE B 1 131 ? 1.506 -32.969 -4.977 1 98.62 131 ILE B N 1
ATOM 2804 C CA . ILE B 1 131 ? 1.793 -34.344 -5.27 1 98.62 131 ILE B CA 1
ATOM 2805 C C . ILE B 1 131 ? 1.053 -35.25 -4.281 1 98.62 131 ILE B C 1
ATOM 2807 O O . ILE B 1 131 ? 0.437 -36.25 -4.672 1 98.62 131 ILE B O 1
ATOM 2811 N N . SER B 1 132 ? 1.112 -34.844 -3.039 1 98 132 SER B N 1
ATOM 2812 C CA . SER B 1 132 ? 0.444 -35.625 -2.004 1 98 132 SER B CA 1
ATOM 2813 C C . SER B 1 132 ? -1.064 -35.656 -2.225 1 98 132 SER B C 1
ATOM 2815 O O . SER B 1 132 ? -1.751 -36.562 -1.717 1 98 132 SER B O 1
ATOM 2817 N N . HIS B 1 133 ? -1.595 -34.781 -3.018 1 98.56 133 HIS B N 1
ATOM 2818 C CA . HIS B 1 133 ? -3.033 -34.75 -3.26 1 98.56 133 HIS B CA 1
ATOM 2819 C C . HIS B 1 133 ? -3.375 -35.25 -4.652 1 98.56 133 HIS B C 1
ATOM 2821 O O . HIS B 1 133 ? -4.5 -35.062 -5.129 1 98.56 133 HIS B O 1
ATOM 2827 N N . GLY B 1 134 ? -2.412 -35.812 -5.312 1 97.5 134 GLY B N 1
ATOM 2828 C CA . GLY B 1 134 ? -2.707 -36.625 -6.48 1 97.5 134 GLY B CA 1
ATOM 2829 C C . GLY B 1 134 ? -2.572 -35.875 -7.789 1 97.5 134 GLY B C 1
ATOM 2830 O O . GLY B 1 134 ? -3.195 -36.219 -8.789 1 97.5 134 GLY B O 1
ATOM 2831 N N . ILE B 1 135 ? -1.825 -34.812 -7.762 1 98.31 135 ILE B N 1
ATOM 2832 C CA . ILE B 1 135 ? -1.587 -34.125 -9.031 1 98.31 135 ILE B CA 1
ATOM 2833 C C . ILE B 1 135 ? -0.833 -35.062 -9.984 1 98.31 135 ILE B C 1
ATOM 2835 O O . ILE B 1 135 ? -0.011 -35.875 -9.547 1 98.31 135 ILE B O 1
ATOM 2839 N N . ASN B 1 136 ? -1.092 -34.969 -11.266 1 98.19 136 ASN B N 1
ATOM 2840 C CA . ASN B 1 136 ? -0.327 -35.719 -12.258 1 98.19 136 ASN B CA 1
ATOM 2841 C C . ASN B 1 136 ? 1.095 -35.156 -12.398 1 98.19 136 ASN B C 1
ATOM 2843 O O . ASN B 1 136 ? 1.317 -34.156 -13.055 1 98.19 136 ASN B O 1
ATOM 2847 N N . ILE B 1 137 ? 1.966 -35.875 -11.891 1 98.12 137 ILE B N 1
ATOM 2848 C CA . ILE B 1 137 ? 3.346 -35.406 -11.75 1 98.12 137 ILE B CA 1
ATOM 2849 C C . ILE B 1 137 ? 4.035 -35.438 -13.109 1 98.12 137 ILE B C 1
ATOM 2851 O O . ILE B 1 137 ? 5.016 -34.719 -13.32 1 98.12 137 ILE B O 1
ATOM 2855 N N . ASN B 1 138 ? 3.564 -36.219 -14.047 1 97.88 138 ASN B N 1
ATOM 2856 C CA . ASN B 1 138 ? 4.215 -36.344 -15.352 1 97.88 138 ASN B CA 1
ATOM 2857 C C . ASN B 1 138 ? 3.471 -35.594 -16.438 1 97.88 138 ASN B C 1
ATOM 2859 O O . ASN B 1 138 ? 3.682 -35.812 -17.625 1 97.88 138 ASN B O 1
ATOM 2863 N N . GLU B 1 139 ? 2.584 -34.719 -16 1 98 139 GLU B N 1
ATOM 2864 C CA . GLU B 1 139 ? 1.874 -33.875 -16.984 1 98 139 GLU B CA 1
ATOM 2865 C C . GLU B 1 139 ? 2.846 -33.062 -17.828 1 98 139 GLU B C 1
ATOM 2867 O O . GLU B 1 139 ? 3.854 -32.562 -17.312 1 98 139 GLU B O 1
ATOM 2872 N N . LYS B 1 140 ? 2.428 -32.875 -19.141 1 98.12 140 LYS B N 1
ATOM 2873 C CA . LYS B 1 140 ? 3.242 -32.094 -20.062 1 98.12 140 LYS B CA 1
ATOM 2874 C C . LYS B 1 140 ? 2.533 -30.781 -20.469 1 98.12 140 LYS B C 1
ATOM 2876 O O . LYS B 1 140 ? 1.305 -30.75 -20.547 1 98.12 140 LYS B O 1
ATOM 2881 N N . ASP B 1 141 ? 3.332 -29.75 -20.672 1 98.19 141 ASP B N 1
ATOM 2882 C CA . ASP B 1 141 ? 2.754 -28.531 -21.219 1 98.19 141 ASP B CA 1
ATOM 2883 C C . ASP B 1 141 ? 2.66 -28.609 -22.734 1 98.19 141 ASP B C 1
ATOM 2885 O O . ASP B 1 141 ? 2.828 -29.672 -23.328 1 98.19 141 ASP B O 1
ATOM 2889 N N . ASN B 1 142 ? 2.297 -27.484 -23.391 1 98.62 142 ASN B N 1
ATOM 2890 C CA . ASN B 1 142 ? 2.061 -27.469 -24.828 1 98.62 142 ASN B CA 1
ATOM 2891 C C . ASN B 1 142 ? 3.342 -27.734 -25.609 1 98.62 142 ASN B C 1
ATOM 2893 O O . ASN B 1 142 ? 3.291 -28.125 -26.766 1 98.62 142 ASN B O 1
ATOM 2897 N N . ASP B 1 143 ? 4.465 -27.531 -24.984 1 98 143 ASP B N 1
ATOM 2898 C CA . ASP B 1 143 ? 5.754 -27.781 -25.625 1 98 143 ASP B CA 1
ATOM 2899 C C . ASP B 1 143 ? 6.297 -29.156 -25.266 1 98 143 ASP B C 1
ATOM 2901 O O . ASP B 1 143 ? 7.426 -29.5 -25.641 1 98 143 ASP B O 1
ATOM 2905 N N . GLY B 1 144 ? 5.562 -29.906 -24.5 1 98.5 144 GLY B N 1
ATOM 2906 C CA . GLY B 1 144 ? 5.941 -31.25 -24.109 1 98.5 144 GLY B CA 1
ATOM 2907 C C . GLY B 1 144 ? 6.84 -31.297 -22.891 1 98.5 144 GLY B C 1
ATOM 2908 O O . GLY B 1 144 ? 7.414 -32.344 -22.578 1 98.5 144 GLY B O 1
ATOM 2909 N N . ARG B 1 145 ? 6.918 -30.25 -22.234 1 98.06 145 ARG B N 1
ATOM 2910 C CA . ARG B 1 145 ? 7.773 -30.188 -21.047 1 98.06 145 ARG B CA 1
ATOM 2911 C C . ARG B 1 145 ? 7.012 -30.609 -19.797 1 98.06 145 ARG B C 1
ATOM 2913 O O . ARG B 1 145 ? 5.809 -30.359 -19.688 1 98.06 145 ARG B O 1
ATOM 2920 N N . THR B 1 146 ? 7.816 -31.219 -19.016 1 98.38 146 THR B N 1
ATOM 2921 C CA . THR B 1 146 ? 7.285 -31.516 -17.688 1 98.38 146 THR B CA 1
ATOM 2922 C C . THR B 1 146 ? 7.781 -30.5 -16.656 1 98.38 146 THR B C 1
ATOM 2924 O O . THR B 1 146 ? 8.602 -29.641 -16.984 1 98.38 146 THR B O 1
ATOM 2927 N N . ALA B 1 147 ? 7.266 -30.594 -15.398 1 98.69 147 ALA B N 1
ATOM 2928 C CA . ALA B 1 147 ? 7.691 -29.719 -14.32 1 98.69 147 ALA B CA 1
ATOM 2929 C C . ALA B 1 147 ? 9.188 -29.859 -14.047 1 98.69 147 ALA B C 1
ATOM 2931 O O . ALA B 1 147 ? 9.844 -28.891 -13.641 1 98.69 147 ALA B O 1
ATOM 2932 N N . LEU B 1 148 ? 9.734 -31 -14.344 1 98.5 148 LEU B N 1
ATOM 2933 C CA . LEU B 1 148 ? 11.156 -31.234 -14.125 1 98.5 148 LEU B CA 1
ATOM 2934 C C . LEU B 1 148 ? 11.992 -30.406 -15.094 1 98.5 148 LEU B C 1
ATOM 2936 O O . LEU B 1 148 ? 13.062 -29.922 -14.727 1 98.5 148 LEU B O 1
ATOM 2940 N N . HIS B 1 149 ? 11.531 -30.328 -16.344 1 97.69 149 HIS B N 1
ATOM 2941 C CA . HIS B 1 149 ? 12.219 -29.453 -17.281 1 97.69 149 HIS B CA 1
ATOM 2942 C C . HIS B 1 149 ? 12.359 -28.031 -16.734 1 97.69 149 HIS B C 1
ATOM 2944 O O . HIS B 1 149 ? 13.414 -27.422 -16.875 1 97.69 149 HIS B O 1
ATOM 2950 N N . PHE B 1 150 ? 11.328 -27.516 -16.078 1 97.06 150 PHE B N 1
ATOM 2951 C CA . PHE B 1 150 ? 11.32 -26.156 -15.539 1 97.06 150 PHE B CA 1
ATOM 2952 C C . PHE B 1 150 ? 12.25 -26.062 -14.336 1 97.06 150 PHE B C 1
ATOM 2954 O O . PHE B 1 150 ? 12.992 -25.078 -14.195 1 97.06 150 PHE B O 1
ATOM 2961 N N . ALA B 1 151 ? 12.188 -27 -13.492 1 97.56 151 ALA B N 1
ATOM 2962 C CA . ALA B 1 151 ? 13.102 -27.016 -12.352 1 97.56 151 ALA B CA 1
ATOM 2963 C C . ALA B 1 151 ? 14.555 -26.984 -12.82 1 97.56 151 ALA B C 1
ATOM 2965 O O . ALA B 1 151 ? 15.398 -26.312 -12.211 1 97.56 151 ALA B O 1
ATOM 2966 N N . ALA B 1 152 ? 14.805 -27.719 -13.906 1 96.56 152 ALA B N 1
ATOM 2967 C CA . ALA B 1 152 ? 16.156 -27.781 -14.453 1 96.56 152 ALA B CA 1
ATOM 2968 C C . ALA B 1 152 ? 16.562 -26.453 -15.07 1 96.56 152 ALA B C 1
ATOM 2970 O O . ALA B 1 152 ? 17.688 -25.984 -14.875 1 96.56 152 ALA B O 1
ATOM 2971 N N . PHE B 1 153 ? 15.656 -25.938 -15.789 1 93.69 153 PHE B N 1
ATOM 2972 C CA . PHE B 1 153 ? 15.883 -24.656 -16.469 1 93.69 153 PHE B CA 1
ATOM 2973 C C . PHE B 1 153 ? 16.266 -23.578 -15.461 1 93.69 153 PHE B C 1
ATOM 2975 O O . PHE B 1 153 ? 17.203 -22.812 -15.711 1 93.69 153 PHE B O 1
ATOM 2982 N N . TYR B 1 154 ? 15.695 -23.562 -14.359 1 93.69 154 TYR B N 1
ATOM 2983 C CA . TYR B 1 154 ? 15.867 -22.469 -13.398 1 93.69 154 TYR B CA 1
ATOM 2984 C C . TYR B 1 154 ? 16.75 -22.906 -12.234 1 93.69 154 TYR B C 1
ATOM 2986 O O . TYR B 1 154 ? 16.844 -22.203 -11.227 1 93.69 154 TYR B O 1
ATOM 2994 N N . ASN B 1 155 ? 17.344 -24.031 -12.336 1 95.56 155 ASN B N 1
ATOM 2995 C CA . ASN B 1 155 ? 18.266 -24.594 -11.352 1 95.56 155 ASN B CA 1
ATOM 2996 C C . ASN B 1 155 ? 17.625 -24.688 -9.977 1 95.56 155 ASN B C 1
ATOM 2998 O O . ASN B 1 155 ? 18.234 -24.328 -8.969 1 95.56 155 ASN B O 1
ATOM 3002 N N . ASN B 1 156 ? 16.406 -25.078 -9.922 1 97 156 ASN B N 1
ATOM 3003 C CA . ASN B 1 156 ? 15.656 -25.266 -8.695 1 97 156 ASN B CA 1
ATOM 3004 C C . ASN B 1 156 ? 15.812 -26.688 -8.164 1 97 156 ASN B C 1
ATOM 3006 O O . ASN B 1 156 ? 14.906 -27.516 -8.32 1 97 156 ASN B O 1
ATOM 3010 N N . ARG B 1 157 ? 16.828 -26.938 -7.512 1 96 157 ARG B N 1
ATOM 3011 C CA . ARG B 1 157 ? 17.25 -28.266 -7.098 1 96 157 ARG B CA 1
ATOM 3012 C C . ARG B 1 157 ? 16.266 -28.875 -6.098 1 96 157 ARG B C 1
ATOM 3014 O O . ARG B 1 157 ? 15.953 -30.062 -6.156 1 96 157 ARG B O 1
ATOM 3021 N N . GLU B 1 158 ? 15.773 -28.078 -5.203 1 96.31 158 GLU B N 1
ATOM 3022 C CA . GLU B 1 158 ? 14.891 -28.594 -4.156 1 96.31 158 GLU B CA 1
ATOM 3023 C C . GLU B 1 158 ? 13.609 -29.156 -4.746 1 96.31 158 GLU B C 1
ATOM 3025 O O . GLU B 1 158 ? 13.172 -30.25 -4.363 1 96.31 158 GLU B O 1
ATOM 3030 N N . THR B 1 159 ? 13.094 -28.438 -5.645 1 97.88 159 THR B N 1
ATOM 3031 C CA . THR B 1 159 ? 11.875 -28.938 -6.262 1 97.88 159 THR B CA 1
ATOM 3032 C C . THR B 1 159 ? 12.164 -30.125 -7.168 1 97.88 159 THR B C 1
ATOM 3034 O O . THR B 1 159 ? 11.375 -31.062 -7.238 1 97.88 159 THR B O 1
ATOM 3037 N N . ALA B 1 160 ? 13.25 -30.156 -7.836 1 98.06 160 ALA B N 1
ATOM 3038 C CA . ALA B 1 160 ? 13.641 -31.297 -8.656 1 98.06 160 ALA B CA 1
ATOM 3039 C C . ALA B 1 160 ? 13.758 -32.562 -7.809 1 98.06 160 ALA B C 1
ATOM 3041 O O . ALA B 1 160 ? 13.289 -33.625 -8.211 1 98.06 160 ALA B O 1
ATOM 3042 N N . GLU B 1 161 ? 14.312 -32.438 -6.676 1 97.81 161 GLU B N 1
ATOM 3043 C CA . GLU B 1 161 ? 14.469 -33.562 -5.766 1 97.81 161 GLU B CA 1
ATOM 3044 C C . GLU B 1 161 ? 13.117 -34.156 -5.379 1 97.81 161 GLU B C 1
ATOM 3046 O O . GLU B 1 161 ? 12.953 -35.375 -5.352 1 97.81 161 GLU B O 1
ATOM 3051 N N . ILE B 1 162 ? 12.211 -33.312 -5.078 1 98.06 162 ILE B N 1
ATOM 3052 C CA . ILE B 1 162 ? 10.875 -33.75 -4.688 1 98.06 162 ILE B CA 1
ATOM 3053 C C . ILE B 1 162 ? 10.203 -34.469 -5.859 1 98.06 162 ILE B C 1
ATOM 3055 O O . ILE B 1 162 ? 9.617 -35.531 -5.688 1 98.06 162 ILE B O 1
ATOM 3059 N N . LEU B 1 163 ? 10.281 -33.906 -7 1 98.38 163 LEU B N 1
ATOM 3060 C CA . LEU B 1 163 ? 9.672 -34.5 -8.172 1 98.38 163 LEU B CA 1
ATOM 3061 C C . LEU B 1 163 ? 10.25 -35.906 -8.422 1 98.38 163 LEU B C 1
ATOM 3063 O O . LEU B 1 163 ? 9.5 -36.844 -8.633 1 98.38 163 LEU B O 1
ATOM 3067 N N . ILE B 1 164 ? 11.523 -36.062 -8.312 1 98.19 164 ILE B N 1
ATOM 3068 C CA . ILE B 1 164 ? 12.203 -37.312 -8.57 1 98.19 164 ILE B CA 1
ATOM 3069 C C . ILE B 1 164 ? 11.844 -38.312 -7.48 1 98.19 164 ILE B C 1
ATOM 3071 O O . ILE B 1 164 ? 11.531 -39.469 -7.777 1 98.19 164 ILE B O 1
ATOM 3075 N N . SER B 1 165 ? 11.852 -37.844 -6.281 1 97.31 165 SER B N 1
ATOM 3076 C CA . SER B 1 165 ? 11.547 -38.719 -5.16 1 97.31 165 SER B CA 1
ATOM 3077 C C . SER B 1 165 ? 10.125 -39.25 -5.25 1 97.31 165 SER B C 1
ATOM 3079 O O . SER B 1 165 ? 9.812 -40.312 -4.699 1 97.31 165 SER B O 1
ATOM 3081 N N . HIS B 1 166 ? 9.25 -38.625 -5.984 1 98.06 166 HIS B N 1
ATOM 3082 C CA . HIS B 1 166 ? 7.859 -39.031 -6.078 1 98.06 166 HIS B CA 1
ATOM 3083 C C . HIS B 1 166 ? 7.57 -39.688 -7.43 1 98.06 166 HIS B C 1
ATOM 3085 O O . HIS B 1 166 ? 6.41 -39.906 -7.773 1 98.06 166 HIS B O 1
ATOM 3091 N N . GLY B 1 167 ? 8.578 -39.938 -8.227 1 96.25 167 GLY B N 1
ATOM 3092 C CA . GLY B 1 167 ? 8.453 -40.844 -9.344 1 96.25 167 GLY B CA 1
ATOM 3093 C C . GLY B 1 167 ? 8.242 -40.156 -10.672 1 96.25 167 GLY B C 1
ATOM 3094 O O . GLY B 1 167 ? 7.648 -40.719 -11.594 1 96.25 167 GLY B O 1
ATOM 3095 N N . ILE B 1 168 ? 8.641 -38.906 -10.711 1 97.94 168 ILE B N 1
ATOM 3096 C CA . ILE B 1 168 ? 8.57 -38.25 -12.016 1 97.94 168 ILE B CA 1
ATOM 3097 C C . ILE B 1 168 ? 9.461 -39 -13.008 1 97.94 168 ILE B C 1
ATOM 3099 O O . ILE B 1 168 ? 10.539 -39.5 -12.648 1 97.94 168 ILE B O 1
ATOM 3103 N N . ASN B 1 169 ? 9.055 -39.094 -14.234 1 97.88 169 ASN B N 1
ATOM 3104 C CA . ASN B 1 169 ? 9.875 -39.688 -15.281 1 97.88 169 ASN B CA 1
ATOM 3105 C C . ASN B 1 169 ? 11.039 -38.781 -15.664 1 97.88 169 ASN B C 1
ATOM 3107 O O . ASN B 1 169 ? 10.859 -37.812 -16.375 1 97.88 169 ASN B O 1
ATOM 3111 N N . ILE B 1 170 ? 12.211 -39.156 -15.258 1 97.94 170 ILE B N 1
ATOM 3112 C CA . ILE B 1 170 ? 13.375 -38.281 -15.406 1 97.94 170 ILE B CA 1
ATOM 3113 C C . ILE B 1 170 ? 13.836 -38.281 -16.859 1 97.94 170 ILE B C 1
ATOM 3115 O O . ILE B 1 170 ? 14.617 -37.438 -17.266 1 97.94 170 ILE B O 1
ATOM 3119 N N . ASN B 1 171 ? 13.406 -39.312 -17.625 1 97.62 171 ASN B N 1
ATOM 3120 C CA . ASN B 1 171 ? 13.852 -39.438 -19.016 1 97.62 171 ASN B CA 1
ATOM 3121 C C . ASN B 1 171 ? 12.805 -38.875 -19.984 1 97.62 171 ASN B C 1
ATOM 3123 O O . ASN B 1 171 ? 12.906 -39.094 -21.188 1 97.62 171 ASN B O 1
ATOM 3127 N N . GLU B 1 172 ? 11.773 -38.281 -19.453 1 97.69 172 GLU B N 1
ATOM 3128 C CA . GLU B 1 172 ? 10.75 -37.719 -20.328 1 97.69 172 GLU B CA 1
ATOM 3129 C C . GLU B 1 172 ? 11.336 -36.688 -21.281 1 97.69 172 GLU B C 1
ATOM 3131 O O . GLU B 1 172 ? 12.156 -35.875 -20.875 1 97.69 172 GLU B O 1
ATOM 3136 N N . LYS B 1 173 ? 10.836 -36.75 -22.562 1 97.88 173 LYS B N 1
ATOM 3137 C CA . LYS B 1 173 ? 11.312 -35.844 -23.594 1 97.88 173 LYS B CA 1
ATOM 3138 C C . LYS B 1 173 ? 10.258 -34.812 -23.953 1 97.88 173 LYS B C 1
ATOM 3140 O O . LYS B 1 173 ? 9.062 -35.094 -23.922 1 97.88 173 LYS B O 1
ATOM 3145 N N . ASP B 1 174 ? 10.719 -33.594 -24.234 1 97.69 174 ASP B N 1
ATOM 3146 C CA . ASP B 1 174 ? 9.805 -32.594 -24.75 1 97.69 174 ASP B CA 1
ATOM 3147 C C . ASP B 1 174 ? 9.609 -32.75 -26.266 1 97.69 174 ASP B C 1
ATOM 3149 O O . ASP B 1 174 ? 9.992 -33.75 -26.844 1 97.69 174 ASP B O 1
ATOM 3153 N N . ASN B 1 175 ? 8.938 -31.734 -26.891 1 98.38 175 ASN B N 1
ATOM 3154 C CA . ASN B 1 175 ? 8.602 -31.844 -28.312 1 98.38 175 ASN B CA 1
ATOM 3155 C C . ASN B 1 175 ? 9.852 -31.812 -29.188 1 98.38 175 ASN B C 1
ATOM 3157 O O . ASN B 1 175 ? 9.812 -32.219 -30.344 1 98.38 175 ASN B O 1
ATOM 3161 N N . ASP B 1 176 ? 10.938 -31.297 -28.656 1 97.88 176 ASP B N 1
ATOM 3162 C CA . ASP B 1 176 ? 12.195 -31.234 -29.391 1 97.88 176 ASP B CA 1
ATOM 3163 C C . ASP B 1 176 ? 13.062 -32.469 -29.109 1 97.88 176 ASP B C 1
ATOM 3165 O O . ASP B 1 176 ? 14.188 -32.562 -29.609 1 97.88 176 ASP B O 1
ATOM 3169 N N . GLY B 1 177 ? 12.562 -33.344 -28.25 1 98.25 177 GLY B N 1
ATOM 3170 C CA . GLY B 1 177 ? 13.289 -34.562 -27.906 1 98.25 177 GLY B CA 1
ATOM 3171 C C . GLY B 1 177 ? 14.266 -34.344 -26.766 1 98.25 177 GLY B C 1
ATOM 3172 O O . GLY B 1 177 ? 15.133 -35.188 -26.531 1 98.25 177 GLY B O 1
ATOM 3173 N N . GLN B 1 178 ? 14.117 -33.344 -26.094 1 97.88 178 GLN B N 1
ATOM 3174 C CA . GLN B 1 178 ? 15.078 -33 -25.047 1 97.88 178 GLN B CA 1
ATOM 3175 C C . GLN B 1 178 ? 14.562 -33.375 -23.672 1 97.88 178 GLN B C 1
ATOM 3177 O O . GLN B 1 178 ? 13.391 -33.156 -23.359 1 97.88 178 GLN B O 1
ATOM 3182 N N . THR B 1 179 ? 15.453 -34.031 -22.984 1 98.12 179 THR B N 1
ATOM 3183 C CA . THR B 1 179 ? 15.148 -34.312 -21.578 1 98.12 179 THR B CA 1
ATOM 3184 C C . THR B 1 179 ? 15.531 -33.125 -20.703 1 98.12 179 THR B C 1
ATOM 3186 O O . THR B 1 179 ? 16.078 -32.125 -21.188 1 98.12 179 THR B O 1
ATOM 3189 N N . ALA B 1 180 ? 15.25 -33.25 -19.344 1 98.25 180 ALA B N 1
ATOM 3190 C CA . ALA B 1 180 ? 15.586 -32.188 -18.406 1 98.25 180 ALA B CA 1
ATOM 3191 C C . ALA B 1 180 ? 17.094 -31.984 -18.297 1 98.25 180 ALA B C 1
ATOM 3193 O O . ALA B 1 180 ? 17.562 -30.922 -17.922 1 98.25 180 ALA B O 1
ATOM 3194 N N . LEU B 1 181 ? 17.859 -32.969 -18.672 1 98.31 181 LEU B N 1
ATOM 3195 C CA . LEU B 1 181 ? 19.312 -32.906 -18.625 1 98.31 181 LEU B CA 1
ATOM 3196 C C . LEU B 1 181 ? 19.828 -31.859 -19.625 1 98.31 181 LEU B C 1
ATOM 3198 O O . LEU B 1 181 ? 20.812 -31.172 -19.359 1 98.31 181 LEU B O 1
ATOM 3202 N N . PHE B 1 182 ? 19.172 -31.797 -20.812 1 97.81 182 PHE B N 1
ATOM 3203 C CA . PHE B 1 182 ? 19.547 -30.812 -21.812 1 97.81 182 PHE B CA 1
ATOM 3204 C C . PHE B 1 182 ? 19.453 -29.391 -21.25 1 97.81 182 PHE B C 1
ATOM 3206 O O . PHE B 1 182 ? 20.359 -28.578 -21.453 1 97.81 182 PHE B O 1
ATOM 3213 N N . GLU B 1 183 ? 18.312 -29.125 -20.547 1 96.81 183 GLU B N 1
ATOM 3214 C CA . GLU B 1 183 ? 18.125 -27.812 -19.922 1 96.81 183 GLU B CA 1
ATOM 3215 C C . GLU B 1 183 ? 19.219 -27.547 -18.875 1 96.81 183 GLU B C 1
ATOM 3217 O O . GLU B 1 183 ? 19.766 -26.453 -18.844 1 96.81 183 GLU B O 1
ATOM 3222 N N . ALA B 1 184 ? 19.469 -28.484 -18.062 1 97.31 184 ALA B N 1
ATOM 3223 C CA . ALA B 1 184 ? 20.5 -28.344 -17.047 1 97.31 184 ALA B CA 1
ATOM 3224 C C . ALA B 1 184 ? 21.859 -28.047 -17.672 1 97.31 184 ALA B C 1
ATOM 3226 O O . ALA B 1 184 ? 22.609 -27.219 -17.172 1 97.31 184 ALA B O 1
ATOM 3227 N N . ALA B 1 185 ? 22.141 -28.719 -18.75 1 97.19 185 ALA B N 1
ATOM 3228 C CA . ALA B 1 185 ? 23.406 -28.531 -19.453 1 97.19 185 ALA B CA 1
ATOM 3229 C C . ALA B 1 185 ? 23.484 -27.141 -20.078 1 97.19 185 ALA B C 1
ATOM 3231 O O . ALA B 1 185 ? 24.516 -26.469 -20.016 1 97.19 185 ALA B O 1
ATOM 3232 N N . PHE B 1 186 ? 22.438 -26.781 -20.688 1 96.5 186 PHE B N 1
ATOM 3233 C CA . PHE B 1 186 ? 22.375 -25.5 -21.375 1 96.5 186 PHE B CA 1
ATOM 3234 C C . PHE B 1 186 ? 22.547 -24.344 -20.391 1 96.5 186 PHE B C 1
ATOM 3236 O O . PHE B 1 186 ? 23.266 -23.375 -20.688 1 96.5 186 PHE B O 1
ATOM 3243 N N . TYR B 1 187 ? 22.016 -24.453 -19.266 1 95.12 187 TYR B N 1
ATOM 3244 C CA . TYR B 1 187 ? 21.984 -23.328 -18.328 1 95.12 187 TYR B CA 1
ATOM 3245 C C . TYR B 1 187 ? 23 -23.547 -17.219 1 95.12 187 TYR B C 1
ATOM 3247 O O . TYR B 1 187 ? 22.969 -22.844 -16.188 1 95.12 187 TYR B O 1
ATOM 3255 N N . ASN B 1 188 ? 23.859 -24.453 -17.312 1 94.31 188 ASN B N 1
ATOM 3256 C CA . ASN B 1 188 ? 24.953 -24.75 -16.406 1 94.31 188 ASN B CA 1
ATOM 3257 C C . ASN B 1 188 ? 24.438 -25.031 -14.992 1 94.31 188 ASN B C 1
ATOM 3259 O O . ASN B 1 188 ? 25.016 -24.547 -14.008 1 94.31 188 ASN B O 1
ATOM 3263 N N . SER B 1 189 ? 23.328 -25.688 -14.922 1 95.12 189 SER B N 1
ATOM 3264 C CA . SER B 1 189 ? 22.797 -26.172 -13.648 1 95.12 189 SER B CA 1
ATOM 3265 C C . SER B 1 189 ? 23.469 -27.469 -13.219 1 95.12 189 SER B C 1
ATOM 3267 O O . SER B 1 189 ? 22.859 -28.531 -13.227 1 95.12 189 SER B O 1
ATOM 3269 N N . ARG B 1 190 ? 24.641 -27.375 -12.742 1 94.56 190 ARG B N 1
ATOM 3270 C CA . ARG B 1 190 ? 25.469 -28.531 -12.422 1 94.56 190 ARG B CA 1
ATOM 3271 C C . ARG B 1 190 ? 24.828 -29.391 -11.352 1 94.56 190 ARG B C 1
ATOM 3273 O O . ARG B 1 190 ? 24.859 -30.625 -11.422 1 94.56 190 ARG B O 1
ATOM 3280 N N . GLU B 1 191 ? 24.25 -28.781 -10.406 1 95.38 191 GLU B N 1
ATOM 3281 C CA . GLU B 1 191 ? 23.625 -29.516 -9.297 1 95.38 191 GLU B CA 1
ATOM 3282 C C . GLU B 1 191 ? 22.453 -30.359 -9.781 1 95.38 191 GLU B C 1
ATOM 3284 O O . GLU B 1 191 ? 22.297 -31.516 -9.352 1 95.38 191 GLU B O 1
ATOM 3289 N N . ILE B 1 192 ? 21.703 -29.797 -10.672 1 97.31 192 ILE B N 1
ATOM 3290 C CA . ILE B 1 192 ? 20.578 -30.547 -11.219 1 97.31 192 ILE B CA 1
ATOM 3291 C C . ILE B 1 192 ? 21.094 -31.688 -12.094 1 97.31 192 ILE B C 1
ATOM 3293 O O . ILE B 1 192 ? 20.562 -32.812 -12.039 1 97.31 192 ILE B O 1
ATOM 3297 N N . ALA B 1 193 ? 22.047 -31.422 -12.852 1 97.44 193 ALA B N 1
ATOM 3298 C CA . ALA B 1 193 ? 22.641 -32.469 -13.672 1 97.44 193 ALA B CA 1
ATOM 3299 C C . ALA B 1 193 ? 23.172 -33.625 -12.812 1 97.44 193 ALA B C 1
ATOM 3301 O O . ALA B 1 193 ? 22.938 -34.781 -13.125 1 97.44 193 ALA B O 1
ATOM 3302 N N . GLU B 1 194 ? 23.828 -33.25 -11.789 1 97.69 194 GLU B N 1
ATOM 3303 C CA . GLU B 1 194 ? 24.344 -34.25 -10.859 1 97.69 194 GLU B CA 1
ATOM 3304 C C . GLU B 1 194 ? 23.203 -35.094 -10.281 1 97.69 194 GLU B C 1
ATOM 3306 O O . GLU B 1 194 ? 23.297 -36.312 -10.18 1 97.69 194 GLU B O 1
ATOM 3311 N N . LEU B 1 195 ? 22.172 -34.438 -9.859 1 98 195 LEU B N 1
ATOM 3312 C CA . LEU B 1 195 ? 21 -35.094 -9.305 1 98 195 LEU B CA 1
ATOM 3313 C C . LEU B 1 195 ? 20.391 -36.062 -10.312 1 98 195 LEU B C 1
ATOM 3315 O O . LEU B 1 195 ? 20.094 -37.219 -9.977 1 98 195 LEU B O 1
ATOM 3319 N N . LEU B 1 196 ? 20.203 -35.625 -11.508 1 98.31 196 LEU B N 1
ATOM 3320 C CA . LEU B 1 196 ? 19.609 -36.469 -12.555 1 98.31 196 LEU B CA 1
ATOM 3321 C C . LEU B 1 196 ? 20.5 -37.688 -12.836 1 98.31 196 LEU B C 1
ATOM 3323 O O . LEU B 1 196 ? 19.984 -38.812 -12.953 1 98.31 196 LEU B O 1
ATOM 3327 N N . ILE B 1 197 ? 21.75 -37.5 -12.875 1 97.94 197 ILE B N 1
ATOM 3328 C CA . ILE B 1 197 ? 22.703 -38.594 -13.156 1 97.94 197 ILE B CA 1
ATOM 3329 C C . ILE B 1 197 ? 22.672 -39.594 -12.016 1 97.94 197 ILE B C 1
ATOM 3331 O O . ILE B 1 197 ? 22.625 -40.812 -12.258 1 97.94 197 ILE B O 1
ATOM 3335 N N . SER B 1 198 ? 22.703 -39.125 -10.867 1 97.44 198 SER B N 1
ATOM 3336 C CA . SER B 1 198 ? 22.688 -40 -9.703 1 97.44 198 SER B CA 1
ATOM 3337 C C . SER B 1 198 ? 21.406 -40.844 -9.656 1 97.44 198 SER B C 1
ATOM 3339 O O . SER B 1 198 ? 21.375 -41.906 -9.039 1 97.44 198 SER B O 1
ATOM 3341 N N . HIS B 1 199 ? 20.375 -40.469 -10.352 1 98.12 199 HIS B N 1
ATOM 3342 C CA . HIS B 1 199 ? 19.109 -41.188 -10.344 1 98.12 199 HIS B CA 1
ATOM 3343 C C . HIS B 1 199 ? 18.891 -41.938 -11.656 1 98.12 199 HIS B C 1
ATOM 3345 O O . HIS B 1 199 ? 17.797 -42.438 -11.914 1 98.12 199 HIS B O 1
ATOM 3351 N N . GLY B 1 200 ? 19.859 -41.969 -12.516 1 96.5 200 GLY B N 1
ATOM 3352 C CA . GLY B 1 200 ? 19.891 -42.906 -13.617 1 96.5 200 GLY B CA 1
ATOM 3353 C C . GLY B 1 200 ? 19.375 -42.344 -14.922 1 96.5 200 GLY B C 1
ATOM 3354 O O . GLY B 1 200 ? 18.844 -43.062 -15.766 1 96.5 200 GLY B O 1
ATOM 3355 N N . ILE B 1 201 ? 19.484 -41.062 -15.039 1 97.62 201 ILE B N 1
ATOM 3356 C CA . ILE B 1 201 ? 19.094 -40.469 -16.312 1 97.62 201 ILE B CA 1
ATOM 3357 C C . ILE B 1 201 ? 20 -40.969 -17.438 1 97.62 201 ILE B C 1
ATOM 3359 O O . ILE B 1 201 ? 21.188 -41.219 -17.219 1 97.62 201 ILE B O 1
ATOM 3363 N N . ASN B 1 202 ? 19.469 -41.125 -18.625 1 97.06 202 ASN B N 1
ATOM 3364 C CA . ASN B 1 202 ? 20.266 -41.5 -19.781 1 97.06 202 ASN B CA 1
ATOM 3365 C C . ASN B 1 202 ? 21.078 -40.312 -20.297 1 97.06 202 ASN B C 1
ATOM 3367 O O . ASN B 1 202 ? 20.531 -39.438 -20.984 1 97.06 202 ASN B O 1
ATOM 3371 N N . ILE B 1 203 ? 22.344 -40.344 -20.062 1 96.81 203 ILE B N 1
ATOM 3372 C CA . ILE B 1 203 ? 23.188 -39.188 -20.359 1 96.81 203 ILE B CA 1
ATOM 3373 C C . ILE B 1 203 ? 23.453 -39.125 -21.859 1 96.81 203 ILE B C 1
ATOM 3375 O O . ILE B 1 203 ? 23.906 -38.094 -22.375 1 96.81 203 ILE B O 1
ATOM 3379 N N . ASN B 1 204 ? 23.297 -40.219 -22.531 1 96.38 204 ASN B N 1
ATOM 3380 C CA . ASN B 1 204 ? 23.594 -40.312 -23.953 1 96.38 204 ASN B CA 1
ATOM 3381 C C . ASN B 1 204 ? 22.344 -40.094 -24.797 1 96.38 204 ASN B C 1
ATOM 3383 O O . ASN B 1 204 ? 22.359 -40.312 -26.016 1 96.38 204 ASN B O 1
ATOM 3387 N N . GLU B 1 205 ? 21.25 -39.781 -24.172 1 96.94 205 GLU B N 1
ATOM 3388 C CA . GLU B 1 205 ? 20.031 -39.531 -24.922 1 96.94 205 GLU B CA 1
ATOM 3389 C C . GLU B 1 205 ? 20.25 -38.438 -25.969 1 96.94 205 GLU B C 1
ATOM 3391 O O . GLU B 1 205 ? 20.906 -37.438 -25.703 1 96.94 205 GLU B O 1
ATOM 3396 N N . LYS B 1 206 ? 19.594 -38.656 -27.141 1 97.31 206 LYS B N 1
ATOM 3397 C CA . LYS B 1 206 ? 19.703 -37.688 -28.234 1 97.31 206 LYS B CA 1
ATOM 3398 C C . LYS B 1 206 ? 18.391 -36.969 -28.484 1 97.31 206 LYS B C 1
ATOM 3400 O O . LYS B 1 206 ? 17.312 -37.594 -28.359 1 97.31 206 LYS B O 1
ATOM 3405 N N . ASP B 1 207 ? 18.453 -35.719 -28.812 1 97.12 207 ASP B N 1
ATOM 3406 C CA . ASP B 1 207 ? 17.25 -35 -29.188 1 97.12 207 ASP B CA 1
ATOM 3407 C C . ASP B 1 207 ? 16.891 -35.25 -30.656 1 97.12 207 ASP B C 1
ATOM 3409 O O . ASP B 1 207 ? 17.438 -36.156 -31.281 1 97.12 207 ASP B O 1
ATOM 3413 N N . ASN B 1 208 ? 15.906 -34.5 -31.188 1 98.12 208 ASN B N 1
ATOM 3414 C CA . ASN B 1 208 ? 15.414 -34.75 -32.531 1 98.12 208 ASN B CA 1
ATOM 3415 C C . ASN B 1 208 ? 16.469 -34.438 -33.594 1 98.12 208 ASN B C 1
ATOM 3417 O O . ASN B 1 208 ? 16.375 -34.875 -34.719 1 98.12 208 ASN B O 1
ATOM 3421 N N . ASP B 1 209 ? 17.453 -33.625 -33.219 1 97.44 209 ASP B N 1
ATOM 3422 C CA . ASP B 1 209 ? 18.531 -33.25 -34.125 1 97.44 209 ASP B CA 1
ATOM 3423 C C . ASP B 1 209 ? 19.734 -34.188 -33.938 1 97.44 209 ASP B C 1
ATOM 3425 O O . ASP B 1 209 ? 20.781 -33.969 -34.562 1 97.44 209 ASP B O 1
ATOM 3429 N N . GLY B 1 210 ? 19.656 -35.062 -33.031 1 97.44 210 GLY B N 1
ATOM 3430 C CA . GLY B 1 210 ? 20.719 -36.031 -32.812 1 97.44 210 GLY B CA 1
ATOM 3431 C C . GLY B 1 210 ? 21.766 -35.531 -31.828 1 97.44 210 GLY B C 1
ATOM 3432 O O . GLY B 1 210 ? 22.828 -36.156 -31.688 1 97.44 210 GLY B O 1
ATOM 3433 N N . LYS B 1 211 ? 21.422 -34.562 -31.203 1 96.56 211 LYS B N 1
ATOM 3434 C CA . LYS B 1 211 ? 22.359 -33.969 -30.266 1 96.56 211 LYS B CA 1
ATOM 3435 C C . LYS B 1 211 ? 22.141 -34.469 -28.844 1 96.56 211 LYS B C 1
ATOM 3437 O O . LYS B 1 211 ? 21 -34.688 -28.422 1 96.56 211 LYS B O 1
ATOM 3442 N N . THR B 1 212 ? 23.266 -34.594 -28.203 1 97.5 212 THR B N 1
ATOM 3443 C CA . THR B 1 212 ? 23.188 -34.938 -26.781 1 97.5 212 THR B CA 1
ATOM 3444 C C . THR B 1 212 ? 23.25 -33.688 -25.922 1 97.5 212 THR B C 1
ATOM 3446 O O . THR B 1 212 ? 23.453 -32.562 -26.438 1 97.5 212 THR B O 1
ATOM 3449 N N . ALA B 1 213 ? 23.109 -33.906 -24.578 1 97.94 213 ALA B N 1
ATOM 3450 C CA . ALA B 1 213 ? 23.141 -32.812 -23.625 1 97.94 213 ALA B CA 1
ATOM 3451 C C . ALA B 1 213 ? 24.516 -32.156 -23.625 1 97.94 213 ALA B C 1
ATOM 3453 O O . ALA B 1 213 ? 24.641 -30.953 -23.344 1 97.94 213 ALA B O 1
ATOM 3454 N N . LEU B 1 214 ? 25.547 -32.844 -23.984 1 97.38 214 LEU B N 1
ATOM 3455 C CA . LEU B 1 214 ? 26.906 -32.312 -24.016 1 97.38 214 LEU B CA 1
ATOM 3456 C C . LEU B 1 214 ? 27.031 -31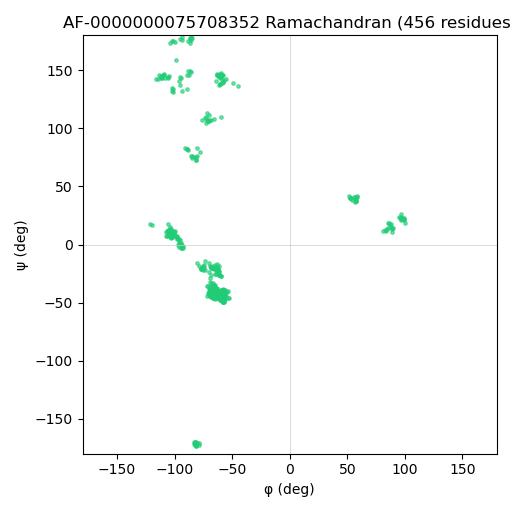.219 -25.078 1 97.38 214 LEU B C 1
ATOM 3458 O O . LEU B 1 214 ? 27.781 -30.25 -24.906 1 97.38 214 LEU B O 1
ATOM 3462 N N . PHE B 1 215 ? 26.344 -31.344 -26.203 1 97.25 215 PHE B N 1
ATOM 3463 C CA . PHE B 1 215 ? 26.344 -30.328 -27.234 1 97.25 215 PHE B CA 1
ATOM 3464 C C . PHE B 1 215 ? 25.844 -29 -26.688 1 97.25 215 PHE B C 1
ATOM 3466 O O . PHE B 1 215 ? 26.453 -27.953 -26.953 1 97.25 215 PHE B O 1
ATOM 3473 N N . ASP B 1 216 ? 24.734 -29.031 -25.938 1 96.06 216 ASP B N 1
ATOM 3474 C CA . ASP B 1 216 ? 24.188 -27.828 -25.328 1 96.06 216 ASP B CA 1
ATOM 3475 C C . ASP B 1 216 ? 25.188 -27.203 -24.344 1 96.06 216 ASP B C 1
ATOM 3477 O O . ASP B 1 216 ? 25.344 -25.984 -24.312 1 96.06 216 ASP B O 1
ATOM 3481 N N . ALA B 1 217 ? 25.797 -28.016 -23.547 1 96.62 217 ALA B N 1
ATOM 3482 C CA . ALA B 1 217 ? 26.812 -27.516 -22.625 1 96.62 217 ALA B CA 1
ATOM 3483 C C . ALA B 1 217 ? 27.938 -26.812 -23.375 1 96.62 217 ALA B C 1
ATOM 3485 O O . ALA B 1 217 ? 28.422 -25.766 -22.938 1 96.62 217 ALA B O 1
ATOM 3486 N N . ALA B 1 218 ? 28.344 -27.375 -24.453 1 96.62 218 ALA B N 1
ATOM 3487 C CA . ALA B 1 218 ? 29.406 -26.797 -25.281 1 96.62 218 ALA B CA 1
ATOM 3488 C C . ALA B 1 218 ? 28.953 -25.469 -25.875 1 96.62 218 ALA B C 1
ATOM 3490 O O . ALA B 1 218 ? 29.719 -24.5 -25.875 1 96.62 218 ALA B O 1
ATOM 3491 N N . LEU B 1 219 ? 27.797 -25.516 -26.391 1 96.12 219 LEU B N 1
ATOM 3492 C CA . LEU B 1 219 ? 27.234 -24.328 -27.047 1 96.12 219 LEU B CA 1
ATOM 3493 C C . LEU B 1 219 ? 27.219 -23.141 -26.078 1 96.12 219 LEU B C 1
ATOM 3495 O O . LEU B 1 219 ? 27.547 -22.016 -26.469 1 96.12 219 LEU B O 1
ATOM 3499 N N . GLU B 1 220 ? 26.859 -23.406 -24.859 1 96.5 220 GLU B N 1
ATOM 3500 C CA . GLU B 1 220 ? 26.672 -22.328 -23.875 1 96.5 220 GLU B CA 1
ATOM 3501 C C . GLU B 1 220 ? 27.906 -22.156 -22.984 1 96.5 220 GLU B C 1
ATOM 3503 O O . GLU B 1 220 ? 27.875 -21.391 -22.031 1 96.5 220 GLU B O 1
ATOM 3508 N N . ASN B 1 221 ? 28.922 -22.906 -23.297 1 96.25 221 ASN B N 1
ATOM 3509 C CA . ASN B 1 221 ? 30.156 -22.859 -22.516 1 96.25 221 ASN B CA 1
ATOM 3510 C C . ASN B 1 221 ? 29.906 -23.156 -21.047 1 96.25 221 ASN B C 1
ATOM 3512 O O . ASN B 1 221 ? 30.453 -22.484 -20.172 1 96.25 221 ASN B O 1
ATOM 3516 N N . SER B 1 222 ? 29.031 -24.031 -20.828 1 94.69 222 SER B N 1
ATOM 3517 C CA . SER B 1 222 ? 28.75 -24.531 -19.484 1 94.69 222 SER B CA 1
ATOM 3518 C C . SER B 1 222 ? 29.812 -25.531 -19.031 1 94.69 222 SER B C 1
ATOM 3520 O O . SER B 1 222 ? 29.562 -26.734 -19.016 1 94.69 222 SER B O 1
ATOM 3522 N N . ARG B 1 223 ? 30.906 -25.016 -18.609 1 93.56 223 ARG B N 1
ATOM 3523 C CA . ARG B 1 223 ? 32.125 -25.797 -18.375 1 93.56 223 ARG B CA 1
ATOM 3524 C C . ARG B 1 223 ? 31.906 -26.797 -17.25 1 93.56 223 ARG B C 1
ATOM 3526 O O . ARG B 1 223 ? 32.281 -27.969 -17.359 1 93.56 223 ARG B O 1
ATOM 3533 N N . GLU B 1 224 ? 31.328 -26.438 -16.188 1 95.31 224 GLU B N 1
ATOM 3534 C CA . GLU B 1 224 ? 31.188 -27.328 -15.031 1 95.31 224 GLU B CA 1
ATOM 3535 C C . GLU B 1 224 ? 30.25 -28.484 -15.336 1 95.31 224 GLU B C 1
ATOM 3537 O O . GLU B 1 224 ? 30.516 -29.625 -14.953 1 95.31 224 GLU B O 1
ATOM 3542 N N . THR B 1 225 ? 29.172 -28.125 -16 1 96.62 225 THR B N 1
ATOM 3543 C CA . THR B 1 225 ? 28.234 -29.203 -16.359 1 96.62 225 THR B CA 1
ATOM 3544 C C . THR B 1 225 ? 28.844 -30.125 -17.406 1 96.62 225 THR B C 1
ATOM 3546 O O . THR B 1 225 ? 28.656 -31.344 -17.359 1 96.62 225 THR B O 1
ATOM 3549 N N . ALA B 1 226 ? 29.609 -29.562 -18.297 1 96.69 226 ALA B N 1
ATOM 3550 C CA . ALA B 1 226 ? 30.312 -30.375 -19.297 1 96.69 226 ALA B CA 1
ATOM 3551 C C . ALA B 1 226 ? 31.281 -31.344 -18.641 1 96.69 226 ALA B C 1
ATOM 3553 O O . ALA B 1 226 ? 31.328 -32.531 -19.016 1 96.69 226 ALA B O 1
ATOM 3554 N N . LYS B 1 227 ? 31.969 -30.859 -17.734 1 96.88 227 LYS B N 1
ATOM 3555 C CA . LYS B 1 227 ? 32.906 -31.719 -17.016 1 96.88 227 LYS B CA 1
ATOM 3556 C C . LYS B 1 227 ? 32.156 -32.875 -16.359 1 96.88 227 LYS B C 1
ATOM 3558 O O . LYS B 1 227 ? 32.656 -34.031 -16.375 1 96.88 227 LYS B O 1
ATOM 3563 N N . LEU B 1 228 ? 31.109 -32.625 -15.773 1 96.44 228 LEU B N 1
ATOM 3564 C CA . LEU B 1 228 ? 30.297 -33.656 -15.125 1 96.44 228 LEU B CA 1
ATOM 3565 C C . LEU B 1 228 ? 29.828 -34.688 -16.141 1 96.44 228 LEU B C 1
ATOM 3567 O O . LEU B 1 228 ? 29.844 -35.875 -15.852 1 96.44 228 LEU B O 1
ATOM 3571 N N . LEU B 1 229 ? 29.422 -34.281 -17.266 1 97.06 229 LEU B N 1
ATOM 3572 C CA . LEU B 1 229 ? 28.891 -35.188 -18.297 1 97.06 229 LEU B CA 1
ATOM 3573 C C . LEU B 1 229 ? 29.984 -36.062 -18.875 1 97.06 229 LEU B C 1
ATOM 3575 O O . LEU B 1 229 ? 29.734 -37.25 -19.188 1 97.06 229 LEU B O 1
ATOM 3579 N N . ILE B 1 230 ? 31.172 -35.531 -18.859 1 96.12 230 ILE B N 1
ATOM 3580 C CA . ILE B 1 230 ? 32.312 -36.312 -19.359 1 96.12 230 ILE B CA 1
ATOM 3581 C C . ILE B 1 230 ? 32.75 -37.344 -18.328 1 96.12 230 ILE B C 1
ATOM 3583 O O . ILE B 1 230 ? 33 -38.469 -18.656 1 96.12 230 ILE B O 1
#

InterPro domains:
  IPR002110 Ankyrin repeat [PF12796] (39-108)
  IPR002110 Ankyrin repeat [PF12796] (137-207)
  IPR002110 Ankyrin repeat [PR01415] (45-60)
  IPR002110 Ankyrin repeat [PR01415] (126-140)
  IPR002110 Ankyrin repeat [PS50088] (11-43)
  IPR002110 Ankyrin repeat [PS50088] (44-76)
  IPR002110 Ankyrin repeat [PS50088] (77-109)
  IPR002110 Ankyrin repeat [PS50088] (110-142)
  IPR002110 Ankyrin repeat [PS50088] (143-175)
  IPR002110 Ankyrin repeat [PS50088] (176-208)
  IPR002110 Ankyrin repeat [SM00248] (11-40)
  IPR002110 Ankyrin repeat [SM00248] (44-73)
  IPR002110 Ankyrin repeat [SM00248] (77-106)
  IPR002110 Ankyrin repeat [SM00248] (110-139)
  IPR002110 Ankyrin repeat [SM00248] (143-172)
  IPR002110 Ankyrin repeat [SM00248] (176-205)
  IPR036770 Ankyrin repeat-containing domain superfamily [G3DSA:1.25.40.20] (1-78)
  IPR036770 Ankyrin repeat-containing domain superfamily [G3DSA:1.25.40.20] (79-150)
  IPR036770 Ankyrin repeat-containing domain superfamily [G3DSA:1.25.40.20] (151-230)
  IPR036770 Ankyrin repeat-containing domain superfamily [SSF48403] (1-230)

Nearest PDB structures (foldseek):
  5y4e-assembly1_A  TM=9.881E-01  e=1.316E-16  Homo sapiens
  5y4f-assembly1_A  TM=9.600E-01  e=1.316E-16  Homo sapiens
  7xce-assembly1_A  TM=9.516E-01  e=2.844E-16  Rattus norvegicus
  8csl-assembly1_A  TM=5.523E-01  e=1.036E-14  Homo sapiens
  4rlv-assembly1_A  TM=5.250E-01  e=3.524E-15  Mus musculus

Foldseek 3Di:
DDDPQCDADPQQDGVLLVCLLVLVQVVNVVSVVVPHDQAGATPQQDGSLLNNLLNLSQNNNVVSVVVPHDQAGATNQQDGSLLNNLLNLSQNSNVVSVVSPHDQQGAGPQQDGSLLNNLLNLNLNSNLVSVVSPHDQAGATPQQDGSLLNNLLNLSLNNNVSSVVSPHDQQRAGNQQDGSLLNNLLNLSQNSNVVSVVSPHDQCGATPVGDGSLVSNVVNVSPNNNVVSD/DDDPQCDADPQGDGVLLVCLLVLVQVVNVVSVVVPHDQAGATNQQDGSLLNNLQNLSQNNNVVSVVSPHDQAGATNQQDGSLLNNLLNLSQNNNVVSVVSPHDQAGATPQGDGSLLNNLLNLNQNSNLVSVVSPHDQAGATPQQDGSLLNNLLNLNLNNNVSSVVSPHDQAGATPQGDGSLLNNLLNLSQNSNVVSVVSPHDQCGATPVGDGSLVNNVVNVSPNNNVVSD

Organism: Trichomonas vaginalis (strain ATCC PRA-98 / G3) (NCBI:txid412133)

pLDDT: mean 97.51, std 2.64, range [62.22, 98.88]

Sequence (460 aa):
HGININEKDNDGQTALFEAAFYNSREIAELLISHGININEKDNDGRTALHFAASHNSKETAKLLISHGININEKDNDGKTALHIAASHNSKETAKLLISHGININEKDNDGQTALFEAAFYNNREIAELLISHGININEKDNDGRTALHFAAFYNNRETAEILISHGININEKDNDGQTALFEAAFYNSREIAELLISHGININEKDNDGKTALFDAALENSRETAKLLIHGININEKDNDGQTALFEAAFYNSREIAELLISHGININEKDNDGRTALHFAASHNSKETAKLLISHGININEKDNDGKTALHIAASHNSKETAKLLISHGININEKDNDGQTALFEAAFYNNREIAELLISHGININEKDNDGRTALHFAAFYNNRETAEILISHGININEKDNDGQTALFEAAFYNSREIAELLISHGININEKDNDGKTALFDAALENSRETAKLLI